Protein AF-A0A9Q1GHC4-F1 (afdb_monomer_lite)

Radius of gyration: 29.56 Å; chains: 1; bounding box: 95×77×79 Å

Secondary structure (DSSP, 8-state):
-HHHHHHHHHHHHHHHHTT--GGGTHHHHHHHHHHHHHHHTTTTS--TTS-HHHHHHHHSTTTTSS-SEEE-TTS-SSBSSHHHHHHHHHHS-S-PPP-EEEPSS-------PPPPP------------------------PPP------HHHHHTTSS-HHHHHHHHTT---SSHHHHHHHHHHHHHHHHHHHHHHGGGT-SPPTT-HHHHHHHHHHHHHHHHHHHHHHHHHH-TT--HHHHHHHHHHHHHHHHHHHHHHHHTT----TTTHHHHT-SHHHHHHHHHHTS-S-----------BTTB-TTS-HHHHHHHH-TTGGGG-SEEE-TTS-SSBSSHHHHHHHHTT-SSSS-EEEEE-SEEEE--EEE-TT--SEEEEES-TTTEEEEE---GGGT--TTT--SEEE-STT-EEES-EEEE-S-GGG----SEEE--TTEEEES-EEE-STT-EEE-SSEEEEES-EEEESSS-EEES-EEEEES-EEEEPP-STT--EEEEEE---STT---EEEEES-EEEE-TTTGGGGGGS-EEEE--SSTT-EEEEES-EE-TTB-TT-B--SSTTTTTTT-EEEEES-BSTT---TT----TTEEE---HHHHGGGSHHHHS-GGGTSGGGT-------

InterPro domains:
  IPR000070 Pectinesterase, catalytic [PF01095] (68-119)
  IPR000070 Pectinesterase, catalytic [PF01095] (330-627)
  IPR006501 Pectinesterase inhibitor domain [PF04043] (150-290)
  IPR006501 Pectinesterase inhibitor domain [SM00856] (146-290)
  IPR006501 Pectinesterase inhibitor domain [TIGR01614] (128-290)
  IPR011050 Pectin lyase fold/virulence factor [SSF51126] (66-116)
  IPR011050 Pectin lyase fold/virulence factor [SSF51126] (328-640)
  IPR012334 Pectin lyase fold [G3DSA:2.160.20.10] (22-126)
  IPR012334 Pectin lyase fold [G3DSA:2.160.20.10] (326-642)
  IPR018040 Pectinesterase, Tyr active site [PS00800] (356-375)
  IPR033131 Pectinesterase, Asp active site [PS00503] (475-484)
  IPR035513 Invertase/pectin methylesterase inhibitor domain superfamily [G3DSA:1.20.140.40] (145-293)
  IPR035513 Invertase/pectin methylesterase inhibitor domain superfamily [SSF101148] (2-46)
  IPR035513 Invertase/pectin methylesterase inhibitor domain superfamily [SSF101148] (148-292)

pLDDT: mean 78.22, std 24.84, range [21.78, 99.0]

Organism: NCBI:txid171969

Sequence (642 aa):
MATALTNLETCKAGFIELGVSESMLPFMSNNVSKLISNSLALQKGFPSWVSRHDKKLLQSKSAGDSANLVVAQDGSGNYKTIMEAIDAANKRCGSGRFVIRVKSGVYKANVVIGNKISNSFKTMEKLSLSFFFMSSLCVFLAPPSLANNDINWWCNQTPYPDPCKHFMGHFAPTQKSEFHKMAVQTAMERALVLAQSHTQWLQPQSGEELGKTAWADCQTLYENTILQLNRTLSKADCTEFDQQTWLSTALTNLETCKAGFIELGVHASESMLPFMSNNVSKLISNSLSLQSTNYSATTQTQTYEEGFPNWVSRHDRKLLQSKSAGDSANLVVAQDGSGNYKTIMEAINAANKRSGSGRFVIHVKSGVYKENVVIGNKMNNIMLVGDGMGKTIITGSKSVGGGSTTFNSAPFAVTGDGFIARDITFRNTAGPQNHQAVALRVGSDLSVFYQCSIEGYQDTLYVHSQRQFFKQCNIYGTVDFIFGNAAVVLQNCNIYARKPMRSQKNTVTAQGRTDPNQNTGIVIHNSQILAFSDLKPVTENFPTYLGRPWKQYSRTVVIQTFLDGLINPAGWLEWDGNFALNTLYYAEYKNSGPGSSTNGRVQWHGYKVITNATEASKFSVANFIGGQSWLPGTGVPLIAGL

Foldseek 3Di:
DVVVVVVVVVVVVVVVVVPDDPVPPPPPCPPVVVVVVVVVVVPPDDDPPQDPVNVVCVPDPCVVVPAPFEADCVPPTPHPAPVVSVVVVLPDPDPDDHHYHYPDDDHDDDDDDDDDDDDDDDDDDDDDDDDDDDDDDDDPDPDPPCLPQQQLVLLVLFPHSVVSCVQVVPGRDSDLVRSLLVLLVSLLVQLVVVLVVLVVPVPDDPPCPLVVQLSVLLNQLSVLLNVLSVVLNRDPPDDLLSNLQSLQSSLLSLVLSLVSCVLLVVPDDVVCCCSNPDCSSVSSRRSLSSRDPDDPPDPPVQPDDVQAHPLFDPVLLCLLPDPPVVVPAPWEAPCVPPTPHPAPQVVLVVQLPDPDDHAHEYEYEFDEHAAQDEADQSRARYEYEYPAEVGAEQEYAAASLNSHGLVRLESEEYQHANYEYERHEFEHDNAQVRARHERYAYNYALYEYERYEFYDEHCGYHPAGHEYEYYQYEFEYFAQPHEYWYLYEHAQYEYEHADHDQPEAGESHAYARAHPSRLTAYEYELYEYYYDPRCVVPLVRHAYAPHEHNYQAYEYEYEQYEYEQSHDLQRYDYPDPCRNLQRYAYEYYNYDYNNRDNPSHDPGNNYDYDPDQVVVFCSFCCNSSVNSNHVSSNSHDGDRGD

Structure (mmCIF, N/CA/C/O backbone):
data_AF-A0A9Q1GHC4-F1
#
_entry.id   AF-A0A9Q1GHC4-F1
#
loop_
_atom_site.group_PDB
_atom_site.id
_atom_site.type_symbol
_atom_site.label_atom_id
_atom_site.label_alt_id
_atom_site.label_comp_id
_atom_site.label_asym_id
_atom_site.label_entity_id
_atom_site.label_seq_id
_atom_site.pdbx_PDB_ins_code
_atom_site.Cartn_x
_atom_site.Cartn_y
_atom_site.Cartn_z
_atom_site.occupancy
_atom_site.B_iso_or_equiv
_atom_site.auth_seq_id
_atom_site.auth_comp_id
_atom_site.auth_asym_id
_atom_site.auth_atom_id
_atom_site.pdbx_PDB_model_num
ATOM 1 N N . MET A 1 1 ? 6.965 32.946 37.820 1.00 35.66 1 MET A N 1
ATOM 2 C CA . MET A 1 1 ? 6.331 34.117 37.168 1.00 35.66 1 MET A CA 1
ATOM 3 C C . MET A 1 1 ? 6.766 35.429 37.807 1.00 35.66 1 MET A C 1
ATOM 5 O O . MET A 1 1 ? 7.282 36.246 37.065 1.00 35.66 1 MET A O 1
ATOM 9 N N . ALA A 1 2 ? 6.688 35.609 39.134 1.00 30.53 2 ALA A N 1
ATOM 10 C CA . ALA A 1 2 ? 7.285 36.778 39.804 1.00 30.53 2 ALA A CA 1
ATOM 11 C C . ALA A 1 2 ? 8.776 36.956 39.448 1.00 30.53 2 ALA A C 1
ATOM 13 O O . ALA A 1 2 ? 9.166 38.005 38.963 1.00 30.53 2 ALA A O 1
ATOM 14 N N . THR A 1 3 ? 9.557 35.873 39.491 1.00 37.59 3 THR A N 1
ATOM 15 C CA . THR A 1 3 ? 10.969 35.840 39.063 1.00 37.59 3 THR A CA 1
ATOM 16 C C . THR A 1 3 ? 11.181 36.200 37.588 1.00 37.59 3 THR A C 1
ATOM 18 O O . THR A 1 3 ? 12.224 36.721 37.228 1.00 37.59 3 THR A O 1
ATOM 21 N N . ALA A 1 4 ? 10.201 35.936 36.716 1.00 37.00 4 ALA A N 1
ATOM 22 C CA . ALA A 1 4 ? 10.307 36.268 35.295 1.00 37.00 4 ALA A CA 1
ATOM 23 C C . ALA A 1 4 ? 10.084 37.767 35.050 1.00 37.00 4 ALA A C 1
ATOM 25 O O . ALA A 1 4 ? 10.743 38.330 34.188 1.00 37.00 4 ALA A O 1
ATOM 26 N N . LEU A 1 5 ? 9.211 38.406 35.838 1.00 38.44 5 LEU A N 1
ATOM 27 C CA . LEU A 1 5 ? 9.029 39.861 35.863 1.00 38.44 5 LEU A CA 1
ATOM 28 C C . LEU A 1 5 ? 10.266 40.564 36.426 1.00 38.44 5 LEU A C 1
ATOM 30 O O . LEU A 1 5 ? 10.765 41.488 35.796 1.00 38.44 5 LEU A O 1
ATOM 34 N N . THR A 1 6 ? 10.816 40.064 37.538 1.00 40.28 6 THR A N 1
ATOM 35 C CA . THR A 1 6 ? 12.053 40.606 38.118 1.00 40.28 6 THR A CA 1
ATOM 36 C C . THR A 1 6 ? 13.205 40.505 37.121 1.00 40.28 6 THR A C 1
ATOM 38 O O . THR A 1 6 ? 13.874 41.497 36.868 1.00 40.28 6 THR A O 1
ATOM 41 N N . ASN A 1 7 ? 13.364 39.354 36.457 1.00 42.56 7 ASN A N 1
ATOM 42 C CA . ASN A 1 7 ? 14.398 39.163 35.438 1.00 42.56 7 ASN A CA 1
ATOM 43 C C . ASN A 1 7 ? 14.179 40.033 34.188 1.00 42.56 7 ASN A C 1
ATOM 45 O O . ASN A 1 7 ? 15.160 40.436 33.570 1.00 42.56 7 ASN A O 1
ATOM 49 N N . LEU A 1 8 ? 12.931 40.342 33.812 1.00 41.75 8 LEU A N 1
ATOM 50 C CA . LEU A 1 8 ? 12.634 41.239 32.689 1.00 41.75 8 LEU A CA 1
ATOM 51 C C . LEU A 1 8 ? 13.008 42.690 33.023 1.00 41.75 8 LEU A C 1
ATOM 53 O O . LEU A 1 8 ? 13.570 43.385 32.180 1.00 41.75 8 LEU A O 1
ATOM 57 N N . GLU A 1 9 ? 12.742 43.131 34.255 1.00 42.81 9 GLU A N 1
ATOM 58 C CA . GLU A 1 9 ? 13.145 44.455 34.738 1.00 42.81 9 GLU A CA 1
ATOM 59 C C . GLU A 1 9 ? 14.660 44.565 34.926 1.00 42.81 9 GLU A C 1
ATOM 61 O O . GLU A 1 9 ? 15.246 45.571 34.538 1.00 42.81 9 GLU A O 1
ATOM 66 N N . THR A 1 10 ? 15.322 43.506 35.407 1.00 44.69 10 THR A N 1
ATOM 67 C CA . THR A 1 10 ? 16.793 43.455 35.487 1.00 44.69 10 THR A CA 1
ATOM 68 C C . THR A 1 10 ? 17.430 43.467 34.094 1.00 44.69 10 THR A C 1
ATOM 70 O O . THR A 1 10 ? 18.448 44.117 33.877 1.00 44.69 10 THR A O 1
ATOM 73 N N . CYS A 1 11 ? 16.807 42.804 33.114 1.00 39.81 11 CYS A N 1
ATOM 74 C CA . CYS A 1 11 ? 17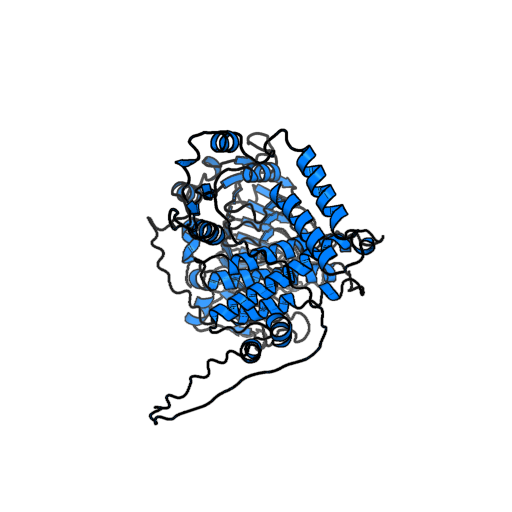.258 42.827 31.723 1.00 39.81 11 CYS A CA 1
ATOM 75 C C . CYS A 1 11 ? 17.076 44.224 31.104 1.00 39.81 11 CYS A C 1
ATOM 77 O O . CYS A 1 11 ? 17.978 44.721 30.436 1.00 39.81 11 CYS A O 1
ATOM 79 N N . LYS A 1 12 ? 15.958 44.903 31.398 1.00 42.78 12 LYS A N 1
ATOM 80 C CA . LYS A 1 12 ? 15.711 46.291 30.978 1.00 42.78 12 LYS A CA 1
ATOM 81 C C . LYS A 1 12 ? 16.716 47.270 31.601 1.00 42.78 12 LYS A C 1
ATOM 83 O O . LYS A 1 12 ? 17.215 48.135 30.889 1.00 42.78 12 LYS A O 1
ATOM 88 N N . ALA A 1 13 ? 17.058 47.096 32.880 1.00 42.12 13 ALA A N 1
ATOM 89 C CA . ALA A 1 13 ? 18.086 47.884 33.562 1.00 42.12 13 ALA A CA 1
ATOM 90 C C . ALA A 1 13 ? 19.478 47.692 32.927 1.00 42.12 13 ALA A C 1
ATOM 92 O O . ALA A 1 13 ? 20.166 48.673 32.658 1.00 42.12 13 ALA A O 1
ATOM 93 N N . GLY A 1 14 ? 19.838 46.453 32.570 1.00 39.62 14 GLY A N 1
ATOM 94 C CA . GLY A 1 14 ? 21.106 46.154 31.894 1.00 39.62 14 GLY A CA 1
ATOM 95 C C . GLY A 1 14 ? 21.234 46.764 30.490 1.00 39.62 14 GLY A C 1
ATOM 96 O O . GLY A 1 14 ? 22.326 47.153 30.089 1.00 39.62 14 GLY A O 1
ATOM 97 N N . PHE A 1 15 ? 20.137 46.913 29.738 1.00 40.94 15 PHE A N 1
ATOM 98 C CA . PHE A 1 15 ? 20.171 47.588 28.429 1.00 40.94 15 PHE A CA 1
ATOM 99 C C . PHE A 1 15 ? 20.328 49.112 28.533 1.00 40.94 15 PHE A C 1
ATOM 101 O O . PHE A 1 15 ? 20.919 49.724 27.642 1.00 40.94 15 PHE A O 1
ATOM 108 N N . ILE A 1 16 ? 19.837 49.717 29.618 1.00 44.81 16 ILE A N 1
ATOM 109 C CA . ILE A 1 16 ? 20.003 51.151 29.894 1.00 44.81 16 ILE A CA 1
ATOM 110 C C . ILE A 1 16 ? 21.450 51.444 30.321 1.00 44.81 16 ILE A C 1
ATOM 112 O O . ILE A 1 16 ? 22.039 52.405 29.831 1.00 44.81 16 ILE A O 1
ATOM 116 N N . GLU A 1 17 ? 22.065 50.579 31.137 1.00 39.75 17 GLU A N 1
ATOM 117 C CA . GLU A 1 17 ? 23.494 50.674 31.493 1.00 39.75 17 GLU A CA 1
ATOM 118 C C . GLU A 1 17 ? 24.434 50.501 30.284 1.00 39.75 17 GLU A C 1
ATOM 120 O O . GLU A 1 17 ? 25.537 51.042 30.276 1.00 39.75 17 GLU A O 1
ATOM 125 N N . LEU A 1 18 ? 23.983 49.813 29.228 1.00 36.78 18 LEU A N 1
ATOM 126 C CA . LEU A 1 18 ? 24.705 49.648 27.959 1.00 36.78 18 LEU A CA 1
ATOM 127 C C . LEU A 1 18 ? 24.425 50.768 26.930 1.00 36.78 18 LEU A C 1
ATOM 129 O O . LEU A 1 18 ? 24.848 50.661 25.779 1.00 36.78 18 LEU A O 1
ATOM 133 N N . GLY A 1 19 ? 23.730 51.844 27.323 1.00 35.84 19 GLY A N 1
ATOM 134 C CA . GLY A 1 19 ? 23.556 53.053 26.507 1.00 35.84 19 GLY A CA 1
ATOM 135 C C . GLY A 1 19 ? 22.488 52.968 25.408 1.00 35.84 19 GLY A C 1
ATOM 136 O O . GLY A 1 19 ? 22.481 53.794 24.494 1.00 35.84 19 GLY A O 1
ATOM 137 N N . VAL A 1 20 ? 21.575 51.993 25.466 1.00 38.78 20 VAL A N 1
ATOM 138 C CA . VAL A 1 20 ? 20.473 51.876 24.497 1.00 38.78 20 VAL A CA 1
ATOM 139 C C . VAL A 1 20 ? 19.382 52.908 24.816 1.00 38.78 20 VAL A C 1
ATOM 141 O O . VAL A 1 20 ? 18.833 52.921 25.915 1.00 38.78 20 VAL A O 1
ATOM 144 N N . SER A 1 21 ? 19.042 53.766 23.844 1.00 41.97 21 SER A N 1
ATOM 145 C CA . SER A 1 21 ? 17.988 54.785 23.988 1.00 41.97 21 SER A CA 1
ATOM 146 C C . SER A 1 21 ? 16.636 54.160 24.345 1.00 41.97 21 SER A C 1
ATOM 148 O O . SER A 1 21 ? 16.172 53.223 23.689 1.00 41.97 21 SER A O 1
ATOM 150 N N . GLU A 1 22 ? 15.956 54.745 25.334 1.00 44.19 22 GLU A N 1
ATOM 151 C CA . GLU A 1 22 ? 14.647 54.296 25.824 1.00 44.19 22 GLU A CA 1
ATOM 152 C C . GLU A 1 22 ? 13.569 54.235 24.721 1.00 44.19 22 GLU A C 1
ATOM 154 O O . GLU A 1 22 ? 12.636 53.433 24.784 1.00 44.19 22 GLU A O 1
ATOM 159 N N . SER A 1 23 ? 13.752 55.015 23.652 1.00 42.00 23 SER A N 1
ATOM 160 C CA . SER A 1 23 ? 12.876 55.056 22.476 1.00 42.00 23 SER A CA 1
ATOM 161 C C . SER A 1 23 ? 12.889 53.780 21.613 1.00 42.00 23 SER A C 1
ATOM 163 O O . SER A 1 23 ? 11.958 53.572 20.836 1.00 42.00 23 SER A O 1
ATOM 165 N N . MET A 1 24 ? 13.880 52.888 21.769 1.00 38.22 24 MET A N 1
ATOM 166 C CA . MET A 1 24 ? 13.983 51.621 21.018 1.00 38.22 24 MET A CA 1
ATOM 167 C C . MET A 1 24 ? 13.440 50.386 21.765 1.00 38.22 24 MET A C 1
ATOM 169 O O . MET A 1 24 ? 13.348 49.299 21.192 1.00 38.22 24 MET A O 1
ATOM 173 N N . LEU A 1 25 ? 12.997 50.533 23.017 1.00 47.34 25 LEU A N 1
ATOM 174 C CA . LEU A 1 25 ? 12.416 49.454 23.830 1.00 47.34 25 LEU A CA 1
ATOM 175 C C . LEU A 1 25 ? 10.938 49.033 23.565 1.00 47.34 25 LEU A C 1
ATOM 177 O O . LEU A 1 25 ? 10.514 48.047 24.186 1.00 47.34 25 LEU A O 1
ATOM 181 N N . PRO A 1 26 ? 10.121 49.641 22.669 1.00 38.75 26 PRO A N 1
ATOM 182 C CA . PRO A 1 26 ? 8.722 49.215 22.492 1.00 38.75 26 PRO A CA 1
ATOM 183 C C . PRO A 1 26 ? 8.512 47.800 21.925 1.00 38.75 26 PRO A C 1
ATOM 185 O O . PRO A 1 26 ? 7.429 47.237 22.099 1.00 38.75 26 PRO A O 1
ATOM 188 N N . PHE A 1 27 ? 9.508 47.193 21.267 1.00 39.03 27 PHE A N 1
ATOM 189 C CA . PHE A 1 27 ? 9.307 45.924 20.548 1.00 39.03 27 PHE A CA 1
ATOM 190 C C . PHE A 1 27 ? 9.442 44.662 21.422 1.00 39.03 27 PHE A C 1
ATOM 192 O O . PHE A 1 27 ? 8.928 43.608 21.055 1.00 39.03 27 PHE A O 1
ATOM 199 N N . MET A 1 28 ? 10.079 44.752 22.598 1.00 38.81 28 MET A N 1
ATOM 200 C CA . MET A 1 28 ? 10.305 43.583 23.470 1.00 38.81 28 MET A CA 1
ATOM 201 C C . MET A 1 28 ? 9.358 43.497 24.678 1.00 38.81 28 MET A C 1
ATOM 203 O O . MET A 1 28 ? 9.124 42.407 25.194 1.00 38.81 28 MET A O 1
ATOM 207 N N . SER A 1 29 ? 8.763 44.611 25.114 1.00 42.81 29 SER A N 1
ATOM 208 C CA . SER A 1 29 ? 7.968 44.651 26.354 1.00 42.81 29 SER A CA 1
ATOM 209 C C . SER A 1 29 ? 6.465 44.404 26.143 1.00 42.81 29 SER A C 1
ATOM 211 O O . SER A 1 29 ? 5.823 43.697 26.925 1.00 42.81 29 SER A O 1
ATOM 213 N N . ASN A 1 30 ? 5.880 44.920 25.055 1.00 41.94 30 ASN A N 1
ATOM 214 C CA . ASN A 1 30 ? 4.419 45.006 24.940 1.00 41.94 30 ASN A CA 1
ATOM 215 C C . ASN A 1 30 ? 3.705 43.670 24.695 1.00 41.94 30 ASN A C 1
ATOM 217 O O . ASN A 1 30 ? 2.569 43.515 25.131 1.00 41.94 30 ASN A O 1
ATOM 221 N N . ASN A 1 31 ? 4.343 42.682 24.065 1.00 39.03 31 ASN A N 1
ATOM 222 C CA . ASN A 1 31 ? 3.703 41.378 23.842 1.00 39.03 31 ASN A CA 1
ATOM 223 C C . ASN A 1 31 ? 3.858 40.438 25.043 1.00 39.03 31 ASN A C 1
ATOM 225 O O . ASN A 1 31 ? 2.925 39.710 25.376 1.00 39.03 31 ASN A O 1
ATOM 229 N N . VAL A 1 32 ? 4.996 40.496 25.740 1.00 37.97 32 VAL A N 1
ATOM 230 C CA . VAL A 1 32 ? 5.296 39.629 26.890 1.00 37.97 32 VAL A CA 1
ATOM 231 C C . VAL A 1 32 ? 4.566 40.109 28.143 1.00 37.97 32 VAL A C 1
ATOM 233 O O . VAL A 1 32 ? 3.946 39.299 28.826 1.00 37.97 32 VAL A O 1
ATOM 236 N N . SER A 1 33 ? 4.536 41.422 28.396 1.00 38.38 33 SER A N 1
ATOM 237 C CA . SER A 1 33 ? 3.767 41.994 29.508 1.00 38.38 33 SER A CA 1
ATOM 238 C C . SER A 1 33 ? 2.266 41.725 29.346 1.00 38.38 33 SER A C 1
ATOM 240 O O . SER A 1 33 ? 1.610 41.287 30.283 1.00 38.38 33 SER A O 1
ATOM 242 N N . LYS A 1 34 ? 1.729 41.823 28.121 1.00 36.69 34 LYS A N 1
ATOM 243 C CA . LYS A 1 34 ? 0.311 41.550 27.820 1.00 36.69 34 LYS A CA 1
ATOM 244 C C . LYS A 1 34 ? -0.048 40.060 27.939 1.00 36.69 34 LYS A C 1
ATOM 246 O O . LYS A 1 34 ? -1.124 39.732 28.431 1.00 36.69 34 LYS A O 1
ATOM 251 N N . LEU A 1 35 ? 0.867 39.151 27.587 1.00 36.28 35 LEU A N 1
ATOM 252 C CA . LEU A 1 35 ? 0.732 37.705 27.835 1.00 36.28 35 LEU A CA 1
ATOM 253 C C . LEU A 1 35 ? 0.777 37.356 29.332 1.00 36.28 35 LEU A C 1
ATOM 255 O O . LEU A 1 35 ? 0.044 36.473 29.788 1.00 36.28 35 LEU A O 1
ATOM 259 N N . ILE A 1 36 ? 1.608 38.060 30.104 1.00 37.12 36 ILE A N 1
ATOM 260 C CA . ILE A 1 36 ? 1.750 37.862 31.550 1.00 37.12 36 ILE A CA 1
ATOM 261 C C . ILE A 1 36 ? 0.556 38.462 32.305 1.00 37.12 36 ILE A C 1
ATOM 263 O O . ILE A 1 36 ? -0.003 37.782 33.162 1.00 37.12 36 ILE A O 1
ATOM 267 N N . SER A 1 37 ? 0.084 39.659 31.946 1.00 35.53 37 SER A N 1
ATOM 268 C CA . SER A 1 37 ? -1.138 40.266 32.494 1.00 35.53 37 SER A CA 1
ATOM 269 C C . SER A 1 37 ? -2.383 39.428 32.187 1.00 35.53 37 SER A C 1
ATOM 271 O O . SER A 1 37 ? -3.195 39.198 33.082 1.00 35.53 37 SER A O 1
ATOM 273 N N . ASN A 1 38 ? -2.491 38.867 30.975 1.00 34.91 38 ASN A N 1
ATOM 274 C CA . ASN A 1 38 ? -3.564 37.927 30.626 1.00 34.91 38 ASN A CA 1
ATOM 275 C C . ASN A 1 38 ? -3.467 36.598 31.401 1.00 34.91 38 ASN A C 1
ATOM 277 O O . ASN A 1 38 ? -4.486 35.958 31.651 1.00 34.91 38 ASN A O 1
ATOM 281 N N . SER A 1 39 ? -2.265 36.196 31.831 1.00 36.78 39 SER A N 1
ATOM 282 C CA . SER A 1 39 ? -2.054 35.009 32.676 1.00 36.78 39 SER A CA 1
ATOM 283 C C . SER A 1 39 ? -2.302 35.281 34.169 1.00 36.78 39 SER A C 1
ATOM 285 O O . SER A 1 39 ? -2.763 34.393 34.884 1.00 36.78 39 SER A O 1
ATOM 287 N N . LEU A 1 40 ? -2.056 36.504 34.652 1.00 33.59 40 LEU A N 1
ATOM 288 C CA . LEU A 1 40 ? -2.400 36.946 36.013 1.00 33.59 40 LEU A CA 1
ATOM 289 C C . LEU A 1 40 ? -3.918 37.092 36.204 1.00 33.59 40 LEU A C 1
ATOM 291 O O . LEU A 1 40 ? -4.426 36.768 37.275 1.00 33.59 40 LEU A O 1
ATOM 295 N N . ALA A 1 41 ? -4.659 37.453 35.150 1.00 33.72 41 ALA A N 1
ATOM 296 C CA . ALA A 1 41 ? -6.125 37.449 35.155 1.00 33.72 41 ALA A CA 1
ATOM 297 C C . ALA A 1 41 ? -6.746 36.038 35.318 1.00 33.72 41 ALA A C 1
ATOM 299 O O . ALA A 1 41 ? -7.936 35.920 35.606 1.00 33.72 41 ALA A O 1
ATOM 300 N N . LEU A 1 42 ? -5.952 34.964 35.198 1.00 36.06 42 LEU A N 1
ATOM 301 C CA . LEU A 1 42 ? -6.382 33.566 35.362 1.00 36.06 42 LEU A CA 1
ATOM 302 C C . LEU A 1 42 ? -6.051 32.955 36.742 1.00 36.06 42 LEU A C 1
ATOM 304 O O . LEU A 1 42 ? -6.253 31.757 36.951 1.00 36.06 42 LEU A O 1
ATOM 308 N N . GLN A 1 43 ? -5.606 33.741 37.729 1.00 38.34 43 GLN A N 1
ATOM 309 C CA . GLN A 1 43 ? -5.324 33.249 39.090 1.00 38.34 43 GLN A CA 1
ATOM 310 C C . GLN A 1 43 ? -6.570 33.043 39.978 1.00 38.34 43 GLN A C 1
ATOM 312 O O . GLN A 1 43 ? -6.614 33.496 41.119 1.00 38.34 43 GLN A O 1
ATOM 317 N N . LYS A 1 44 ? -7.566 32.278 39.515 1.00 39.09 44 LYS A N 1
ATOM 318 C CA . LYS A 1 44 ? -8.573 31.666 40.414 1.00 39.09 44 LYS A CA 1
ATOM 319 C C . LYS A 1 44 ? -8.910 30.201 40.098 1.00 39.09 44 LYS A C 1
ATOM 321 O O . LYS A 1 44 ? -9.986 29.725 40.444 1.00 39.09 44 LYS A O 1
ATOM 326 N N . GLY A 1 45 ? -7.981 29.437 39.515 1.00 46.62 45 GLY A N 1
ATOM 327 C CA . GLY A 1 45 ? -8.128 27.979 39.449 1.00 46.62 45 GLY A CA 1
ATOM 328 C C . GLY A 1 45 ? -7.050 27.251 38.650 1.00 46.62 45 GLY A C 1
ATOM 329 O O . GLY A 1 45 ? -6.438 27.808 37.747 1.00 46.62 45 GLY A O 1
ATOM 330 N N . PHE A 1 46 ? -6.831 25.973 38.974 1.00 42.19 46 PHE A N 1
ATOM 331 C CA . PHE A 1 46 ? -6.016 25.075 38.149 1.00 42.19 46 PHE A CA 1
ATOM 332 C C . PHE A 1 46 ? -6.614 24.937 36.736 1.00 42.19 46 PHE A C 1
ATOM 334 O O . PHE A 1 46 ? -7.837 24.759 36.648 1.00 42.19 46 PHE A O 1
ATOM 341 N N . PRO A 1 47 ? -5.787 24.894 35.670 1.00 44.97 47 PRO A N 1
ATOM 342 C CA . PRO A 1 47 ? -6.242 24.688 34.295 1.00 44.97 47 PRO A CA 1
ATOM 343 C C . PRO A 1 47 ? -7.187 23.486 34.140 1.00 44.97 47 PRO A C 1
ATOM 345 O O . PRO A 1 47 ? -7.088 22.497 34.875 1.00 44.97 47 PRO A O 1
ATOM 348 N N . SER A 1 48 ? -8.110 23.559 33.178 1.00 41.06 48 SER A N 1
ATOM 349 C CA . SER A 1 48 ? -9.158 22.547 32.954 1.00 41.06 48 SER A CA 1
ATOM 350 C C . SER A 1 48 ? -8.618 21.154 32.605 1.00 41.06 48 SER A C 1
ATOM 352 O O . SER A 1 48 ? -9.287 20.162 32.879 1.00 41.06 48 SER A O 1
ATOM 354 N N . TRP A 1 49 ? -7.401 21.071 32.063 1.00 40.50 49 TRP A N 1
ATOM 355 C CA . TRP A 1 49 ? -6.725 19.819 31.712 1.00 40.50 49 TRP A CA 1
ATOM 356 C C . TRP A 1 49 ? -6.048 19.117 32.902 1.00 40.50 49 TRP A C 1
ATOM 358 O O . TRP A 1 49 ? -5.655 17.959 32.782 1.00 40.50 49 TRP A O 1
ATOM 368 N N . VAL A 1 50 ? -5.925 19.776 34.061 1.00 41.25 50 VAL A N 1
ATOM 369 C CA . VAL A 1 50 ? -5.404 19.144 35.282 1.00 41.25 50 VAL A CA 1
ATOM 370 C C . VAL A 1 50 ? -6.526 18.325 35.915 1.00 41.25 50 VAL A C 1
ATOM 372 O O . VAL A 1 50 ? -7.571 18.874 36.279 1.00 41.25 50 VAL A O 1
ATOM 375 N N . SER A 1 51 ? -6.330 17.013 36.068 1.00 46.81 51 SER A N 1
ATOM 376 C CA . SER A 1 51 ? -7.375 16.142 36.610 1.00 46.81 51 SER A CA 1
ATOM 377 C C . SER A 1 51 ? -7.702 16.496 38.066 1.00 46.81 51 SER A C 1
ATOM 379 O O . SER A 1 51 ? -6.864 16.986 38.826 1.00 46.81 51 SER A O 1
ATOM 381 N N . ARG A 1 52 ? -8.937 16.219 38.501 1.00 51.38 52 ARG A N 1
ATOM 382 C CA . ARG A 1 52 ? -9.384 16.462 39.888 1.00 51.38 52 ARG A CA 1
ATOM 383 C C . ARG A 1 52 ? -8.520 15.721 40.922 1.00 51.38 52 ARG A C 1
ATOM 385 O O . ARG A 1 52 ? -8.393 16.183 42.052 1.00 51.38 52 ARG A O 1
ATOM 392 N N . HIS A 1 53 ? -7.930 14.594 40.523 1.00 53.22 53 HIS A N 1
ATOM 393 C CA . HIS A 1 53 ? -7.009 13.801 41.331 1.00 53.22 53 HIS A CA 1
ATOM 394 C C . HIS A 1 53 ? -5.644 14.493 41.478 1.00 53.22 53 HIS A C 1
ATOM 396 O O . HIS A 1 53 ? -5.154 14.631 42.594 1.00 53.22 53 HIS A O 1
ATOM 402 N N . ASP A 1 54 ? -5.086 15.030 40.389 1.00 48.03 54 ASP A N 1
ATOM 403 C CA . ASP A 1 54 ? -3.788 15.722 40.410 1.00 48.03 54 ASP A CA 1
ATOM 404 C C . ASP A 1 54 ? -3.860 17.050 41.184 1.00 48.03 54 ASP A C 1
ATOM 406 O O . ASP A 1 54 ? -2.917 17.409 41.888 1.00 48.03 54 ASP A O 1
ATOM 410 N N . LYS A 1 55 ? -5.015 17.736 41.151 1.00 56.28 55 LYS A N 1
ATOM 411 C CA . LYS A 1 55 ? -5.278 18.913 42.005 1.00 56.28 55 LYS A CA 1
ATOM 412 C C . LYS A 1 55 ? -5.190 18.558 43.494 1.00 56.28 55 LYS A C 1
ATOM 414 O O . LYS A 1 55 ? -4.541 19.277 44.245 1.00 56.28 55 LYS A O 1
ATOM 419 N N . LYS A 1 56 ? -5.787 17.432 43.913 1.00 52.94 56 LYS A N 1
ATOM 420 C CA . LYS A 1 56 ? -5.708 16.938 45.302 1.00 52.94 56 LYS A CA 1
ATOM 421 C C . LYS A 1 56 ? -4.285 16.532 45.695 1.00 52.94 56 LYS A C 1
ATOM 423 O O . LYS A 1 56 ? -3.882 16.786 46.824 1.00 52.94 56 LYS A O 1
ATOM 428 N N . LEU A 1 57 ? -3.529 15.941 44.770 1.00 48.78 57 LEU A N 1
ATOM 429 C CA . LEU A 1 57 ? -2.154 15.495 45.006 1.00 48.78 57 LEU A CA 1
ATOM 430 C C . LEU A 1 57 ? -1.209 16.685 45.242 1.00 48.78 57 LEU A C 1
ATOM 432 O O . LEU A 1 57 ? -0.486 16.706 46.236 1.00 48.78 57 LEU A O 1
ATOM 436 N N . LEU A 1 58 ? -1.303 17.716 44.393 1.00 47.19 58 LEU A N 1
ATOM 437 C CA . LEU A 1 58 ? -0.528 18.962 44.490 1.00 47.19 58 LEU A CA 1
ATOM 438 C C . LEU A 1 58 ? -0.894 19.823 45.710 1.00 47.19 58 LEU A C 1
ATOM 440 O O . LEU A 1 58 ? -0.084 20.629 46.157 1.00 47.19 58 LEU A O 1
ATOM 444 N N . GLN A 1 59 ? -2.110 19.669 46.241 1.00 49.19 59 GLN A N 1
ATOM 445 C CA . GLN A 1 59 ? -2.586 20.376 47.434 1.00 49.19 59 GLN A CA 1
ATOM 446 C C . GLN A 1 59 ? -2.320 19.615 48.745 1.00 49.19 59 GLN A C 1
ATOM 448 O O . GLN A 1 59 ? -2.532 20.170 49.824 1.00 49.19 59 GLN A O 1
ATOM 453 N N . SER A 1 60 ? -1.867 18.359 48.685 1.00 47.56 60 SER A N 1
ATOM 454 C CA . SER A 1 60 ? -1.585 17.561 49.882 1.00 47.56 60 SER A CA 1
ATOM 455 C C . SER A 1 60 ? -0.226 17.930 50.496 1.00 47.56 60 SER A C 1
ATOM 457 O O . SER A 1 60 ? 0.791 17.978 49.805 1.00 47.56 60 SER A O 1
ATOM 459 N N . LYS A 1 61 ? -0.178 18.145 51.821 1.00 44.25 61 LYS A N 1
ATOM 460 C CA . LYS A 1 61 ? 1.077 18.362 52.579 1.00 44.25 61 LYS A CA 1
ATOM 461 C C . LYS A 1 61 ? 2.048 17.164 52.508 1.00 44.25 61 LYS A C 1
ATOM 463 O O . LYS A 1 61 ? 3.208 17.314 52.869 1.00 44.25 61 LYS A O 1
ATOM 468 N N . SER A 1 62 ? 1.595 16.015 52.000 1.00 46.50 62 SER A N 1
ATOM 469 C CA . SER A 1 62 ? 2.355 14.777 51.773 1.00 46.50 62 SER A CA 1
ATOM 470 C C . SER A 1 62 ? 2.967 14.652 50.365 1.00 46.50 62 SER A C 1
ATOM 472 O O . SER A 1 62 ? 3.584 13.635 50.053 1.00 46.50 62 SER A O 1
ATOM 474 N N . ALA A 1 63 ? 2.843 15.665 49.494 1.00 45.44 63 ALA A N 1
ATOM 475 C CA . ALA A 1 63 ? 3.453 15.658 48.153 1.00 45.44 63 ALA A CA 1
ATOM 476 C C . ALA A 1 63 ? 4.994 15.543 48.177 1.00 45.44 63 ALA A C 1
ATOM 478 O O . ALA A 1 63 ? 5.622 15.238 47.165 1.00 45.44 63 ALA A O 1
ATOM 479 N N . GLY A 1 64 ? 5.611 15.775 49.340 1.00 45.53 64 GLY A N 1
ATOM 480 C CA . GLY A 1 64 ? 7.040 15.593 49.545 1.00 45.53 64 GLY A CA 1
ATOM 481 C C . GLY A 1 64 ? 7.517 14.137 49.494 1.00 45.53 64 GLY A C 1
ATOM 482 O O . GLY A 1 64 ? 8.645 13.920 49.049 1.00 45.53 64 GLY A O 1
ATOM 483 N N . ASP A 1 65 ? 6.666 13.181 49.879 1.00 45.81 65 ASP A N 1
ATOM 484 C CA . ASP A 1 65 ? 7.046 11.775 50.107 1.00 45.81 65 ASP A CA 1
ATOM 485 C C . ASP A 1 65 ? 6.687 10.849 48.930 1.00 45.81 65 ASP A C 1
ATOM 487 O O . ASP A 1 65 ? 7.042 9.677 48.915 1.00 45.81 65 ASP A O 1
ATOM 491 N N . SER A 1 66 ? 6.005 11.383 47.911 1.00 47.56 66 SER A N 1
ATOM 492 C CA . SER A 1 66 ? 5.570 10.665 46.697 1.00 47.56 66 SER A CA 1
ATOM 493 C C . SER A 1 66 ? 6.355 11.066 45.436 1.00 47.56 66 SER A C 1
ATOM 495 O O . SER A 1 66 ? 5.995 10.692 44.318 1.00 47.56 66 SER A O 1
ATOM 497 N N . ALA A 1 67 ? 7.431 11.845 45.597 1.00 54.31 67 ALA A N 1
ATOM 498 C CA . ALA A 1 67 ? 8.295 12.265 44.500 1.00 54.31 67 ALA A CA 1
ATOM 499 C C . ALA A 1 67 ? 9.321 11.178 44.152 1.00 54.31 67 ALA A C 1
ATOM 501 O O . ALA A 1 67 ? 10.206 10.864 44.943 1.00 54.31 67 ALA A O 1
ATOM 502 N N . ASN A 1 68 ? 9.243 10.654 42.929 1.00 62.97 68 ASN A N 1
ATOM 503 C CA . ASN A 1 68 ? 10.120 9.571 42.466 1.00 62.97 68 ASN A CA 1
ATOM 504 C C . ASN A 1 68 ? 11.428 10.093 41.840 1.00 62.97 68 ASN A C 1
ATOM 506 O O . ASN A 1 68 ? 12.364 9.326 41.619 1.00 62.97 68 ASN A O 1
ATOM 510 N N . LEU A 1 69 ? 11.493 11.394 41.534 1.00 66.12 69 LEU A N 1
ATOM 511 C CA . LEU A 1 69 ? 12.649 12.067 40.944 1.00 66.12 69 LEU A CA 1
ATOM 512 C C . LEU A 1 69 ? 12.908 13.355 41.737 1.00 66.12 69 LEU A C 1
ATOM 514 O O . LEU A 1 69 ? 12.094 14.277 41.711 1.00 66.12 69 LEU A O 1
ATOM 518 N N . VAL A 1 70 ? 14.023 13.420 42.465 1.00 72.31 70 VAL A N 1
ATOM 519 C CA . VAL A 1 70 ? 14.381 14.583 43.295 1.00 72.31 70 VAL A CA 1
ATOM 520 C C . VAL A 1 70 ? 15.587 15.283 42.685 1.00 72.31 70 VAL A C 1
ATOM 522 O O . VAL A 1 70 ? 16.625 14.655 42.500 1.00 72.31 70 VAL A O 1
ATOM 525 N N . VAL A 1 71 ? 15.453 16.573 42.382 1.00 68.25 71 VAL A N 1
ATOM 526 C CA . VAL A 1 71 ? 16.531 17.411 41.846 1.00 68.25 71 VAL A CA 1
ATOM 527 C C . VAL A 1 71 ? 17.125 18.248 42.977 1.00 68.25 71 VAL A C 1
ATOM 529 O O . VAL A 1 71 ? 16.389 18.994 43.631 1.00 68.25 71 VAL A O 1
ATOM 532 N N . ALA A 1 72 ? 18.435 18.125 43.205 1.00 74.31 72 ALA A N 1
ATOM 533 C CA . ALA A 1 72 ? 19.172 18.919 44.186 1.00 74.31 72 ALA A CA 1
ATOM 534 C C . ALA A 1 72 ? 20.652 19.082 43.784 1.00 74.31 72 ALA A C 1
ATOM 536 O O . ALA A 1 72 ? 21.346 18.102 43.520 1.00 74.31 72 ALA A O 1
ATOM 537 N N . GLN A 1 73 ? 21.150 20.323 43.745 1.00 61.84 73 GLN A N 1
ATOM 538 C CA . GLN A 1 73 ? 22.545 20.617 43.371 1.00 61.84 73 GLN A CA 1
ATOM 539 C C . GLN A 1 73 ? 23.569 20.236 44.449 1.00 61.84 73 GLN A C 1
ATOM 541 O O . GLN A 1 73 ? 24.722 19.967 44.123 1.00 61.84 73 GLN A O 1
ATOM 546 N N . ASP A 1 74 ? 23.146 20.187 45.711 1.00 67.38 74 ASP A N 1
ATOM 547 C CA . ASP A 1 74 ? 23.961 19.816 46.875 1.00 67.38 74 ASP A CA 1
ATOM 548 C C . ASP A 1 74 ? 24.203 18.297 46.991 1.00 67.38 74 ASP A C 1
ATOM 550 O O . ASP A 1 74 ? 24.810 17.834 47.952 1.00 67.38 74 ASP A O 1
ATOM 554 N N . GLY A 1 75 ? 23.714 17.510 46.024 1.00 67.06 75 GLY A N 1
ATOM 555 C CA . GLY A 1 75 ? 23.816 16.051 46.023 1.00 67.06 75 GLY A CA 1
ATOM 556 C C . GLY A 1 75 ? 22.769 15.345 46.888 1.00 67.06 75 GLY A C 1
ATOM 557 O O . GLY A 1 75 ? 22.747 14.120 46.927 1.00 67.06 75 GLY A O 1
ATOM 558 N N . SER A 1 76 ? 21.854 16.077 47.532 1.00 74.69 76 SER A N 1
ATOM 559 C CA . SER A 1 76 ? 20.790 15.507 48.373 1.00 74.69 76 SER A CA 1
ATOM 560 C C . SER A 1 76 ? 19.564 15.008 47.583 1.00 74.69 76 SER A C 1
ATOM 562 O O . SER A 1 76 ? 18.486 14.799 48.155 1.00 74.69 76 SER A O 1
ATOM 564 N N . GLY A 1 77 ? 19.697 14.873 46.262 1.00 74.25 77 GLY A N 1
ATOM 565 C CA . GLY A 1 77 ? 18.670 14.432 45.325 1.00 74.25 77 GLY A CA 1
ATOM 566 C C . GLY A 1 77 ? 19.257 13.481 44.286 1.00 74.25 77 GLY A C 1
ATOM 567 O O . GLY A 1 77 ? 20.464 13.448 44.066 1.00 74.25 77 GLY A O 1
ATOM 568 N N . ASN A 1 78 ? 18.388 12.716 43.630 1.00 74.38 78 ASN A N 1
ATOM 569 C CA . ASN A 1 78 ? 18.776 11.708 42.641 1.00 74.38 78 ASN A CA 1
ATOM 570 C C . ASN A 1 78 ? 19.339 12.321 41.342 1.00 74.38 78 ASN A C 1
ATOM 572 O O . ASN A 1 78 ? 19.957 11.609 40.557 1.00 74.38 78 ASN A O 1
ATOM 576 N N . TYR A 1 79 ? 19.115 13.620 41.104 1.00 75.69 79 TYR A N 1
ATOM 577 C CA . TYR A 1 79 ? 19.565 14.345 39.912 1.00 75.69 79 TYR A CA 1
ATOM 578 C C . TYR A 1 79 ? 20.097 15.731 40.283 1.00 75.69 79 TYR A C 1
ATOM 580 O O . TYR A 1 79 ? 19.566 16.382 41.186 1.00 75.69 79 TYR A O 1
ATOM 588 N N . LYS A 1 80 ? 21.117 16.216 39.567 1.00 68.94 80 LYS A N 1
ATOM 589 C CA . LYS A 1 80 ? 21.704 17.546 39.803 1.00 68.94 80 LYS A CA 1
ATOM 590 C C . LYS A 1 80 ? 20.984 18.630 39.011 1.00 68.94 80 LYS A C 1
ATOM 592 O O . LYS A 1 80 ? 20.944 19.785 39.440 1.00 68.94 80 LYS A O 1
ATOM 597 N N . THR A 1 81 ? 20.384 18.269 37.875 1.00 67.31 81 THR A N 1
ATOM 598 C CA . THR A 1 81 ? 19.614 19.191 37.032 1.00 67.31 81 THR A CA 1
ATOM 599 C C . THR A 1 81 ? 18.218 18.666 36.700 1.00 67.31 81 THR A C 1
ATOM 601 O O . THR A 1 81 ? 17.940 17.468 36.732 1.00 67.31 81 THR A O 1
ATOM 604 N N . ILE A 1 82 ? 17.316 19.588 36.351 1.00 57.78 82 ILE A N 1
ATOM 605 C CA . ILE A 1 82 ? 15.953 19.249 35.919 1.00 57.78 82 ILE A CA 1
ATOM 606 C C . ILE A 1 82 ? 15.985 18.451 34.605 1.00 57.78 82 ILE A C 1
ATOM 608 O O . ILE A 1 82 ? 15.205 17.517 34.444 1.00 57.78 82 ILE A O 1
ATOM 612 N N . MET A 1 83 ? 16.912 18.770 33.695 1.00 58.38 83 MET A N 1
ATOM 613 C CA . MET A 1 83 ? 17.046 18.066 32.415 1.00 58.38 83 MET A CA 1
ATOM 614 C C . MET A 1 83 ? 17.502 16.618 32.592 1.00 58.38 83 MET A C 1
ATOM 616 O O . MET A 1 83 ? 16.970 15.746 31.918 1.00 58.38 83 MET A O 1
ATOM 620 N N . GLU A 1 84 ? 18.406 16.336 33.535 1.00 65.19 84 GLU A N 1
ATOM 621 C CA . GLU A 1 84 ? 18.796 14.959 33.875 1.00 65.19 84 GLU A CA 1
ATOM 622 C C . GLU A 1 84 ? 17.613 14.147 34.418 1.00 65.19 84 GLU A C 1
ATOM 624 O O . GLU A 1 84 ? 17.431 12.992 34.037 1.00 65.19 84 GLU A O 1
ATOM 629 N N . ALA A 1 85 ? 16.780 14.753 35.271 1.00 58.62 85 ALA A N 1
ATOM 630 C CA . ALA A 1 85 ? 15.589 14.094 35.804 1.00 58.62 85 ALA A CA 1
ATOM 631 C C . ALA A 1 85 ? 14.538 13.823 34.713 1.00 58.62 85 ALA A C 1
ATOM 633 O O . ALA A 1 85 ? 13.923 12.758 34.709 1.00 58.62 85 ALA A O 1
ATOM 634 N N . ILE A 1 86 ? 14.350 14.757 33.773 1.00 54.06 86 ILE A N 1
ATOM 635 C CA . ILE A 1 86 ? 13.454 14.589 32.616 1.00 54.06 86 ILE A CA 1
ATOM 636 C C . ILE A 1 86 ? 13.983 13.506 31.671 1.00 54.06 86 ILE A C 1
ATOM 638 O O . ILE A 1 86 ? 13.225 12.638 31.246 1.00 54.06 86 ILE A O 1
ATOM 642 N N . ASP A 1 87 ? 15.279 13.516 31.367 1.00 57.84 87 ASP A N 1
ATOM 643 C CA . ASP A 1 87 ? 15.900 12.527 30.486 1.00 57.84 87 ASP A CA 1
ATOM 644 C C . ASP A 1 87 ? 15.844 11.118 31.105 1.00 57.84 87 ASP A C 1
ATOM 646 O O . ASP A 1 87 ? 15.537 10.138 30.428 1.00 57.84 87 ASP A O 1
ATOM 650 N N . ALA A 1 88 ? 16.023 11.011 32.425 1.00 57.50 88 ALA A N 1
ATOM 651 C CA . ALA A 1 88 ? 15.851 9.757 33.152 1.00 57.50 88 ALA A CA 1
ATOM 652 C C . ALA A 1 88 ? 14.389 9.281 33.224 1.00 57.50 88 ALA A C 1
ATOM 654 O O . ALA A 1 88 ? 14.146 8.073 33.171 1.00 57.50 88 ALA A O 1
ATOM 655 N N . ALA A 1 89 ? 13.418 10.198 33.311 1.00 53.91 89 ALA A N 1
ATOM 656 C CA . ALA A 1 89 ? 11.995 9.869 33.207 1.00 53.91 89 ALA A CA 1
ATOM 657 C C . ALA A 1 89 ? 11.652 9.320 31.814 1.00 53.91 89 ALA A C 1
ATOM 659 O O . ALA A 1 89 ? 10.964 8.309 31.700 1.00 53.91 89 ALA A O 1
ATOM 660 N N . ASN A 1 90 ? 12.197 9.936 30.762 1.00 47.81 90 ASN A N 1
ATOM 661 C CA . ASN A 1 90 ? 11.984 9.525 29.373 1.00 47.81 90 ASN A CA 1
ATOM 662 C C . ASN A 1 90 ? 12.660 8.187 29.025 1.00 47.81 90 ASN A C 1
ATOM 664 O O . ASN A 1 90 ? 12.201 7.488 28.125 1.00 47.81 90 ASN A O 1
ATOM 668 N N . LYS A 1 91 ? 13.728 7.808 29.741 1.00 48.22 91 LYS A N 1
ATOM 669 C CA . LYS A 1 91 ? 14.459 6.543 29.548 1.00 48.22 91 LYS A CA 1
ATOM 670 C C . LYS A 1 91 ? 13.811 5.324 30.215 1.00 48.22 91 LYS A C 1
ATOM 672 O O . LYS A 1 91 ? 14.203 4.200 29.910 1.00 48.22 91 LYS A O 1
ATOM 677 N N . ARG A 1 92 ? 12.842 5.494 31.124 1.00 43.22 92 ARG A N 1
ATOM 678 C CA . ARG A 1 92 ? 12.150 4.366 31.776 1.00 43.22 92 ARG A CA 1
ATOM 679 C C . ARG A 1 92 ? 10.853 4.027 31.037 1.00 43.22 92 ARG A C 1
ATOM 681 O O . ARG A 1 92 ? 9.866 4.747 31.138 1.00 43.22 92 ARG A O 1
ATOM 688 N N . CYS A 1 93 ? 10.845 2.897 30.328 1.00 29.81 93 CYS A N 1
ATOM 689 C CA . CYS A 1 93 ? 9.656 2.362 29.664 1.00 29.81 93 CYS A CA 1
ATOM 690 C C . CYS A 1 93 ? 8.614 1.861 30.681 1.00 29.81 93 CYS A C 1
ATOM 692 O O . CYS A 1 93 ? 8.782 0.815 31.301 1.00 29.81 93 CYS A O 1
ATOM 694 N N . GLY A 1 94 ? 7.519 2.609 30.829 1.00 37.50 94 GLY A N 1
ATOM 695 C CA . GLY A 1 94 ? 6.322 2.225 31.580 1.00 37.50 94 GLY A CA 1
ATOM 696 C C . GLY A 1 94 ? 5.370 3.413 31.733 1.00 37.50 94 GLY A C 1
ATOM 697 O O . GLY A 1 94 ? 5.811 4.542 31.928 1.00 37.50 94 GLY A O 1
ATOM 698 N N . SER A 1 95 ? 4.056 3.190 31.647 1.00 40.69 95 SER A N 1
ATOM 699 C CA . SER A 1 95 ? 3.025 4.229 31.808 1.00 40.69 95 SER A CA 1
ATOM 700 C C . SER A 1 95 ? 2.822 4.629 33.280 1.00 40.69 95 SER A C 1
ATOM 702 O O . SER A 1 95 ? 1.725 4.503 33.825 1.00 40.69 95 SER A O 1
ATOM 704 N N . GLY A 1 96 ? 3.889 5.076 33.943 1.00 44.47 96 GLY A N 1
ATOM 705 C CA . GLY A 1 96 ? 3.860 5.629 35.296 1.00 44.47 96 GLY A CA 1
ATOM 706 C C . GLY A 1 96 ? 3.829 7.158 35.275 1.00 44.47 96 GLY A C 1
ATOM 707 O O . GLY A 1 96 ? 4.488 7.788 34.452 1.00 44.47 96 GLY A O 1
ATOM 708 N N . ARG A 1 97 ? 3.069 7.781 36.186 1.00 48.03 97 ARG A N 1
ATOM 709 C CA . ARG A 1 97 ? 3.157 9.232 36.421 1.00 48.03 97 ARG A CA 1
ATOM 710 C C . ARG A 1 97 ? 4.451 9.535 37.178 1.00 48.03 97 ARG A C 1
ATOM 712 O O . ARG A 1 97 ? 4.706 8.935 38.220 1.00 48.03 97 ARG A O 1
ATOM 719 N N . PHE A 1 98 ? 5.244 10.481 36.680 1.00 51.16 98 PHE A N 1
ATOM 720 C CA . PHE A 1 98 ? 6.462 10.940 37.348 1.00 51.16 98 PHE A CA 1
ATOM 721 C C . PHE A 1 98 ? 6.203 12.262 38.068 1.00 51.16 98 PHE A C 1
ATOM 723 O O . PHE A 1 98 ? 5.719 13.221 37.471 1.00 51.16 98 PHE A O 1
ATOM 730 N N . VAL A 1 99 ? 6.546 12.315 39.353 1.00 54.62 99 VAL A N 1
ATOM 731 C CA . VAL A 1 99 ? 6.523 13.544 40.152 1.00 54.62 99 VAL A CA 1
ATOM 732 C C . VAL A 1 99 ? 7.970 13.976 40.371 1.00 54.62 99 VAL A C 1
ATOM 734 O O . VAL A 1 99 ? 8.730 13.276 41.045 1.00 54.62 99 VAL A O 1
ATOM 737 N N . ILE A 1 100 ? 8.354 15.104 39.762 1.00 57.16 100 ILE A N 1
ATOM 738 C CA . ILE A 1 100 ? 9.678 15.715 39.927 1.00 57.16 100 ILE A CA 1
ATOM 739 C C . ILE A 1 100 ? 9.600 16.739 41.058 1.00 57.16 100 ILE A C 1
ATOM 741 O O . ILE A 1 100 ? 8.881 17.734 40.954 1.00 57.16 100 ILE A O 1
ATOM 745 N N . ARG A 1 101 ? 10.365 16.520 42.128 1.00 62.28 101 ARG A N 1
ATOM 746 C CA . ARG A 1 101 ? 10.531 17.485 43.218 1.00 62.28 101 ARG A CA 1
ATOM 747 C C . ARG A 1 101 ? 11.861 18.200 43.055 1.00 62.28 101 ARG A C 1
ATOM 749 O O . ARG A 1 101 ? 12.913 17.574 43.096 1.00 62.28 101 ARG A O 1
ATOM 756 N N . VAL A 1 102 ? 11.818 19.517 42.913 1.00 63.72 102 VAL A N 1
ATOM 757 C CA . VAL A 1 102 ? 13.016 20.361 42.856 1.00 63.72 102 VAL A CA 1
ATOM 758 C C . VAL A 1 102 ? 13.199 21.001 44.229 1.00 63.72 102 VAL A C 1
ATOM 760 O O . VAL A 1 102 ? 12.303 21.705 44.697 1.00 63.72 102 VAL A O 1
ATOM 763 N N . LYS A 1 103 ? 14.315 20.722 44.915 1.00 65.06 103 LYS A N 1
ATOM 764 C CA . LYS A 1 103 ? 14.620 21.368 46.205 1.00 65.06 103 LYS A CA 1
ATOM 765 C C . LYS A 1 103 ? 14.928 22.854 45.990 1.00 65.06 103 LYS A C 1
ATOM 767 O O . LYS A 1 103 ? 15.328 23.252 44.900 1.00 65.06 103 LYS A O 1
ATOM 772 N N . SER A 1 104 ? 14.737 23.693 47.004 1.00 54.41 104 SER A N 1
ATOM 773 C CA . SER A 1 104 ? 15.079 25.120 46.921 1.00 54.41 104 SER A CA 1
ATOM 774 C C . SER A 1 104 ? 16.566 25.303 46.588 1.00 54.41 104 SER A C 1
ATOM 776 O O . SER A 1 104 ? 17.415 24.776 47.300 1.00 54.41 104 SER A O 1
ATOM 778 N N . GLY A 1 105 ? 16.875 26.035 45.515 1.00 53.91 105 GLY A N 1
ATOM 779 C CA . GLY A 1 105 ? 18.241 26.274 45.042 1.00 53.91 105 GLY A CA 1
ATOM 780 C C . GLY A 1 105 ? 18.270 27.116 43.761 1.00 53.91 105 GLY A C 1
ATOM 781 O O . GLY A 1 105 ? 17.226 27.363 43.154 1.00 53.91 105 GLY A O 1
ATOM 782 N N . VAL A 1 106 ? 19.460 27.565 43.349 1.00 49.53 106 VAL A N 1
ATOM 783 C CA . VAL A 1 106 ? 19.666 28.353 42.119 1.00 49.53 106 VAL A CA 1
ATOM 784 C C . VAL A 1 106 ? 20.044 27.419 40.969 1.00 49.53 106 VAL A C 1
ATOM 786 O O . VAL A 1 106 ? 21.188 26.995 40.829 1.00 49.53 106 VAL A O 1
ATOM 789 N N . TYR A 1 107 ? 19.080 27.100 40.109 1.00 47.75 107 TYR A N 1
ATOM 790 C CA . TYR A 1 107 ? 19.291 26.210 38.967 1.00 47.75 107 TYR A CA 1
ATOM 791 C C . TYR A 1 107 ? 19.643 27.010 37.711 1.00 47.75 107 TYR A C 1
ATOM 793 O O . TYR A 1 107 ? 18.863 27.852 37.270 1.00 47.75 107 TYR A O 1
ATOM 801 N N . LYS A 1 108 ? 20.798 26.726 37.096 1.00 41.62 108 LYS A N 1
ATOM 802 C CA . LYS A 1 108 ? 21.118 27.233 35.755 1.00 41.62 108 LYS A CA 1
ATOM 803 C C . LYS A 1 108 ? 20.281 26.467 34.728 1.00 41.62 108 LYS A C 1
ATOM 805 O O . LYS A 1 108 ? 20.438 25.257 34.585 1.00 41.62 108 LYS A O 1
ATOM 810 N N . ALA A 1 109 ? 19.395 27.165 34.027 1.00 35.44 109 ALA A N 1
ATOM 811 C CA . ALA A 1 109 ? 18.680 26.632 32.875 1.00 35.44 109 ALA A CA 1
ATOM 812 C C . ALA A 1 109 ? 19.337 27.170 31.600 1.00 35.44 109 ALA A C 1
ATOM 814 O O . ALA A 1 109 ? 19.308 28.374 31.354 1.00 35.44 109 ALA A O 1
ATOM 815 N N . ASN A 1 110 ? 19.913 26.289 30.783 1.00 31.17 110 ASN A N 1
ATOM 816 C CA . ASN A 1 110 ? 20.302 26.647 29.422 1.00 31.17 110 ASN A CA 1
ATOM 817 C C . ASN A 1 110 ? 19.045 26.583 28.554 1.00 31.17 110 ASN A C 1
ATOM 819 O O . ASN A 1 110 ? 18.615 25.505 28.148 1.00 31.17 110 ASN A O 1
ATOM 823 N N . VAL A 1 111 ? 18.424 27.734 28.310 1.00 25.61 111 VAL A N 1
ATOM 824 C CA . VAL A 1 111 ? 17.357 27.852 27.316 1.00 25.61 111 VAL A CA 1
ATOM 825 C C . VAL A 1 111 ? 18.034 28.057 25.965 1.00 25.61 111 VAL A C 1
ATOM 827 O O . VAL A 1 111 ? 18.602 29.116 25.712 1.00 25.61 111 VAL A O 1
ATOM 830 N N . VAL A 1 112 ? 18.000 27.045 25.100 1.00 24.73 112 VAL A N 1
ATOM 831 C CA . VAL A 1 112 ? 18.426 27.202 23.704 1.00 24.73 112 VAL A CA 1
ATOM 832 C C . VAL A 1 112 ? 17.294 27.904 22.957 1.00 24.73 112 VAL A C 1
ATOM 834 O O . VAL A 1 112 ? 16.291 27.287 22.606 1.00 24.73 112 VAL A O 1
ATOM 837 N N . ILE A 1 113 ? 17.436 29.214 22.762 1.00 25.73 113 ILE A N 1
ATOM 838 C CA . ILE A 1 113 ? 16.602 30.001 21.847 1.00 25.73 113 ILE A CA 1
ATOM 839 C C . ILE A 1 113 ? 17.365 30.078 20.522 1.00 25.73 113 ILE A C 1
ATOM 841 O O . ILE A 1 113 ? 18.540 30.432 20.510 1.00 25.73 113 ILE A O 1
ATOM 845 N N . GLY A 1 114 ? 16.709 29.675 19.431 1.00 24.72 114 GLY A N 1
ATOM 846 C CA . GLY A 1 114 ? 17.316 29.450 18.117 1.00 24.72 114 GLY A CA 1
ATOM 847 C C . GLY A 1 114 ? 18.219 30.580 17.610 1.00 24.72 114 GLY A C 1
ATOM 848 O O . GLY A 1 114 ? 17.906 31.764 17.736 1.00 24.72 114 GLY A O 1
ATOM 849 N N . ASN A 1 115 ? 19.333 30.182 16.995 1.00 27.80 115 ASN A N 1
ATOM 850 C CA . ASN A 1 115 ? 20.311 31.073 16.381 1.00 27.80 115 ASN A CA 1
ATOM 851 C C . ASN A 1 115 ? 19.674 31.926 15.271 1.00 27.80 115 ASN A C 1
ATOM 853 O O . ASN A 1 115 ? 19.279 31.408 14.225 1.00 27.80 115 ASN A O 1
ATOM 857 N N . LYS A 1 116 ? 19.660 33.249 15.464 1.00 25.55 116 LYS A N 1
ATOM 858 C CA . LYS A 1 116 ? 19.685 34.222 14.366 1.00 25.55 116 LYS A CA 1
ATOM 859 C C . LYS A 1 116 ? 21.129 34.668 14.161 1.00 25.55 116 LYS A C 1
ATOM 861 O O . LYS A 1 116 ? 21.764 35.180 15.075 1.00 25.55 116 LYS A O 1
ATOM 866 N N . ILE A 1 117 ? 21.620 34.464 12.945 1.00 25.28 117 ILE A N 1
ATOM 867 C CA . ILE A 1 117 ? 22.899 34.974 12.454 1.00 25.28 117 ILE A CA 1
ATOM 868 C C . ILE A 1 117 ? 22.781 36.496 12.304 1.00 25.28 117 ILE A C 1
ATOM 870 O O . ILE A 1 117 ? 21.893 36.973 11.598 1.00 25.28 117 ILE A O 1
ATOM 874 N N . SER A 1 118 ? 23.702 37.255 12.897 1.00 24.17 118 SER A N 1
ATOM 875 C CA . SER A 1 118 ? 24.066 38.579 12.386 1.00 24.17 118 SER A CA 1
ATOM 876 C C . SER A 1 118 ? 25.582 38.738 12.400 1.00 24.17 118 SER A C 1
ATOM 878 O O . SER A 1 118 ? 26.209 38.727 13.457 1.00 24.17 118 SER A O 1
ATOM 880 N N . ASN A 1 119 ? 26.157 38.889 11.209 1.00 25.92 119 ASN A N 1
ATOM 881 C CA . ASN A 1 119 ? 27.547 39.272 10.999 1.00 25.92 119 ASN A CA 1
ATOM 882 C C . ASN A 1 119 ? 27.811 40.677 11.544 1.00 25.92 119 ASN A C 1
ATOM 884 O O . ASN A 1 119 ? 27.082 41.604 11.195 1.00 25.92 119 ASN A O 1
ATOM 888 N N . SER A 1 120 ? 28.905 40.855 12.288 1.00 23.80 120 SER A N 1
ATOM 889 C CA . SER A 1 120 ? 29.671 42.109 12.325 1.00 23.80 120 SER A CA 1
ATOM 890 C C . SER A 1 120 ? 31.084 41.853 12.862 1.00 23.80 120 SER A C 1
ATOM 892 O O . SER A 1 120 ? 31.277 41.411 13.989 1.00 23.80 120 SER A O 1
ATOM 894 N N . PHE A 1 121 ? 32.068 42.108 11.999 1.00 22.50 121 PHE A N 1
ATOM 895 C CA . PHE A 1 121 ? 33.508 42.147 12.272 1.00 22.50 121 PHE A CA 1
ATOM 896 C C . PHE A 1 121 ? 33.875 43.330 13.187 1.00 22.50 121 PHE A C 1
ATOM 898 O O . PHE A 1 121 ? 33.361 44.420 12.938 1.00 22.50 121 PHE A O 1
ATOM 905 N N . LYS A 1 122 ? 34.854 43.160 14.103 1.00 23.41 122 LYS A N 1
ATOM 906 C CA . LYS A 1 122 ? 36.138 43.922 14.148 1.00 23.41 122 LYS A CA 1
ATOM 907 C C . LYS A 1 122 ? 36.984 43.726 15.441 1.00 23.41 122 LYS A C 1
ATOM 909 O O . LYS A 1 122 ? 36.569 44.127 16.515 1.00 23.41 122 LYS A O 1
ATOM 914 N N . THR A 1 123 ? 38.200 43.187 15.233 1.00 21.78 123 THR A N 1
ATOM 915 C CA . THR A 1 123 ? 39.568 43.583 15.703 1.00 21.78 123 THR A CA 1
ATOM 916 C C . THR A 1 123 ? 40.027 43.724 17.179 1.00 21.78 123 THR A C 1
ATOM 918 O O . THR A 1 123 ? 39.454 44.497 17.931 1.00 21.78 123 THR A O 1
ATOM 921 N N . MET A 1 124 ? 41.247 43.161 17.400 1.00 22.12 124 MET A N 1
ATOM 922 C CA . MET A 1 124 ? 42.389 43.531 18.300 1.00 22.12 124 MET A CA 1
ATOM 923 C C . MET A 1 124 ? 42.238 43.287 19.818 1.00 22.12 124 MET A C 1
ATOM 925 O O . MET A 1 124 ? 41.153 43.456 20.339 1.00 22.12 124 MET A O 1
ATOM 929 N N . GLU A 1 125 ? 43.229 42.879 20.634 1.00 23.84 125 GLU A N 1
ATOM 930 C CA . GLU A 1 125 ? 44.712 42.770 20.615 1.00 23.84 125 GLU A CA 1
ATOM 931 C C . GLU A 1 125 ? 45.130 41.861 21.822 1.00 23.84 125 GLU A C 1
ATOM 933 O O . GLU A 1 125 ? 44.439 41.870 22.833 1.00 23.84 125 GLU A O 1
ATOM 938 N N . LYS A 1 126 ? 46.036 40.872 21.682 1.00 23.61 126 LYS A N 1
ATOM 939 C CA . LYS A 1 126 ? 47.466 40.774 22.124 1.00 23.61 126 LYS A CA 1
ATOM 940 C C . LYS A 1 126 ? 47.835 40.761 23.637 1.00 23.61 126 LYS A C 1
ATOM 942 O O . LYS A 1 126 ? 47.302 41.530 24.420 1.00 23.61 126 LYS A O 1
ATOM 947 N N . LEU A 1 127 ? 48.922 39.991 23.902 1.00 22.42 127 LEU A N 1
ATOM 948 C CA . LEU A 1 127 ? 49.859 39.871 25.065 1.00 22.42 127 LEU A CA 1
ATOM 949 C C . LEU A 1 127 ? 49.550 38.763 26.106 1.00 22.42 127 LEU A C 1
ATOM 951 O O . LEU A 1 127 ? 48.408 38.638 26.514 1.00 22.42 127 LEU A O 1
ATOM 955 N N . SER A 1 128 ? 50.483 37.921 26.598 1.00 24.09 128 SER A N 1
ATOM 956 C CA . SER A 1 128 ? 51.969 37.827 26.553 1.00 24.09 128 SER A CA 1
ATOM 957 C C . SER A 1 128 ? 52.442 36.386 26.957 1.00 24.09 128 SER A C 1
ATOM 959 O O . SER A 1 128 ? 51.731 35.721 27.700 1.00 24.09 128 SER A O 1
ATOM 961 N N . LEU A 1 129 ? 53.453 35.785 26.281 1.00 23.16 129 LEU A N 1
ATOM 962 C CA . LEU A 1 129 ? 54.846 35.426 26.727 1.00 23.16 129 LEU A CA 1
ATOM 963 C C . LEU A 1 129 ? 54.953 34.409 27.910 1.00 23.16 129 LEU A C 1
ATOM 965 O O . LEU A 1 129 ? 54.271 34.593 28.902 1.00 23.16 129 LEU A O 1
ATOM 969 N N . SER A 1 130 ? 55.787 33.349 27.971 1.00 24.34 130 SER A N 1
ATOM 970 C CA . SER A 1 130 ? 57.038 32.944 27.287 1.00 24.34 130 SER A CA 1
ATOM 971 C C . SER A 1 130 ? 57.481 31.498 27.663 1.00 24.34 130 SER A C 1
ATOM 973 O O . SER A 1 130 ? 57.258 31.098 28.798 1.00 24.34 130 SER A O 1
ATOM 975 N N . PHE A 1 131 ? 58.127 30.783 26.712 1.00 23.78 131 PHE A N 1
ATOM 976 C CA . PHE A 1 131 ? 59.408 29.999 26.732 1.00 23.78 131 PHE A CA 1
ATOM 977 C C . PHE A 1 131 ? 59.878 29.236 28.010 1.00 23.78 131 PHE A C 1
ATOM 979 O O . PHE A 1 131 ? 59.746 29.765 29.098 1.00 23.78 131 PHE A O 1
ATOM 986 N N . PHE A 1 132 ? 60.603 28.096 28.033 1.00 23.25 132 PHE A N 1
ATOM 987 C CA . PHE A 1 132 ? 61.126 27.053 27.113 1.00 23.25 132 PHE A CA 1
ATOM 988 C C . PHE A 1 132 ? 61.750 25.938 28.017 1.00 23.25 132 PHE A C 1
ATOM 990 O O . PHE A 1 132 ? 62.346 26.312 29.022 1.00 23.25 132 PHE A O 1
ATOM 997 N N . PHE A 1 133 ? 61.692 24.632 27.684 1.00 23.38 133 PHE A N 1
ATOM 998 C CA . PHE A 1 133 ? 62.862 23.722 27.511 1.00 23.38 133 PHE A CA 1
ATOM 999 C C . PHE A 1 133 ? 62.506 22.220 27.371 1.00 23.38 133 PHE A C 1
ATOM 1001 O O . PHE A 1 133 ? 61.611 21.684 28.012 1.00 23.38 133 PHE A O 1
ATOM 1008 N N . MET A 1 134 ? 63.296 21.589 26.499 1.00 24.69 134 MET A N 1
ATOM 1009 C CA . MET A 1 134 ? 63.379 20.210 25.993 1.00 24.69 134 MET A CA 1
ATOM 1010 C C . MET A 1 134 ? 63.234 19.029 26.974 1.00 24.69 134 MET A C 1
ATOM 1012 O O . MET A 1 134 ? 63.903 18.999 28.001 1.00 24.69 134 MET A O 1
ATOM 1016 N N . SER A 1 135 ? 62.583 17.942 26.521 1.00 25.67 135 SER A N 1
ATOM 1017 C CA . SER A 1 135 ? 63.226 16.609 26.479 1.00 25.67 135 SER A CA 1
ATOM 1018 C C . SER A 1 135 ? 62.550 15.618 25.501 1.00 25.67 135 SER A C 1
ATOM 1020 O O . SER A 1 135 ? 61.386 15.261 25.621 1.00 25.67 135 SER A O 1
ATOM 1022 N N . SER A 1 136 ? 63.338 15.240 24.491 1.00 26.83 136 SER A N 1
ATOM 1023 C CA . SER A 1 136 ? 63.479 13.949 23.797 1.00 26.83 136 SER A CA 1
ATOM 1024 C C . SER A 1 136 ? 62.304 12.956 23.639 1.00 26.83 136 SER A C 1
ATOM 1026 O O . SER A 1 136 ? 61.928 12.236 24.555 1.00 26.83 136 SER A O 1
ATOM 1028 N N . LEU A 1 137 ? 61.860 12.837 22.381 1.00 26.45 137 LEU A N 1
ATOM 1029 C CA . LEU A 1 137 ? 61.947 11.638 21.525 1.00 26.45 137 LEU A CA 1
ATOM 1030 C C . LEU A 1 137 ? 61.530 10.263 22.104 1.00 26.45 137 LEU A C 1
ATOM 1032 O O . LEU A 1 137 ? 62.333 9.563 22.711 1.00 26.45 137 LEU A O 1
ATOM 1036 N N . CYS A 1 138 ? 60.307 9.835 21.764 1.00 23.94 138 CYS A N 1
ATOM 1037 C CA . CYS A 1 138 ? 60.000 8.507 21.200 1.00 23.94 138 CYS A CA 1
ATOM 1038 C C . CYS A 1 138 ? 58.514 8.450 20.797 1.00 23.94 138 CYS A C 1
ATOM 1040 O O . CYS A 1 138 ? 57.657 7.978 21.539 1.00 23.94 138 CYS A O 1
ATOM 1042 N N . VAL A 1 139 ? 58.197 8.971 19.606 1.00 26.09 139 VAL A N 1
ATOM 1043 C CA . VAL A 1 139 ? 56.892 8.769 18.962 1.00 26.09 139 VAL A CA 1
ATOM 1044 C C . VAL A 1 139 ? 56.989 7.489 18.140 1.00 26.09 139 VAL A C 1
ATOM 1046 O O . VAL A 1 139 ? 57.569 7.483 17.057 1.00 26.09 139 VAL A O 1
ATOM 1049 N N . PHE A 1 140 ? 56.407 6.403 18.645 1.00 28.20 140 PHE A N 1
ATOM 1050 C CA . PHE A 1 140 ? 55.968 5.321 17.773 1.00 28.20 140 PHE A CA 1
ATOM 1051 C C . PHE A 1 140 ? 54.770 5.841 16.973 1.00 28.20 140 PHE A C 1
ATOM 1053 O O . PHE A 1 140 ? 53.673 6.008 17.502 1.00 28.20 140 PHE A O 1
ATOM 1060 N N . LEU A 1 141 ? 55.011 6.143 15.696 1.00 27.38 141 LEU A N 1
ATOM 1061 C CA . LEU A 1 141 ? 53.980 6.408 14.700 1.00 27.38 141 LEU A CA 1
ATOM 1062 C C . LEU A 1 141 ? 53.192 5.113 14.460 1.00 27.38 141 LEU A C 1
ATOM 1064 O O . LEU A 1 141 ? 53.512 4.331 13.569 1.00 27.38 141 LEU A O 1
ATOM 1068 N N . ALA A 1 142 ? 52.138 4.894 15.241 1.00 30.98 142 ALA A N 1
ATOM 1069 C CA . ALA A 1 142 ? 50.964 4.252 14.673 1.00 30.98 142 ALA A CA 1
ATOM 1070 C C . ALA A 1 142 ? 50.349 5.271 13.693 1.00 30.98 142 ALA A C 1
ATOM 1072 O O . ALA A 1 142 ? 50.192 6.436 14.075 1.00 30.98 142 ALA A O 1
ATOM 1073 N N . PRO A 1 143 ? 50.046 4.905 12.435 1.00 29.33 143 PRO A N 1
ATOM 1074 C CA . PRO A 1 143 ? 49.378 5.829 11.530 1.00 29.33 143 PRO A CA 1
ATOM 1075 C C . PRO A 1 143 ? 48.066 6.274 12.194 1.00 29.33 143 PRO A C 1
ATOM 1077 O O . PRO A 1 143 ? 47.332 5.415 12.695 1.00 29.33 143 PRO A O 1
ATOM 1080 N N . PRO A 1 144 ? 47.744 7.580 12.230 1.00 33.19 144 PRO A N 1
ATOM 1081 C CA . PRO A 1 144 ? 46.419 7.985 12.644 1.00 33.19 144 PRO A CA 1
ATOM 1082 C C . PRO A 1 144 ? 45.460 7.341 11.650 1.00 33.19 144 PRO A C 1
ATOM 1084 O O . PRO A 1 144 ? 45.523 7.613 10.450 1.00 33.19 144 PRO A O 1
ATOM 1087 N N . SER A 1 145 ? 44.570 6.476 12.130 1.00 37.88 145 SER A N 1
ATOM 1088 C CA . SER A 1 145 ? 43.342 6.226 11.397 1.00 37.88 145 SER A CA 1
ATOM 1089 C C . SER A 1 145 ? 42.694 7.596 11.212 1.00 37.88 145 SER A C 1
ATOM 1091 O O . SER A 1 145 ? 42.260 8.205 12.192 1.00 37.88 145 SER A O 1
ATOM 1093 N N . LEU A 1 146 ? 42.702 8.116 9.985 1.00 38.38 146 LEU A N 1
ATOM 1094 C CA . LEU A 1 146 ? 41.932 9.289 9.592 1.00 38.38 146 LEU A CA 1
ATOM 1095 C C . LEU A 1 146 ? 40.449 8.954 9.795 1.00 38.38 146 LEU A C 1
ATOM 1097 O O . LEU A 1 146 ? 39.755 8.538 8.872 1.00 38.38 146 LEU A O 1
ATOM 1101 N N . ALA A 1 147 ? 39.961 9.098 11.026 1.00 45.06 147 ALA A N 1
ATOM 1102 C CA . ALA A 1 147 ? 38.549 9.300 11.279 1.00 45.06 147 ALA A CA 1
ATOM 1103 C C . ALA A 1 147 ? 38.232 10.665 10.668 1.00 45.06 147 ALA A C 1
ATOM 1105 O O . ALA A 1 147 ? 38.608 11.710 11.200 1.00 45.06 147 ALA A O 1
ATOM 1106 N N . ASN A 1 148 ? 37.681 10.643 9.457 1.00 53.97 148 ASN A N 1
ATOM 1107 C CA . ASN A 1 148 ? 37.437 11.844 8.682 1.00 53.97 148 ASN A CA 1
ATOM 1108 C C . ASN A 1 148 ? 36.243 12.582 9.313 1.00 53.97 148 ASN A C 1
ATOM 1110 O O . ASN A 1 148 ? 35.090 12.311 8.992 1.00 53.97 148 ASN A O 1
ATOM 1114 N N . ASN A 1 149 ? 36.521 13.481 10.260 1.00 59.66 149 ASN A N 1
ATOM 1115 C CA . ASN A 1 149 ? 35.516 14.297 10.958 1.00 59.66 149 ASN A CA 1
ATOM 1116 C C . ASN A 1 149 ? 34.916 15.403 10.062 1.00 59.66 149 ASN A C 1
ATOM 1118 O O . ASN A 1 149 ? 34.121 16.215 10.531 1.00 59.66 149 ASN A O 1
ATOM 1122 N N . ASP A 1 150 ? 35.303 15.460 8.783 1.00 82.75 150 ASP A N 1
ATOM 1123 C CA . ASP A 1 150 ? 34.767 16.397 7.800 1.00 82.75 150 ASP A CA 1
ATOM 1124 C C . ASP A 1 150 ? 33.400 15.924 7.287 1.00 82.75 150 ASP A C 1
ATOM 1126 O O . ASP A 1 150 ? 33.271 14.896 6.615 1.00 82.75 150 ASP A O 1
ATOM 1130 N N . ILE A 1 151 ? 32.367 16.718 7.562 1.00 87.75 151 ILE A N 1
ATOM 1131 C CA . ILE A 1 151 ? 31.002 16.505 7.079 1.00 87.75 151 ILE A CA 1
ATOM 1132 C C . ILE A 1 151 ? 30.912 16.357 5.557 1.00 87.75 151 ILE A C 1
ATOM 1134 O O . ILE A 1 151 ? 30.050 15.627 5.067 1.00 87.75 151 ILE A O 1
ATOM 1138 N N . ASN A 1 152 ? 31.808 16.985 4.788 1.00 90.44 152 ASN A N 1
ATOM 1139 C CA . ASN A 1 152 ? 31.805 16.845 3.334 1.00 90.44 152 ASN A CA 1
ATOM 1140 C C . ASN A 1 152 ? 32.077 15.407 2.904 1.00 90.44 152 ASN A C 1
ATOM 1142 O O . ASN A 1 152 ? 31.452 14.932 1.953 1.00 90.44 152 ASN A O 1
ATOM 1146 N N . TRP A 1 153 ? 32.977 14.712 3.606 1.00 90.69 153 TRP A N 1
ATOM 1147 C CA . TRP A 1 153 ? 33.266 13.311 3.329 1.00 90.69 153 TRP A CA 1
ATOM 1148 C C . TRP A 1 153 ? 32.024 12.451 3.555 1.00 90.69 153 TRP A C 1
ATOM 1150 O O . TRP A 1 153 ? 31.655 11.688 2.663 1.00 90.69 153 TRP A O 1
ATOM 1160 N N . TRP A 1 154 ? 31.341 12.644 4.689 1.00 90.94 154 TRP A N 1
ATOM 1161 C CA . TRP A 1 154 ? 30.099 11.945 5.028 1.00 90.94 154 TRP A CA 1
ATOM 1162 C C . TRP A 1 154 ? 28.981 12.222 4.017 1.00 90.94 154 TRP A C 1
ATOM 1164 O O . TRP A 1 154 ? 28.369 11.290 3.496 1.00 90.94 154 TRP A O 1
ATOM 1174 N N . CYS A 1 155 ? 28.750 13.489 3.670 1.00 93.44 155 CYS A N 1
ATOM 1175 C CA . CYS A 1 155 ? 27.729 13.878 2.701 1.00 93.44 155 CYS A CA 1
ATOM 1176 C C . CYS A 1 155 ? 27.999 13.336 1.291 1.00 93.44 155 CYS A C 1
ATOM 1178 O O . CYS A 1 155 ? 27.054 12.968 0.596 1.00 93.44 155 CYS A O 1
ATOM 1180 N N . ASN A 1 156 ? 29.265 13.231 0.874 1.00 93.75 156 ASN A N 1
ATOM 1181 C CA . ASN A 1 156 ? 29.648 12.638 -0.414 1.00 93.75 156 ASN A CA 1
ATOM 1182 C C . ASN A 1 156 ? 29.338 11.134 -0.519 1.00 93.75 156 ASN A C 1
ATOM 1184 O O . ASN A 1 156 ? 29.336 10.608 -1.626 1.00 93.75 156 ASN A O 1
ATOM 1188 N N . GLN A 1 157 ? 29.055 10.450 0.596 1.00 90.00 157 GLN A N 1
ATOM 1189 C CA . GLN A 1 157 ? 28.607 9.050 0.592 1.00 90.00 157 GLN A CA 1
ATOM 1190 C C . GLN A 1 157 ? 27.092 8.899 0.366 1.00 90.00 157 GLN A C 1
ATOM 1192 O O . GLN A 1 157 ? 26.583 7.782 0.326 1.00 90.00 157 GLN A O 1
ATOM 1197 N N . THR A 1 158 ? 26.352 10.006 0.269 1.00 93.19 158 THR A N 1
ATOM 1198 C CA . THR A 1 158 ? 24.889 10.012 0.116 1.00 93.19 158 THR A CA 1
ATOM 1199 C C . THR A 1 158 ? 24.487 10.335 -1.329 1.00 93.19 158 THR A C 1
ATOM 1201 O O . THR A 1 158 ? 25.242 11.020 -2.022 1.00 93.19 158 THR A O 1
ATOM 1204 N N . PRO A 1 159 ? 23.312 9.885 -1.815 1.00 93.19 159 PRO A N 1
ATOM 1205 C CA . PRO A 1 159 ? 22.867 10.130 -3.189 1.00 93.19 159 PRO A CA 1
ATOM 1206 C C . PRO A 1 159 ? 22.657 11.617 -3.509 1.00 93.19 159 PRO A C 1
ATOM 1208 O O . PRO A 1 159 ? 22.730 12.006 -4.673 1.00 93.19 159 PRO A O 1
ATOM 1211 N N . TYR A 1 160 ? 22.420 12.459 -2.498 1.00 94.50 160 TYR A N 1
ATOM 1212 C CA . TYR A 1 160 ? 22.231 13.901 -2.649 1.00 94.50 160 TYR A CA 1
ATOM 1213 C C . TYR A 1 160 ? 23.193 14.687 -1.737 1.00 94.50 160 TYR A C 1
ATOM 1215 O O . TYR A 1 160 ? 22.776 15.210 -0.696 1.00 94.50 160 TYR A O 1
ATOM 1223 N N . PRO A 1 161 ? 24.476 14.830 -2.113 1.00 94.38 161 PRO A N 1
ATOM 1224 C CA . PRO A 1 161 ? 25.485 15.460 -1.262 1.00 94.38 161 PRO A CA 1
ATOM 1225 C C . PRO A 1 161 ? 25.226 16.951 -1.012 1.00 94.38 161 PRO A C 1
ATOM 1227 O O . PRO A 1 161 ? 25.482 17.431 0.089 1.00 94.38 161 PRO A O 1
ATOM 1230 N N . ASP A 1 162 ? 24.689 17.687 -1.985 1.00 93.94 162 ASP A N 1
ATOM 1231 C CA . ASP A 1 162 ? 24.499 19.143 -1.884 1.00 93.94 162 ASP A CA 1
ATOM 1232 C C . ASP A 1 162 ? 23.549 19.571 -0.754 1.00 93.94 162 ASP A C 1
ATOM 1234 O O . ASP A 1 162 ? 23.960 20.380 0.084 1.00 93.94 162 ASP A O 1
ATOM 1238 N N . PRO A 1 163 ? 22.309 19.042 -0.642 1.00 92.31 163 PRO A N 1
ATOM 1239 C CA . PRO A 1 163 ? 21.452 19.378 0.490 1.00 92.31 163 PRO A CA 1
ATOM 1240 C C . PRO A 1 163 ? 22.045 18.910 1.823 1.00 92.31 163 PRO A C 1
ATOM 1242 O O . PRO A 1 163 ? 21.881 19.606 2.821 1.00 92.31 163 PRO A O 1
ATOM 1245 N N . CYS A 1 164 ? 22.770 17.786 1.849 1.00 92.75 164 CYS A N 1
ATOM 1246 C CA . CYS A 1 164 ? 23.478 17.346 3.050 1.00 92.75 164 CYS A CA 1
ATOM 1247 C C . CYS A 1 164 ? 24.511 18.392 3.489 1.00 92.75 164 CYS A C 1
ATOM 1249 O O . CYS A 1 164 ? 24.413 18.910 4.596 1.00 92.75 164 CYS A O 1
ATOM 1251 N N . LYS A 1 165 ? 25.434 18.796 2.607 1.00 93.56 165 LYS A N 1
ATOM 1252 C CA . LYS A 1 165 ? 26.470 19.797 2.918 1.00 93.56 165 LYS A CA 1
ATOM 1253 C C . LYS A 1 165 ? 25.865 21.137 3.325 1.00 93.56 165 LYS A C 1
ATOM 1255 O O . LYS A 1 165 ? 26.316 21.751 4.288 1.00 93.56 165 LYS A O 1
ATOM 1260 N N . HIS A 1 166 ? 24.820 21.571 2.621 1.00 92.62 166 HIS A N 1
ATOM 1261 C CA . HIS A 1 166 ? 24.168 22.849 2.878 1.00 92.62 166 HIS A CA 1
ATOM 1262 C C . HIS A 1 166 ? 23.522 22.914 4.270 1.00 92.62 166 HIS A C 1
ATOM 1264 O O . HIS A 1 166 ? 23.712 23.894 4.985 1.00 92.62 166 HIS A O 1
ATOM 1270 N N . PHE A 1 167 ? 22.770 21.883 4.670 1.00 90.81 167 PHE A N 1
ATOM 1271 C CA . PHE A 1 167 ? 22.060 21.897 5.953 1.00 90.81 167 PHE A CA 1
ATOM 1272 C C . PHE A 1 167 ? 22.878 21.333 7.117 1.00 90.81 167 PHE A C 1
ATOM 1274 O O . PHE A 1 167 ? 22.592 21.664 8.265 1.00 90.81 167 PHE A O 1
ATOM 1281 N N . MET A 1 168 ? 23.892 20.508 6.841 1.00 90.38 168 MET A N 1
ATOM 1282 C CA . MET A 1 168 ? 24.670 19.812 7.867 1.00 90.38 168 MET A CA 1
ATOM 1283 C C . MET A 1 168 ? 26.100 20.336 8.033 1.00 90.38 168 MET A C 1
ATOM 1285 O O . MET A 1 168 ? 26.809 19.838 8.898 1.00 90.38 168 MET A O 1
ATOM 1289 N N . GLY A 1 169 ? 26.527 21.354 7.276 1.00 83.00 169 GLY A N 1
ATOM 1290 C CA . GLY A 1 169 ? 27.920 21.827 7.211 1.00 83.00 169 GLY A CA 1
ATOM 1291 C C . GLY A 1 169 ? 28.608 22.197 8.539 1.00 83.00 169 GLY A C 1
ATOM 1292 O O . GLY A 1 169 ? 29.823 22.348 8.567 1.00 83.00 169 GLY A O 1
ATOM 1293 N N . HIS A 1 170 ? 27.854 22.330 9.634 1.00 82.69 170 HIS A N 1
ATOM 1294 C CA . HIS A 1 170 ? 28.363 22.658 10.971 1.00 82.69 170 HIS A CA 1
ATOM 1295 C C . HIS A 1 170 ? 28.523 21.435 11.895 1.00 82.69 170 HIS A C 1
ATOM 1297 O O . HIS A 1 170 ? 29.009 21.583 13.015 1.00 82.69 170 HIS A O 1
ATOM 1303 N N . PHE A 1 171 ? 28.084 20.243 11.476 1.00 84.88 171 PHE A N 1
ATOM 1304 C CA . PHE A 1 171 ? 28.216 19.013 12.261 1.00 84.88 171 PHE A CA 1
ATOM 1305 C C . PHE A 1 171 ? 29.562 18.329 12.001 1.00 84.88 171 PHE A C 1
ATOM 1307 O O . PHE A 1 171 ? 30.118 18.435 10.914 1.00 84.88 171 PHE A O 1
ATOM 1314 N N . ALA A 1 172 ? 30.061 17.582 12.985 1.00 86.62 172 ALA A N 1
ATOM 1315 C CA . ALA A 1 172 ? 31.283 16.786 12.873 1.00 86.62 172 ALA A CA 1
ATOM 1316 C C . ALA A 1 172 ? 31.032 15.377 13.443 1.00 86.62 172 ALA A C 1
ATOM 1318 O O . ALA A 1 172 ? 31.437 15.094 14.572 1.00 86.62 172 ALA A O 1
ATOM 1319 N N . PRO A 1 173 ? 30.283 14.516 12.724 1.00 87.38 173 PRO A N 1
ATOM 1320 C CA . PRO A 1 173 ? 29.966 13.180 13.208 1.00 87.38 173 PRO A CA 1
ATOM 1321 C C . PRO A 1 173 ? 31.225 12.314 13.268 1.00 87.38 173 PRO A C 1
ATOM 1323 O O . PRO A 1 173 ? 32.061 12.327 12.364 1.00 87.38 173 PRO A O 1
ATOM 1326 N N . THR A 1 174 ? 31.321 11.517 14.326 1.00 86.38 174 THR A N 1
ATOM 1327 C CA . THR A 1 174 ? 32.445 10.601 14.567 1.00 86.38 174 THR A CA 1
ATOM 1328 C C . THR A 1 174 ? 32.133 9.167 14.143 1.00 86.38 174 THR A C 1
ATOM 1330 O O . THR A 1 174 ? 33.042 8.374 13.900 1.00 86.38 174 THR A O 1
ATOM 1333 N N . GLN A 1 175 ? 30.845 8.817 14.035 1.00 87.38 175 GLN A N 1
ATOM 1334 C CA . GLN A 1 175 ? 30.375 7.478 13.674 1.00 87.38 175 GLN A CA 1
ATOM 1335 C C . GLN A 1 175 ? 29.207 7.527 12.682 1.00 87.38 175 GLN A C 1
ATOM 1337 O O . GLN A 1 175 ? 28.419 8.472 12.653 1.00 87.38 175 GLN A O 1
ATOM 1342 N N . LYS A 1 176 ? 29.034 6.448 11.907 1.00 86.12 176 LYS A N 1
ATOM 1343 C CA . LYS A 1 176 ? 27.953 6.323 10.914 1.00 86.12 176 LYS A CA 1
ATOM 1344 C C . LYS A 1 176 ? 26.554 6.422 11.538 1.00 86.12 176 LYS A C 1
ATOM 1346 O O . LYS A 1 176 ? 25.668 7.039 10.954 1.00 86.12 176 LYS A O 1
ATOM 1351 N N . SER A 1 177 ? 26.354 5.834 12.717 1.00 85.88 177 SER A N 1
ATOM 1352 C CA . SER A 1 177 ? 25.089 5.896 13.464 1.00 85.88 177 SER A CA 1
ATOM 1353 C C . SER A 1 177 ? 24.747 7.327 13.895 1.00 85.88 177 SER A C 1
ATOM 1355 O O . SER A 1 177 ? 23.598 7.753 13.780 1.00 85.88 177 SER A O 1
ATOM 1357 N N . GLU A 1 178 ? 25.756 8.083 14.332 1.00 88.56 178 GLU A N 1
ATOM 1358 C CA . GLU A 1 178 ? 25.644 9.500 14.671 1.00 88.56 178 GLU A CA 1
ATOM 1359 C C . GLU A 1 178 ? 25.292 10.334 13.432 1.00 88.56 178 GLU A C 1
ATOM 1361 O O . GLU A 1 178 ? 24.316 11.083 13.461 1.00 88.56 178 GLU A O 1
ATOM 1366 N N . PHE A 1 179 ? 26.006 10.136 12.317 1.00 91.38 179 PHE A N 1
ATOM 1367 C CA . PHE A 1 179 ? 25.709 10.818 11.056 1.00 91.38 179 PHE A CA 1
ATOM 1368 C C . PHE A 1 179 ? 24.296 10.511 10.542 1.00 91.38 179 PHE A C 1
ATOM 1370 O O . PHE A 1 179 ? 23.570 11.427 10.162 1.00 91.38 179 PHE A O 1
ATOM 1377 N N . HIS A 1 180 ? 23.863 9.246 10.588 1.00 90.56 180 HIS A N 1
ATOM 1378 C CA . HIS A 1 180 ? 22.500 8.857 10.218 1.00 90.56 180 HIS A CA 1
ATOM 1379 C C . HIS A 1 180 ? 21.458 9.570 11.089 1.00 90.56 180 HIS A C 1
ATOM 1381 O O . HIS A 1 180 ? 20.516 10.159 10.559 1.00 90.56 180 HIS A O 1
ATOM 1387 N N . LYS A 1 181 ? 21.648 9.594 12.416 1.00 90.31 181 LYS A N 1
ATOM 1388 C CA . LYS A 1 181 ? 20.748 10.309 13.332 1.00 90.31 181 LYS A CA 1
ATOM 1389 C C . LYS A 1 181 ? 20.686 11.804 13.008 1.00 90.31 181 LYS A C 1
ATOM 1391 O O . LYS A 1 181 ? 19.592 12.362 12.965 1.00 90.31 181 LYS A O 1
ATOM 1396 N N . MET A 1 182 ? 21.831 12.437 12.746 1.00 91.81 182 MET A N 1
ATOM 1397 C CA . MET A 1 182 ? 21.891 13.843 12.334 1.00 91.81 182 MET A CA 1
ATOM 1398 C C . MET A 1 182 ? 21.162 14.071 11.005 1.00 91.81 182 MET A C 1
ATOM 1400 O O . MET A 1 182 ? 20.374 15.003 10.907 1.00 91.81 182 MET A O 1
ATOM 1404 N N . ALA A 1 183 ? 21.343 13.198 10.011 1.00 93.69 183 ALA A N 1
ATOM 1405 C CA . ALA A 1 183 ? 20.667 13.310 8.719 1.00 93.69 183 ALA A CA 1
ATOM 1406 C C . ALA A 1 183 ? 19.136 13.229 8.860 1.00 93.69 183 ALA A C 1
ATOM 1408 O O . ALA A 1 183 ? 18.417 14.058 8.299 1.00 93.69 183 ALA A O 1
ATOM 1409 N N . VAL A 1 184 ? 18.632 12.276 9.657 1.00 94.06 184 VAL A N 1
ATOM 1410 C CA . VAL A 1 184 ? 17.190 12.148 9.941 1.00 94.06 184 VAL A CA 1
ATOM 1411 C C . VAL A 1 184 ? 16.672 13.371 10.704 1.00 94.06 184 VAL A C 1
ATOM 1413 O O . VAL A 1 184 ? 15.608 13.897 10.375 1.00 94.06 184 VAL A O 1
ATOM 1416 N N . GLN A 1 185 ? 17.431 13.863 11.688 1.00 94.12 185 GLN A N 1
ATOM 1417 C CA . GLN A 1 185 ? 17.096 15.070 12.448 1.00 94.12 185 GLN A CA 1
ATOM 1418 C C . GLN A 1 185 ? 16.991 16.294 11.530 1.00 94.12 185 GLN A C 1
ATOM 1420 O O . GLN A 1 185 ? 15.994 17.013 11.577 1.00 94.12 185 GLN A O 1
ATOM 1425 N N . THR A 1 186 ? 17.961 16.494 10.636 1.00 94.31 186 THR A N 1
ATOM 1426 C CA . THR A 1 186 ? 17.941 17.579 9.650 1.00 94.31 186 THR A CA 1
ATOM 1427 C C . THR A 1 186 ? 16.743 17.459 8.707 1.00 94.31 186 THR A C 1
ATOM 1429 O O . THR A 1 186 ? 16.061 18.453 8.454 1.00 94.31 186 THR A O 1
ATOM 1432 N N . ALA A 1 187 ? 16.427 16.256 8.215 1.00 95.31 187 ALA A N 1
ATOM 1433 C CA . ALA A 1 187 ? 15.230 16.037 7.404 1.00 95.31 187 ALA A CA 1
ATOM 1434 C C . ALA A 1 187 ? 13.948 16.426 8.165 1.00 95.31 187 ALA A C 1
ATOM 1436 O O . ALA A 1 187 ? 13.083 17.104 7.607 1.00 95.31 187 ALA A O 1
ATOM 1437 N N . MET A 1 188 ? 13.848 16.056 9.447 1.00 94.38 188 MET A N 1
ATOM 1438 C CA . MET A 1 188 ? 12.705 16.380 10.305 1.00 94.38 188 MET A CA 1
ATOM 1439 C C . MET A 1 188 ? 12.561 17.885 10.537 1.00 94.38 188 MET A C 1
ATOM 1441 O O . MET A 1 188 ? 11.465 18.421 10.396 1.00 94.38 188 MET A O 1
ATOM 1445 N N . GLU A 1 189 ? 13.651 18.582 10.850 1.00 91.75 189 GLU A N 1
ATOM 1446 C CA . GLU A 1 189 ? 13.649 20.035 11.050 1.00 91.75 189 GLU A CA 1
ATOM 1447 C C . GLU A 1 189 ? 13.202 20.773 9.787 1.00 91.75 189 GLU A C 1
ATOM 1449 O O . GLU A 1 189 ? 12.375 21.684 9.853 1.00 91.75 189 GLU A O 1
ATOM 1454 N N . ARG A 1 190 ? 13.676 20.343 8.612 1.00 91.44 190 ARG A N 1
ATOM 1455 C CA . ARG A 1 190 ? 13.240 20.921 7.335 1.00 91.44 190 ARG A CA 1
ATOM 1456 C C . ARG A 1 190 ? 11.775 20.607 7.029 1.00 91.44 190 ARG A C 1
ATOM 1458 O O . ARG A 1 190 ? 11.074 21.490 6.540 1.00 91.44 190 ARG A O 1
ATOM 1465 N N . ALA A 1 191 ? 11.296 19.405 7.353 1.00 91.25 191 ALA A N 1
ATOM 1466 C CA . ALA A 1 191 ? 9.881 19.056 7.235 1.00 91.25 191 ALA A CA 1
ATOM 1467 C C . ALA A 1 191 ? 8.996 19.907 8.163 1.00 91.25 191 ALA A C 1
ATOM 1469 O O . ALA A 1 191 ? 7.939 20.357 7.733 1.00 91.25 191 ALA A O 1
ATOM 1470 N N . LEU A 1 192 ? 9.441 20.180 9.396 1.00 89.06 192 LEU A N 1
ATOM 1471 C CA . LEU A 1 192 ? 8.749 21.040 10.363 1.00 89.06 192 LEU A CA 1
ATOM 1472 C C . LEU A 1 192 ? 8.672 22.497 9.902 1.00 89.06 192 LEU A C 1
ATOM 1474 O O . LEU A 1 192 ? 7.606 23.100 9.987 1.00 89.06 192 LEU A O 1
ATOM 1478 N N . VAL A 1 193 ? 9.776 23.053 9.395 1.00 84.81 193 VAL A N 1
ATOM 1479 C CA . VAL A 1 193 ? 9.798 24.426 8.862 1.00 84.81 193 VAL A CA 1
ATOM 1480 C C . VAL A 1 193 ? 8.819 24.570 7.705 1.00 84.81 193 VAL A C 1
ATOM 1482 O O . VAL A 1 193 ? 8.075 25.547 7.664 1.00 84.81 193 VAL A O 1
ATOM 1485 N N . LEU A 1 194 ? 8.790 23.588 6.795 1.00 79.62 194 LEU A N 1
ATOM 1486 C CA . LEU A 1 194 ? 7.799 23.572 5.725 1.00 79.62 194 LEU A CA 1
ATOM 1487 C C . LEU A 1 194 ? 6.399 23.473 6.313 1.00 79.62 194 LEU A C 1
ATOM 1489 O O . LEU A 1 194 ? 5.642 24.394 6.077 1.00 79.62 194 LEU A O 1
ATOM 1493 N N . ALA A 1 195 ? 6.108 22.483 7.168 1.00 79.69 195 ALA A N 1
ATOM 1494 C CA . ALA A 1 195 ? 4.804 22.284 7.815 1.00 79.69 195 ALA A CA 1
ATOM 1495 C C . ALA A 1 195 ? 4.268 23.529 8.563 1.00 79.69 195 ALA A C 1
ATOM 1497 O O . ALA A 1 195 ? 3.057 23.736 8.635 1.00 79.69 195 ALA A O 1
ATOM 1498 N N . GLN A 1 196 ? 5.145 24.397 9.072 1.00 73.88 196 GLN A N 1
ATOM 1499 C CA . GLN A 1 196 ? 4.767 25.643 9.745 1.00 73.88 196 GLN A CA 1
ATOM 1500 C C . GLN A 1 196 ? 4.518 26.824 8.799 1.00 73.88 196 GLN A C 1
ATOM 1502 O O . GLN A 1 196 ? 3.751 27.715 9.156 1.00 73.88 196 GLN A O 1
ATOM 1507 N N . SER A 1 197 ? 5.105 26.855 7.597 1.00 66.81 197 SER A N 1
ATOM 1508 C CA . SER A 1 197 ? 4.832 27.931 6.632 1.00 66.81 197 SER A CA 1
ATOM 1509 C C . SER A 1 197 ? 3.427 27.841 6.007 1.00 66.81 197 SER A C 1
ATOM 1511 O O . SER A 1 197 ? 2.980 28.790 5.361 1.00 66.81 197 SER A O 1
ATOM 1513 N N . HIS A 1 198 ? 2.685 26.749 6.251 1.00 60.16 198 HIS A N 1
ATOM 1514 C CA . HIS A 1 198 ? 1.356 26.490 5.678 1.00 60.16 198 HIS A CA 1
ATOM 1515 C C . HIS A 1 198 ? 0.220 27.370 6.236 1.00 60.16 198 HIS A C 1
ATOM 1517 O O . HIS A 1 198 ? -0.790 27.537 5.552 1.00 60.16 198 HIS A O 1
ATOM 1523 N N . THR A 1 199 ? 0.340 27.967 7.430 1.00 52.78 199 THR A N 1
ATOM 1524 C CA . THR A 1 199 ? -0.742 28.790 8.025 1.00 52.78 199 THR A CA 1
ATOM 1525 C C . THR A 1 199 ? -1.028 30.078 7.252 1.00 52.78 199 THR A C 1
ATOM 1527 O O . THR A 1 199 ? -2.099 30.657 7.420 1.00 52.78 199 THR A O 1
ATOM 1530 N N . GLN A 1 200 ? -0.105 30.529 6.398 1.00 51.66 200 GLN A N 1
ATOM 1531 C CA . GLN A 1 200 ? -0.250 31.774 5.639 1.00 51.66 200 GLN A CA 1
ATOM 1532 C C . GLN A 1 200 ? -1.046 31.612 4.328 1.00 51.66 200 GLN A C 1
ATOM 1534 O O . GLN A 1 200 ? -1.606 32.596 3.857 1.00 51.66 200 GLN A O 1
ATOM 1539 N N . TRP A 1 201 ? -1.161 30.395 3.774 1.00 51.59 201 TRP A N 1
ATOM 1540 C CA . TRP A 1 201 ? -1.763 30.135 2.448 1.00 51.59 201 TRP A CA 1
ATOM 1541 C C . TRP A 1 201 ? -3.206 29.615 2.464 1.00 51.59 201 TRP A C 1
ATOM 1543 O O . TRP A 1 201 ? -3.842 29.540 1.421 1.00 51.59 201 TRP A O 1
ATOM 1553 N N . LEU A 1 202 ? -3.777 29.325 3.637 1.00 51.16 202 LEU A N 1
ATOM 1554 C CA . LEU A 1 202 ? -5.225 29.081 3.761 1.00 51.16 202 LEU A CA 1
ATOM 1555 C C . LEU A 1 202 ? -6.063 30.368 3.575 1.00 51.16 202 LEU A C 1
ATOM 1557 O O . LEU A 1 202 ? -7.289 30.320 3.674 1.00 51.16 202 LEU A O 1
ATOM 1561 N N . GLN A 1 203 ? -5.416 31.513 3.321 1.00 46.94 203 GLN A N 1
ATOM 1562 C CA . GLN A 1 203 ? -6.075 32.772 2.987 1.00 46.94 203 GLN A CA 1
ATOM 1563 C C . GLN A 1 203 ? -6.461 32.765 1.498 1.00 46.94 203 GLN A C 1
ATOM 1565 O O . GLN A 1 203 ? -5.583 32.651 0.647 1.00 46.94 203 GLN A O 1
ATOM 1570 N N . PRO A 1 204 ? -7.759 32.844 1.168 1.00 44.88 204 PRO A N 1
ATOM 1571 C CA . PRO A 1 204 ? -8.256 32.517 -0.162 1.00 44.88 204 PRO A CA 1
ATOM 1572 C C . PRO A 1 204 ? -7.870 33.572 -1.203 1.00 44.88 204 PRO A C 1
ATOM 1574 O O . PRO A 1 204 ? -8.210 34.744 -1.045 1.00 44.88 204 PRO A O 1
ATOM 1577 N N . GLN A 1 205 ? -7.297 33.135 -2.327 1.00 49.88 205 GLN A N 1
ATOM 1578 C CA . GLN A 1 205 ? -7.561 33.788 -3.608 1.00 49.88 205 GLN A CA 1
ATOM 1579 C C . GLN A 1 205 ? -8.603 32.959 -4.378 1.00 49.88 205 GLN A C 1
ATOM 1581 O O . GLN A 1 205 ? -8.639 31.730 -4.344 1.00 49.88 205 GLN A O 1
ATOM 1586 N N . SER A 1 206 ? -9.578 33.639 -4.971 1.00 40.72 206 SER A N 1
ATOM 1587 C CA . SER A 1 206 ? -10.750 33.030 -5.606 1.00 40.72 206 SER A CA 1
ATOM 1588 C C . SER A 1 206 ? -10.364 32.201 -6.841 1.00 40.72 206 SER A C 1
ATOM 1590 O O . SER A 1 206 ? -9.774 32.746 -7.768 1.00 40.72 206 SER A O 1
ATOM 1592 N N . GLY A 1 207 ? -10.736 30.910 -6.861 1.00 50.88 207 GLY A N 1
ATOM 1593 C CA . GLY A 1 207 ? -10.504 29.964 -7.974 1.00 50.88 207 GLY A CA 1
ATOM 1594 C C . GLY A 1 207 ? -9.967 28.579 -7.558 1.00 50.88 207 GLY A C 1
ATOM 1595 O O . GLY A 1 207 ? -9.968 27.648 -8.354 1.00 50.88 207 GLY A O 1
ATOM 1596 N N . GLU A 1 208 ? -9.547 28.425 -6.297 1.00 61.62 208 GLU A N 1
ATOM 1597 C CA . GLU A 1 208 ? -8.671 27.346 -5.799 1.00 61.62 208 GLU A CA 1
ATOM 1598 C C . GLU A 1 208 ? -9.366 26.144 -5.102 1.00 61.62 208 GLU A C 1
ATOM 1600 O O . GLU A 1 208 ? -8.782 25.554 -4.198 1.00 61.62 208 GLU A O 1
ATOM 1605 N N . GLU A 1 209 ? -10.606 25.744 -5.416 1.00 67.94 209 GLU A N 1
ATOM 1606 C CA . GLU A 1 209 ? -11.268 24.655 -4.645 1.00 67.94 209 GLU A CA 1
ATOM 1607 C C . GLU A 1 209 ? -10.561 23.286 -4.782 1.00 67.94 209 GLU A C 1
ATOM 1609 O O . GLU A 1 209 ? -10.347 22.579 -3.791 1.00 67.94 209 GLU A O 1
ATOM 1614 N N . LEU A 1 210 ? -10.081 22.954 -5.985 1.00 71.75 210 LEU A N 1
ATOM 1615 C CA . LEU A 1 210 ? -9.240 21.773 -6.220 1.00 71.75 210 LEU A CA 1
ATOM 1616 C C . LEU A 1 210 ? -7.864 21.905 -5.541 1.00 71.75 210 LEU A C 1
ATOM 1618 O O . LEU A 1 210 ? -7.389 20.964 -4.904 1.00 71.75 210 LEU A O 1
ATOM 1622 N N . GLY A 1 211 ? -7.265 23.100 -5.584 1.00 73.25 211 GLY A N 1
ATOM 1623 C CA . GLY A 1 211 ? -6.015 23.413 -4.882 1.00 73.25 211 GLY A CA 1
ATOM 1624 C C . GLY A 1 211 ? -6.123 23.237 -3.367 1.00 73.25 211 GLY A C 1
ATOM 1625 O O . GLY A 1 211 ? -5.242 22.638 -2.755 1.00 73.25 211 GLY A O 1
ATOM 1626 N N . LYS A 1 212 ? -7.241 23.658 -2.764 1.00 77.56 212 LYS A N 1
ATOM 1627 C CA . LYS A 1 212 ? -7.539 23.446 -1.338 1.00 77.56 212 LYS A CA 1
ATOM 1628 C C . LYS A 1 212 ? -7.636 21.965 -0.983 1.00 77.56 212 LYS A C 1
ATOM 1630 O O . LYS A 1 212 ? -7.181 21.571 0.089 1.00 77.56 212 LYS A O 1
ATOM 1635 N N . THR A 1 213 ? -8.196 21.152 -1.877 1.00 81.50 213 THR A N 1
ATOM 1636 C CA . THR A 1 213 ? -8.318 19.702 -1.672 1.00 81.50 213 THR A CA 1
ATOM 1637 C C . THR A 1 213 ? -6.943 19.034 -1.661 1.00 81.50 213 THR A C 1
ATOM 1639 O O . THR A 1 213 ? -6.602 18.366 -0.684 1.00 81.50 213 THR A O 1
ATOM 1642 N N . ALA A 1 214 ? -6.112 19.288 -2.680 1.00 82.81 214 ALA A N 1
ATOM 1643 C CA . ALA A 1 214 ? -4.729 18.798 -2.713 1.00 82.81 214 ALA A CA 1
ATOM 1644 C C . ALA A 1 214 ? -3.906 19.296 -1.511 1.00 82.81 214 ALA A C 1
ATOM 1646 O O . ALA A 1 214 ? -3.103 18.553 -0.943 1.00 82.81 214 ALA A O 1
ATOM 1647 N N . TRP A 1 215 ? -4.136 20.538 -1.078 1.00 83.00 215 TRP A N 1
ATOM 1648 C CA . TRP A 1 215 ? -3.462 21.121 0.078 1.00 83.00 215 TRP A CA 1
ATOM 1649 C C . TRP A 1 215 ? -3.822 20.437 1.398 1.00 83.00 215 TRP A C 1
ATOM 1651 O O . TRP A 1 215 ? -2.927 20.124 2.184 1.00 83.00 215 TRP A O 1
ATOM 1661 N N . ALA A 1 216 ? -5.106 20.161 1.638 1.00 86.25 216 ALA A N 1
ATOM 1662 C CA . ALA A 1 216 ? -5.562 19.474 2.846 1.00 86.25 216 ALA A CA 1
ATOM 1663 C C . ALA A 1 216 ? -4.966 18.058 2.964 1.00 86.25 216 ALA A C 1
ATOM 1665 O O . ALA A 1 216 ? -4.506 17.651 4.039 1.00 86.25 216 ALA A O 1
ATOM 1666 N N . ASP A 1 217 ? -4.908 17.330 1.845 1.00 90.00 217 ASP A N 1
ATOM 1667 C CA . ASP A 1 217 ? -4.242 16.028 1.789 1.00 90.00 217 ASP A CA 1
ATOM 1668 C C . ASP A 1 217 ? -2.755 16.165 2.088 1.00 90.00 217 ASP A C 1
ATOM 1670 O O . ASP A 1 217 ? -2.194 15.428 2.903 1.00 90.00 217 ASP A O 1
ATOM 1674 N N . CYS A 1 218 ? -2.115 17.148 1.465 1.00 89.00 218 CYS A N 1
ATOM 1675 C CA . CYS A 1 218 ? -0.697 17.354 1.633 1.00 89.00 218 CYS A CA 1
ATOM 1676 C C . CYS A 1 218 ? -0.309 17.742 3.070 1.00 89.00 218 CYS A C 1
ATOM 1678 O O . CYS A 1 218 ? 0.682 17.229 3.592 1.00 89.00 218 CYS A O 1
ATOM 1680 N N . GLN A 1 219 ? -1.102 18.574 3.747 1.00 87.81 219 GLN A N 1
ATOM 1681 C CA . GLN A 1 219 ? -0.888 18.885 5.160 1.00 87.81 219 GLN A CA 1
ATOM 1682 C C . GLN A 1 219 ? -0.899 17.604 6.007 1.00 87.81 219 GLN A C 1
ATOM 1684 O O . GLN A 1 219 ? 0.030 17.358 6.778 1.00 87.81 219 GLN A O 1
ATOM 1689 N N . THR A 1 220 ? -1.902 16.746 5.802 1.00 91.00 220 THR A N 1
ATOM 1690 C CA . THR A 1 220 ? -1.999 15.445 6.484 1.00 91.00 220 THR A CA 1
ATOM 1691 C C . THR A 1 220 ? -0.767 14.577 6.202 1.00 91.00 220 THR A C 1
ATOM 1693 O O . THR A 1 220 ? -0.223 13.928 7.097 1.00 91.00 220 THR A O 1
ATOM 1696 N N . LEU A 1 221 ? -0.287 14.573 4.958 1.00 94.00 221 LEU A N 1
ATOM 1697 C CA . LEU A 1 221 ? 0.893 13.813 4.552 1.00 94.00 221 LEU A CA 1
ATOM 1698 C C . LEU A 1 221 ? 2.180 14.348 5.194 1.00 94.00 221 LEU A C 1
ATOM 1700 O O . LEU A 1 221 ? 3.004 13.544 5.622 1.00 94.00 221 LEU A O 1
ATOM 1704 N N . TYR A 1 222 ? 2.338 15.664 5.353 1.00 91.88 222 TYR A N 1
ATOM 1705 C CA . TYR A 1 222 ? 3.470 16.257 6.077 1.00 91.88 222 TYR A CA 1
ATOM 1706 C C . TYR A 1 222 ? 3.445 15.941 7.571 1.00 91.88 222 TYR A C 1
ATOM 1708 O O . TYR A 1 222 ? 4.478 15.574 8.134 1.00 91.88 222 TYR A O 1
ATOM 1716 N N . GLU A 1 223 ? 2.276 16.018 8.210 1.00 92.44 223 GLU A N 1
ATOM 1717 C CA . GLU A 1 223 ? 2.108 15.590 9.602 1.00 92.44 223 GLU A CA 1
ATOM 1718 C C . GLU A 1 223 ? 2.512 14.115 9.772 1.00 92.44 223 GLU A C 1
ATOM 1720 O O . GLU A 1 223 ? 3.241 13.761 10.705 1.00 92.44 223 GLU A O 1
ATOM 1725 N N . ASN A 1 224 ? 2.133 13.259 8.817 1.00 94.75 224 ASN A N 1
ATOM 1726 C CA . ASN A 1 224 ? 2.538 11.854 8.788 1.00 94.75 224 ASN A CA 1
ATOM 1727 C C . ASN A 1 224 ? 4.046 11.680 8.548 1.00 94.75 224 ASN A C 1
ATOM 1729 O O . ASN A 1 224 ? 4.661 10.819 9.176 1.00 94.75 224 ASN A O 1
ATOM 1733 N N . THR A 1 225 ? 4.660 12.480 7.671 1.00 96.00 225 THR A N 1
ATOM 1734 C CA . THR A 1 225 ? 6.114 12.490 7.432 1.00 96.00 225 THR A CA 1
ATOM 1735 C C . THR A 1 225 ? 6.870 12.822 8.711 1.00 96.00 225 THR A C 1
ATOM 1737 O O . THR A 1 225 ? 7.760 12.073 9.110 1.00 96.00 225 THR A O 1
ATOM 1740 N N . ILE A 1 226 ? 6.479 13.896 9.399 1.00 94.81 226 ILE A N 1
ATOM 1741 C CA . ILE A 1 226 ? 7.091 14.317 10.664 1.00 94.81 226 ILE A CA 1
ATOM 1742 C C . ILE A 1 226 ? 6.931 13.227 11.727 1.00 94.81 226 ILE A C 1
ATOM 1744 O O . ILE A 1 226 ? 7.890 12.918 12.433 1.00 94.81 226 ILE A O 1
ATOM 1748 N N . LEU A 1 227 ? 5.756 12.592 11.807 1.00 94.38 227 LEU A N 1
ATOM 1749 C CA . LEU A 1 227 ? 5.526 11.464 12.709 1.00 94.38 227 LEU A CA 1
ATOM 1750 C C . LEU A 1 227 ? 6.521 10.319 12.458 1.00 94.38 227 LEU A C 1
ATOM 1752 O O . LEU A 1 227 ? 7.099 9.808 13.417 1.00 94.38 227 LEU A O 1
ATOM 1756 N N . GLN A 1 228 ? 6.740 9.924 11.200 1.00 95.69 228 GLN A N 1
ATOM 1757 C CA . GLN A 1 228 ? 7.673 8.840 10.871 1.00 95.69 228 GLN A CA 1
ATOM 1758 C C . GLN A 1 228 ? 9.139 9.217 11.133 1.00 95.69 228 GLN A C 1
ATOM 1760 O O . GLN A 1 228 ? 9.897 8.400 11.662 1.00 95.69 228 GLN A O 1
ATOM 1765 N N . LEU A 1 229 ? 9.542 10.451 10.817 1.00 95.12 229 LEU A N 1
ATOM 1766 C CA . LEU A 1 229 ? 10.899 10.936 11.090 1.00 95.12 229 LEU A CA 1
ATOM 1767 C C . LEU A 1 229 ? 11.176 10.983 12.595 1.00 95.12 229 LEU A C 1
ATOM 1769 O O . LEU A 1 229 ? 12.186 10.455 13.055 1.00 95.12 229 LEU A O 1
ATOM 1773 N N . ASN A 1 230 ? 10.232 11.504 13.381 1.00 93.94 230 ASN A N 1
ATOM 1774 C CA . ASN A 1 230 ? 10.334 11.503 14.836 1.00 93.94 230 ASN A CA 1
ATOM 1775 C C . ASN A 1 230 ? 10.394 10.072 15.396 1.00 93.94 230 ASN A C 1
ATOM 1777 O O . ASN A 1 230 ? 11.230 9.771 16.242 1.00 93.94 230 ASN A O 1
ATOM 1781 N N . ARG A 1 231 ? 9.566 9.155 14.873 1.00 90.88 231 ARG A N 1
ATOM 1782 C CA . ARG A 1 231 ? 9.575 7.735 15.264 1.00 90.88 231 ARG A CA 1
ATOM 1783 C C . ARG A 1 231 ? 10.925 7.065 14.988 1.00 90.88 231 ARG A C 1
ATOM 1785 O O . ARG A 1 231 ? 11.367 6.254 15.798 1.00 90.88 231 ARG A O 1
ATOM 1792 N N . THR A 1 232 ? 11.577 7.435 13.886 1.00 91.19 232 THR A N 1
ATOM 1793 C CA . THR A 1 232 ? 12.924 6.970 13.514 1.00 91.19 232 THR A CA 1
ATOM 1794 C C . THR A 1 232 ? 13.991 7.471 14.493 1.00 91.19 232 THR A C 1
ATOM 1796 O O . THR A 1 232 ? 14.942 6.753 14.782 1.00 91.19 232 THR A O 1
ATOM 1799 N N . LEU A 1 233 ? 13.822 8.671 15.059 1.00 89.00 233 LEU A N 1
ATOM 1800 C CA . LEU A 1 233 ? 14.755 9.265 16.026 1.00 89.00 233 LEU A CA 1
ATOM 1801 C C . LEU A 1 233 ? 14.532 8.802 17.473 1.00 89.00 233 LEU A C 1
ATOM 1803 O O . LEU A 1 233 ? 15.481 8.781 18.258 1.00 89.00 233 LEU A O 1
ATOM 1807 N N . SER A 1 234 ? 13.286 8.495 17.848 1.00 77.12 234 SER A N 1
ATOM 1808 C CA . SER A 1 234 ? 12.868 8.395 19.252 1.00 77.12 234 SER A CA 1
ATOM 1809 C C . SER A 1 234 ? 12.888 6.982 19.843 1.00 77.12 234 SER A C 1
ATOM 1811 O O . SER A 1 234 ? 12.809 6.844 21.062 1.00 77.12 234 SER A O 1
ATOM 1813 N N . LYS A 1 235 ? 12.915 5.919 19.028 1.00 62.91 235 LYS A N 1
ATOM 1814 C CA . LYS A 1 235 ? 12.739 4.539 19.517 1.00 62.91 235 LYS A CA 1
ATOM 1815 C C . LYS A 1 235 ? 14.074 3.808 19.664 1.00 62.91 235 LYS A C 1
ATOM 1817 O O . LYS A 1 235 ? 14.606 3.297 18.687 1.00 62.91 235 LYS A O 1
ATOM 1822 N N . ALA A 1 236 ? 14.561 3.700 20.901 1.00 54.28 236 ALA A N 1
ATOM 1823 C CA . ALA A 1 236 ? 15.756 2.916 21.236 1.00 54.28 236 ALA A CA 1
ATOM 1824 C C . ALA A 1 236 ? 15.612 1.409 20.916 1.00 54.28 236 ALA A C 1
ATOM 1826 O O . ALA A 1 236 ? 16.613 0.763 20.630 1.00 54.28 236 ALA A O 1
ATOM 1827 N N . ASP A 1 237 ? 14.378 0.885 20.879 1.00 57.47 237 ASP A N 1
ATOM 1828 C CA . ASP A 1 237 ? 14.075 -0.547 20.693 1.00 57.47 237 ASP A CA 1
ATOM 1829 C C . ASP A 1 237 ? 13.582 -0.914 19.274 1.00 57.47 237 ASP A C 1
ATOM 1831 O O . ASP A 1 237 ? 12.925 -1.939 19.091 1.00 57.47 237 ASP A O 1
ATOM 1835 N N . CYS A 1 238 ? 13.815 -0.075 18.256 1.00 71.25 238 CYS A N 1
ATOM 1836 C CA . CYS A 1 238 ? 13.392 -0.377 16.880 1.00 71.25 238 CYS A CA 1
ATOM 1837 C C . CYS A 1 238 ? 14.518 -0.974 16.028 1.00 71.25 238 CYS A C 1
ATOM 1839 O O . CYS A 1 238 ? 15.678 -0.584 16.148 1.00 71.25 238 CYS A O 1
ATOM 1841 N N . THR A 1 239 ? 14.168 -1.910 15.144 1.00 81.62 239 THR A N 1
ATOM 1842 C CA . THR A 1 239 ? 15.134 -2.532 14.226 1.00 81.62 239 THR A CA 1
ATOM 1843 C C . THR A 1 239 ? 15.484 -1.579 13.078 1.00 81.62 239 THR A C 1
ATOM 1845 O O . THR A 1 239 ? 14.685 -0.703 12.738 1.00 81.62 239 THR A O 1
ATOM 1848 N N . GLU A 1 240 ? 16.639 -1.744 12.419 1.00 82.00 240 GLU A N 1
ATOM 1849 C CA . GLU A 1 240 ? 16.933 -0.943 11.213 1.00 82.00 240 GLU A CA 1
ATOM 1850 C C . GLU A 1 240 ? 15.882 -1.195 10.115 1.00 82.00 240 GLU A C 1
ATOM 1852 O O . GLU A 1 240 ? 15.542 -0.275 9.380 1.00 82.00 240 GLU A O 1
ATOM 1857 N N . PHE A 1 241 ? 15.282 -2.393 10.058 1.00 84.94 241 PHE A N 1
ATOM 1858 C CA . PHE A 1 241 ? 14.161 -2.695 9.160 1.00 84.94 241 PHE A CA 1
ATOM 1859 C C . PHE A 1 241 ? 12.918 -1.834 9.449 1.00 84.94 241 PHE A C 1
ATOM 1861 O O . PHE A 1 241 ? 12.257 -1.353 8.523 1.00 84.94 241 PHE A O 1
ATOM 1868 N N . ASP A 1 242 ? 12.602 -1.592 10.724 1.00 89.50 242 ASP A N 1
ATOM 1869 C CA . ASP A 1 242 ? 11.523 -0.679 11.110 1.00 89.50 242 ASP A CA 1
ATOM 1870 C C . ASP A 1 242 ? 11.850 0.765 10.713 1.00 89.50 242 ASP A C 1
ATOM 1872 O O . ASP A 1 242 ? 11.018 1.443 10.109 1.00 89.50 242 ASP A O 1
ATOM 1876 N N . GLN A 1 243 ? 13.075 1.222 10.991 1.00 91.00 243 GLN A N 1
ATOM 1877 C CA . GLN A 1 243 ? 13.525 2.563 10.613 1.00 91.00 243 GLN A CA 1
ATOM 1878 C C . GLN A 1 243 ? 13.476 2.764 9.091 1.00 91.00 243 GLN A C 1
ATOM 1880 O O . GLN A 1 243 ? 13.004 3.800 8.624 1.00 91.00 243 GLN A O 1
ATOM 1885 N N . GLN A 1 244 ? 13.903 1.767 8.311 1.00 93.12 244 GLN A N 1
ATOM 1886 C CA . GLN A 1 244 ? 13.836 1.791 6.850 1.00 93.12 244 GLN A CA 1
ATOM 1887 C C . GLN A 1 244 ? 12.399 1.889 6.352 1.00 93.12 244 GLN A C 1
ATOM 1889 O O . GLN A 1 244 ? 12.110 2.648 5.426 1.00 93.12 244 GLN A O 1
ATOM 1894 N N . THR A 1 245 ? 11.481 1.172 6.999 1.00 95.06 245 THR A N 1
ATOM 1895 C CA . THR A 1 245 ? 10.049 1.220 6.689 1.00 95.06 245 THR A CA 1
ATOM 1896 C C . THR A 1 245 ? 9.484 2.621 6.946 1.00 95.06 245 THR A C 1
ATOM 1898 O O . THR A 1 245 ? 8.792 3.179 6.092 1.00 95.06 245 THR A O 1
ATOM 1901 N N . TRP A 1 246 ? 9.818 3.244 8.079 1.00 96.56 246 TRP A N 1
ATOM 1902 C CA . TRP A 1 246 ? 9.315 4.577 8.428 1.00 96.56 246 TRP A CA 1
ATOM 1903 C C . TRP A 1 246 ? 9.901 5.678 7.546 1.00 96.56 246 TRP A C 1
ATOM 1905 O O . TRP A 1 246 ? 9.151 6.541 7.089 1.00 96.56 246 TRP A O 1
ATOM 1915 N N . LEU A 1 247 ? 11.197 5.625 7.228 1.00 97.00 247 LEU A N 1
ATOM 1916 C CA . LEU A 1 247 ? 11.812 6.534 6.256 1.00 97.00 247 LEU A CA 1
ATOM 1917 C C . LEU A 1 247 ? 11.221 6.346 4.851 1.00 97.00 247 LEU A C 1
ATOM 1919 O O . LEU A 1 247 ? 10.926 7.329 4.168 1.00 97.00 247 LEU A O 1
ATOM 1923 N N . SER A 1 248 ? 10.966 5.099 4.438 1.00 98.25 248 SER A N 1
ATOM 1924 C CA . SER A 1 248 ? 10.308 4.801 3.160 1.00 98.25 248 SER A CA 1
ATOM 1925 C C . SER A 1 248 ? 8.909 5.413 3.104 1.00 98.25 248 SER A C 1
ATOM 1927 O O . SER A 1 248 ? 8.535 6.016 2.095 1.00 98.25 248 SER A O 1
ATOM 1929 N N . THR A 1 249 ? 8.153 5.325 4.199 1.00 98.44 249 THR A N 1
ATOM 1930 C CA . THR A 1 249 ? 6.836 5.955 4.336 1.00 98.44 249 THR A CA 1
ATOM 1931 C C . THR A 1 249 ? 6.921 7.480 4.347 1.00 98.44 249 THR A C 1
ATOM 1933 O O . THR A 1 249 ? 6.117 8.126 3.681 1.00 98.44 249 THR A O 1
ATOM 1936 N N . ALA A 1 250 ? 7.904 8.066 5.035 1.00 97.88 250 ALA A N 1
ATOM 1937 C CA . ALA A 1 250 ? 8.121 9.511 5.061 1.00 97.88 250 ALA A CA 1
ATOM 1938 C C . ALA A 1 250 ? 8.352 10.071 3.647 1.00 97.88 250 ALA A C 1
ATOM 1940 O O . ALA A 1 250 ? 7.710 11.044 3.259 1.00 97.88 250 ALA A O 1
ATOM 1941 N N . LEU A 1 251 ? 9.196 9.410 2.847 1.00 97.25 251 LEU A N 1
ATOM 1942 C CA . LEU A 1 251 ? 9.411 9.783 1.447 1.00 97.25 251 LEU A CA 1
ATOM 1943 C C . LEU A 1 251 ? 8.141 9.589 0.603 1.00 97.25 251 LEU A C 1
ATOM 1945 O O . LEU A 1 251 ? 7.768 10.470 -0.167 1.00 97.25 251 LEU A O 1
ATOM 1949 N N . THR A 1 252 ? 7.442 8.467 0.789 1.00 98.19 252 THR A N 1
ATOM 1950 C CA . THR A 1 252 ? 6.188 8.168 0.076 1.00 98.19 252 THR A CA 1
ATOM 1951 C C . THR A 1 252 ? 5.126 9.238 0.313 1.00 98.19 252 THR A C 1
ATOM 1953 O O . THR A 1 252 ? 4.481 9.673 -0.633 1.00 98.19 252 THR A O 1
ATOM 1956 N N . ASN A 1 253 ? 4.972 9.717 1.550 1.00 97.56 253 ASN A N 1
ATOM 1957 C CA . ASN A 1 253 ? 4.012 10.771 1.874 1.00 97.56 253 ASN A CA 1
ATOM 1958 C C . ASN A 1 253 ? 4.275 12.064 1.081 1.00 97.56 253 ASN A C 1
ATOM 1960 O O . ASN A 1 253 ? 3.333 12.685 0.587 1.00 97.56 253 ASN A O 1
ATOM 1964 N N . LEU A 1 254 ? 5.545 12.466 0.950 1.00 94.12 254 LEU A N 1
ATOM 1965 C CA . LEU A 1 254 ? 5.926 13.663 0.192 1.00 94.12 254 LEU A CA 1
ATOM 1966 C C . LEU A 1 254 ? 5.635 13.501 -1.304 1.00 94.12 254 LEU A C 1
ATOM 1968 O O . LEU A 1 254 ? 5.120 14.424 -1.937 1.00 94.12 254 LEU A O 1
ATOM 1972 N N . GLU A 1 255 ? 5.895 12.315 -1.856 1.00 93.44 255 GLU A N 1
ATOM 1973 C CA . GLU A 1 255 ? 5.580 12.000 -3.252 1.00 93.44 255 GLU A CA 1
ATOM 1974 C C . GLU A 1 255 ? 4.070 11.982 -3.516 1.00 93.44 255 GLU A C 1
ATOM 1976 O O . GLU A 1 255 ? 3.619 12.531 -4.522 1.00 93.44 255 GLU A O 1
ATOM 1981 N N . THR A 1 256 ? 3.273 11.423 -2.600 1.00 95.00 256 THR A N 1
ATOM 1982 C CA . THR A 1 256 ? 1.804 11.449 -2.683 1.00 95.00 256 THR A CA 1
ATOM 1983 C C . THR A 1 256 ? 1.273 12.876 -2.629 1.00 95.00 256 THR A C 1
ATOM 1985 O O . THR A 1 256 ? 0.390 13.233 -3.407 1.00 95.00 256 THR A O 1
ATOM 1988 N N . CYS A 1 257 ? 1.833 13.712 -1.752 1.00 91.31 257 CYS A N 1
ATOM 1989 C CA . CYS A 1 257 ? 1.452 15.114 -1.664 1.00 91.31 257 CYS A CA 1
ATOM 1990 C C . CYS A 1 257 ? 1.685 15.815 -3.010 1.00 91.31 257 CYS A C 1
ATOM 1992 O O . CYS A 1 257 ? 0.766 16.425 -3.553 1.00 91.31 257 CYS A O 1
ATOM 1994 N N . LYS A 1 258 ? 2.887 15.674 -3.586 1.00 87.62 258 LYS A N 1
ATOM 1995 C CA . LYS A 1 258 ? 3.223 16.248 -4.896 1.00 87.62 258 LYS A CA 1
ATOM 1996 C C . LYS A 1 258 ? 2.296 15.733 -6.001 1.00 87.62 258 LYS A C 1
ATOM 1998 O O . LYS A 1 258 ? 1.865 16.512 -6.848 1.00 87.62 258 LYS A O 1
ATOM 2003 N N . ALA A 1 259 ? 1.982 14.438 -5.990 1.00 88.25 259 ALA A N 1
ATOM 2004 C CA . ALA A 1 259 ? 1.097 13.826 -6.975 1.00 88.25 259 ALA A CA 1
ATOM 2005 C C . ALA A 1 259 ? -0.317 14.428 -6.948 1.00 88.25 259 ALA A C 1
ATOM 2007 O O . ALA A 1 259 ? -0.869 14.664 -8.017 1.00 88.25 259 ALA A O 1
ATOM 2008 N N . GLY A 1 260 ? -0.863 14.746 -5.768 1.00 86.75 260 GLY A N 1
ATOM 2009 C CA . GLY A 1 260 ? -2.196 15.346 -5.637 1.00 86.75 260 GLY A CA 1
ATOM 2010 C C . GLY A 1 260 ? -2.342 16.701 -6.343 1.00 86.75 260 GLY A C 1
ATOM 2011 O O . GLY A 1 260 ? -3.372 16.957 -6.961 1.00 86.75 260 GLY A O 1
ATOM 2012 N N . PHE A 1 261 ? -1.306 17.549 -6.325 1.00 83.50 261 PHE A N 1
ATOM 2013 C CA . PHE A 1 261 ? -1.324 18.822 -7.068 1.00 83.50 261 PHE A CA 1
ATOM 2014 C C . PHE A 1 261 ? -1.280 18.607 -8.581 1.00 83.50 261 PHE A C 1
ATOM 2016 O O . PHE A 1 261 ? -2.049 19.226 -9.315 1.00 83.50 261 PHE A O 1
ATOM 2023 N N . ILE A 1 262 ? -0.403 17.707 -9.040 1.00 83.44 262 ILE A N 1
ATOM 2024 C CA . ILE A 1 262 ? -0.250 17.385 -10.467 1.00 83.44 262 ILE A CA 1
ATOM 2025 C C . ILE A 1 262 ? -1.551 16.792 -11.022 1.00 83.44 262 ILE A C 1
ATOM 2027 O O . ILE A 1 262 ? -1.990 17.178 -12.101 1.00 83.44 262 ILE A O 1
ATOM 2031 N N . GLU A 1 263 ? -2.170 15.879 -10.275 1.00 84.62 263 GLU A N 1
ATOM 2032 C CA . GLU A 1 263 ? -3.411 15.195 -10.645 1.00 84.62 263 GLU A CA 1
ATOM 2033 C C . GLU A 1 263 ? -4.579 16.161 -10.855 1.00 84.62 263 GLU A C 1
ATOM 2035 O O . GLU A 1 263 ? -5.322 16.025 -11.823 1.00 84.62 263 GLU A O 1
ATOM 2040 N N . LEU A 1 264 ? -4.716 17.165 -9.988 1.00 80.44 264 LEU A N 1
ATOM 2041 C CA . LEU A 1 264 ? -5.787 18.155 -10.088 1.00 80.44 264 LEU A CA 1
ATOM 2042 C C . LEU A 1 264 ? -5.464 19.316 -11.045 1.00 80.44 264 LEU A C 1
ATOM 2044 O O . LEU A 1 264 ? -6.174 20.321 -11.046 1.00 80.44 264 LEU A O 1
ATOM 2048 N N . GLY A 1 265 ? -4.395 19.208 -11.842 1.00 75.12 265 GLY A N 1
ATOM 2049 C CA . GLY A 1 265 ? -3.993 20.247 -12.797 1.00 75.12 265 GLY A CA 1
ATOM 2050 C C . GLY A 1 265 ? -3.566 21.558 -12.131 1.00 75.12 265 GLY A C 1
ATOM 2051 O O . GLY A 1 265 ? -3.526 22.604 -12.779 1.00 75.12 265 GLY A O 1
ATOM 2052 N N . VAL A 1 266 ? -3.242 21.522 -10.834 1.00 69.88 266 VAL A N 1
ATOM 2053 C CA . VAL A 1 266 ? -2.731 22.673 -10.092 1.00 69.88 266 VAL A CA 1
ATOM 2054 C C . VAL A 1 266 ? -1.246 22.781 -10.416 1.00 69.88 266 VAL A C 1
ATOM 2056 O O . VAL A 1 266 ? -0.377 22.252 -9.720 1.00 69.88 266 VAL A O 1
ATOM 2059 N N . HIS A 1 267 ? -0.954 23.400 -11.557 1.00 60.41 267 HIS A N 1
ATOM 2060 C CA . HIS A 1 267 ? 0.416 23.658 -11.972 1.00 60.41 267 HIS A CA 1
ATOM 2061 C C . HIS A 1 267 ? 1.106 24.582 -10.972 1.00 60.41 267 HIS A C 1
ATOM 2063 O O . HIS A 1 267 ? 0.464 25.410 -10.328 1.00 60.41 267 HIS A O 1
ATOM 2069 N N . ALA A 1 268 ? 2.425 24.425 -10.854 1.00 52.56 268 ALA A N 1
ATOM 2070 C CA . ALA A 1 268 ? 3.257 25.232 -9.980 1.00 52.56 268 ALA A CA 1
ATOM 2071 C C . ALA A 1 268 ? 3.119 26.716 -10.355 1.00 52.56 268 ALA A C 1
ATOM 2073 O O . ALA A 1 268 ? 3.841 27.215 -11.214 1.00 52.56 268 ALA A O 1
ATOM 2074 N N . SER A 1 269 ? 2.200 27.438 -9.720 1.00 53.31 269 SER A N 1
ATOM 2075 C CA . SER A 1 269 ? 2.330 28.884 -9.636 1.00 53.31 269 SER A CA 1
ATOM 2076 C C . SER A 1 269 ? 3.677 29.190 -8.971 1.00 53.31 269 SER A C 1
ATOM 2078 O O . SER A 1 269 ? 4.208 28.377 -8.204 1.00 53.31 269 SER A O 1
ATOM 2080 N N . GLU A 1 270 ? 4.241 30.368 -9.230 1.00 47.62 270 GLU A N 1
ATOM 2081 C CA . GLU A 1 270 ? 5.472 30.853 -8.581 1.00 47.62 270 GLU A CA 1
ATOM 2082 C C . GLU A 1 270 ? 5.442 30.693 -7.047 1.00 47.62 270 GLU A C 1
ATOM 2084 O O . GLU A 1 270 ? 6.471 30.466 -6.412 1.00 47.62 270 GLU A O 1
ATOM 2089 N N . SER A 1 271 ? 4.244 30.703 -6.455 1.00 50.06 271 SER A N 1
ATOM 2090 C CA . SER A 1 271 ? 3.999 30.464 -5.035 1.00 50.06 271 SER A CA 1
ATOM 2091 C C . SER A 1 271 ? 4.077 29.002 -4.563 1.00 50.06 271 SER A C 1
ATOM 2093 O O . SER A 1 271 ? 4.366 28.775 -3.389 1.00 50.06 271 SER A O 1
ATOM 2095 N N . MET A 1 272 ? 3.846 28.003 -5.426 1.00 54.62 272 MET A N 1
ATOM 2096 C CA . MET A 1 272 ? 3.868 26.568 -5.072 1.00 54.62 272 MET A CA 1
ATOM 2097 C C . MET A 1 272 ? 5.214 25.881 -5.363 1.00 54.62 272 MET A C 1
ATOM 2099 O O . MET A 1 272 ? 5.510 24.808 -4.827 1.00 54.62 272 MET A O 1
ATOM 2103 N N . LEU A 1 273 ? 6.066 26.509 -6.178 1.00 53.12 273 LEU A N 1
ATOM 2104 C CA . LEU A 1 273 ? 7.409 26.036 -6.541 1.00 53.12 273 LEU A CA 1
ATOM 2105 C C . LEU A 1 273 ? 8.336 25.732 -5.344 1.00 53.12 273 LEU A C 1
ATOM 2107 O O . LEU A 1 273 ? 8.944 24.659 -5.347 1.00 53.12 273 LEU A O 1
ATOM 2111 N N . PRO A 1 274 ? 8.424 26.569 -4.288 1.00 53.56 274 PRO A N 1
ATOM 2112 C CA . PRO A 1 274 ? 9.278 26.288 -3.126 1.00 53.56 274 PRO A CA 1
ATOM 2113 C C . PRO A 1 274 ? 8.889 25.008 -2.379 1.00 53.56 274 PRO A C 1
ATOM 2115 O O . PRO A 1 274 ? 9.714 24.394 -1.702 1.00 53.56 274 PRO A O 1
ATOM 2118 N N . PHE A 1 275 ? 7.625 24.603 -2.507 1.00 55.84 275 PHE A N 1
ATOM 2119 C CA . PHE A 1 275 ? 7.073 23.434 -1.852 1.00 55.84 275 PHE A CA 1
ATOM 2120 C C . PHE A 1 275 ? 7.238 22.166 -2.690 1.00 55.84 275 PHE A C 1
ATOM 2122 O O . PHE A 1 275 ? 7.691 21.148 -2.177 1.00 55.84 275 PHE A O 1
ATOM 2129 N N . MET A 1 276 ? 6.959 22.230 -3.994 1.00 55.78 276 MET A N 1
ATOM 2130 C CA . MET A 1 276 ? 7.184 21.092 -4.893 1.00 55.78 276 MET A CA 1
ATOM 2131 C C . MET A 1 276 ? 8.669 20.835 -5.190 1.00 55.78 276 MET A C 1
ATOM 2133 O O . MET A 1 276 ? 9.038 19.725 -5.577 1.00 55.78 276 MET A O 1
ATOM 2137 N N . SER A 1 277 ? 9.519 21.842 -4.981 1.00 60.12 277 SER A N 1
ATOM 2138 C CA . SER A 1 277 ? 10.970 21.791 -5.158 1.00 60.12 277 SER A CA 1
ATOM 2139 C C . SER A 1 277 ? 11.699 22.037 -3.833 1.00 60.12 277 SER A C 1
ATOM 2141 O O . SER A 1 277 ? 12.548 22.924 -3.722 1.00 60.12 277 SER A O 1
ATOM 2143 N N . ASN A 1 278 ? 11.375 21.246 -2.807 1.00 70.94 278 ASN A N 1
ATOM 2144 C CA . ASN A 1 278 ? 12.094 21.282 -1.537 1.00 70.94 278 ASN A CA 1
ATOM 2145 C C . ASN A 1 278 ? 13.126 20.144 -1.417 1.00 70.94 278 ASN A C 1
ATOM 2147 O O . ASN A 1 278 ? 13.042 19.106 -2.072 1.00 70.94 278 ASN A O 1
ATOM 2151 N N . ASN A 1 279 ? 14.120 20.342 -0.549 1.00 87.69 279 ASN A N 1
ATOM 2152 C CA . ASN A 1 279 ? 15.192 19.369 -0.328 1.00 87.69 279 ASN A CA 1
ATOM 2153 C C . ASN A 1 279 ? 14.830 18.266 0.687 1.00 87.69 279 ASN A C 1
ATOM 2155 O O . ASN A 1 279 ? 15.672 17.412 0.945 1.00 87.69 279 ASN A O 1
ATOM 2159 N N . VAL A 1 280 ? 13.620 18.243 1.265 1.00 92.50 280 VAL A N 1
ATOM 2160 C CA . VAL A 1 280 ? 13.245 17.256 2.297 1.00 92.50 280 VAL A CA 1
ATOM 2161 C C . VAL A 1 280 ? 13.247 15.844 1.726 1.00 92.50 280 VAL A C 1
ATOM 2163 O O . VAL A 1 280 ? 13.883 14.979 2.317 1.00 92.50 280 VAL A O 1
ATOM 2166 N N . SER A 1 281 ? 12.651 15.606 0.551 1.00 93.25 281 SER A N 1
ATOM 2167 C CA . SER A 1 281 ? 12.698 14.280 -0.092 1.00 93.25 281 SER A CA 1
ATOM 2168 C C . SER A 1 281 ? 14.138 13.799 -0.313 1.00 93.25 281 SER A C 1
ATOM 2170 O O . SER A 1 281 ? 14.453 12.641 -0.042 1.00 93.25 281 SER A O 1
ATOM 2172 N N . LYS A 1 282 ? 15.044 14.700 -0.724 1.00 94.62 282 LYS A N 1
ATOM 2173 C CA . LYS A 1 282 ? 16.475 14.399 -0.907 1.00 94.62 282 LYS A CA 1
ATOM 2174 C C . LYS A 1 282 ? 17.178 14.094 0.419 1.00 94.62 282 LYS A C 1
ATOM 2176 O O . LYS A 1 282 ? 17.960 13.156 0.491 1.00 94.62 282 LYS A O 1
ATOM 2181 N N . LEU A 1 283 ? 16.877 14.849 1.476 1.00 95.94 283 LEU A N 1
ATOM 2182 C CA . LEU A 1 283 ? 17.415 14.604 2.817 1.00 95.94 283 LEU A CA 1
ATOM 2183 C C . LEU A 1 283 ? 16.938 13.259 3.382 1.00 95.94 283 LEU A C 1
ATOM 2185 O O . LEU A 1 283 ? 17.750 12.513 3.917 1.00 95.94 283 LEU A O 1
ATOM 2189 N N . ILE A 1 284 ? 15.661 12.907 3.199 1.00 96.25 284 ILE A N 1
ATOM 2190 C CA . ILE A 1 284 ? 15.133 11.588 3.583 1.00 96.25 284 ILE A CA 1
ATOM 2191 C C . ILE A 1 284 ? 15.812 10.477 2.772 1.00 96.25 284 ILE A C 1
ATOM 2193 O O . ILE A 1 284 ? 16.165 9.443 3.331 1.00 96.25 284 ILE A O 1
ATOM 2197 N N . SER A 1 285 ? 16.042 10.695 1.476 1.00 95.88 285 SER A N 1
ATOM 2198 C CA . SER A 1 285 ? 16.750 9.738 0.612 1.00 95.88 285 SER A CA 1
ATOM 2199 C C . SER A 1 285 ? 18.202 9.526 1.058 1.00 95.88 285 SER A C 1
ATOM 2201 O O . SER A 1 285 ? 18.682 8.395 1.093 1.00 95.88 285 SER A O 1
ATOM 2203 N N . ASN A 1 286 ? 18.884 10.587 1.501 1.00 95.50 286 ASN A N 1
ATOM 2204 C CA . ASN A 1 286 ? 20.195 10.464 2.141 1.00 95.50 286 ASN A CA 1
ATOM 2205 C C . ASN A 1 286 ? 20.128 9.655 3.438 1.00 95.50 286 ASN A C 1
ATOM 2207 O O . ASN A 1 286 ? 20.996 8.827 3.685 1.00 95.50 286 ASN A O 1
ATOM 2211 N N . SER A 1 287 ? 19.105 9.860 4.273 1.00 95.06 287 SER A N 1
ATOM 2212 C CA . SER A 1 287 ? 18.913 9.032 5.468 1.00 95.06 287 SER A CA 1
ATOM 2213 C C . SER A 1 287 ? 18.696 7.558 5.110 1.00 95.06 287 SER A C 1
ATOM 2215 O O . SER A 1 287 ? 19.311 6.691 5.725 1.00 95.06 287 SER A O 1
ATOM 2217 N N . LEU A 1 288 ? 17.888 7.270 4.083 1.00 93.25 288 LEU A N 1
ATOM 2218 C CA . LEU A 1 288 ? 17.637 5.910 3.596 1.00 93.25 288 LEU A CA 1
ATOM 2219 C C . LEU A 1 288 ? 18.917 5.216 3.113 1.00 93.25 288 LEU A C 1
ATOM 2221 O O . LEU A 1 288 ? 19.149 4.061 3.463 1.00 93.25 288 LEU A O 1
ATOM 2225 N N . SER A 1 289 ? 19.770 5.905 2.350 1.00 93.00 289 SER A N 1
ATOM 2226 C CA . SER A 1 289 ? 21.001 5.311 1.806 1.00 93.00 289 SER A CA 1
ATOM 2227 C C . SER A 1 289 ? 22.040 4.959 2.872 1.00 93.00 289 SER A C 1
ATOM 2229 O O . SER A 1 289 ? 22.978 4.208 2.612 1.00 93.00 289 SER A O 1
ATOM 2231 N N . LEU A 1 290 ? 21.923 5.541 4.066 1.00 88.12 290 LEU A N 1
ATOM 2232 C CA . LEU A 1 290 ? 22.854 5.309 5.164 1.00 88.12 290 LEU A CA 1
ATOM 2233 C C . LEU A 1 290 ? 22.513 4.050 5.967 1.00 88.12 290 LEU A C 1
ATOM 2235 O O . LEU A 1 290 ? 23.368 3.571 6.713 1.00 88.12 290 LEU A O 1
ATOM 2239 N N . GLN A 1 291 ? 21.328 3.467 5.800 1.00 76.75 291 GLN A N 1
ATOM 2240 C CA . GLN A 1 291 ? 20.993 2.198 6.442 1.00 76.75 291 GLN A CA 1
ATOM 2241 C C . GLN A 1 291 ? 21.683 1.020 5.746 1.00 76.75 291 GLN A C 1
ATOM 2243 O O . GLN A 1 291 ? 21.906 1.014 4.537 1.00 76.75 291 GLN A O 1
ATOM 2248 N N . SER A 1 292 ? 22.099 0.028 6.532 1.00 57.72 292 SER A N 1
ATOM 2249 C CA . SER A 1 292 ? 22.857 -1.122 6.035 1.00 57.72 292 SER A CA 1
ATOM 2250 C C . SER A 1 292 ? 21.993 -1.975 5.094 1.00 57.72 292 SER A C 1
ATOM 2252 O O . SER A 1 292 ? 20.967 -2.511 5.497 1.00 57.72 292 SER A O 1
ATOM 2254 N N . THR A 1 293 ? 22.417 -2.142 3.839 1.00 50.03 293 THR A N 1
ATOM 2255 C CA . THR A 1 293 ? 21.660 -2.836 2.775 1.00 50.03 293 THR A CA 1
ATOM 2256 C C . THR A 1 293 ? 21.633 -4.369 2.895 1.00 50.03 293 THR A C 1
ATOM 2258 O O . THR A 1 293 ? 20.974 -5.034 2.098 1.00 50.03 293 THR A O 1
ATOM 2261 N N . ASN A 1 294 ? 22.296 -4.946 3.903 1.00 44.44 294 ASN A N 1
ATOM 2262 C CA . ASN A 1 294 ? 22.395 -6.394 4.128 1.00 44.44 294 ASN A CA 1
ATOM 2263 C C . ASN A 1 294 ? 21.428 -6.900 5.211 1.00 44.44 294 ASN A C 1
ATOM 2265 O O . ASN A 1 294 ? 21.831 -7.605 6.134 1.00 44.44 294 ASN A O 1
ATOM 2269 N N . TYR A 1 295 ? 20.137 -6.591 5.085 1.00 45.50 295 TYR A N 1
ATOM 2270 C CA . TYR A 1 295 ? 19.120 -7.282 5.879 1.00 45.50 295 TYR A CA 1
ATOM 2271 C C . TYR A 1 295 ? 18.659 -8.552 5.167 1.00 45.50 295 TYR A C 1
ATOM 2273 O O . TYR A 1 295 ? 17.744 -8.547 4.348 1.00 45.50 295 TYR A O 1
ATOM 2281 N N . SER A 1 296 ? 19.281 -9.676 5.527 1.00 38.47 296 SER A N 1
ATOM 2282 C CA . SER A 1 296 ? 18.466 -10.868 5.763 1.00 38.47 296 SER A CA 1
ATOM 2283 C C . SER A 1 296 ? 17.727 -10.602 7.065 1.00 38.47 296 SER A C 1
ATOM 2285 O O . SER A 1 296 ? 18.368 -10.159 8.016 1.00 38.47 296 SER A O 1
ATOM 2287 N N . ALA A 1 297 ? 16.412 -10.816 7.109 1.00 40.66 297 ALA A N 1
ATOM 2288 C CA . ALA A 1 297 ? 15.682 -10.839 8.368 1.00 40.66 297 ALA A CA 1
ATOM 2289 C C . ALA A 1 297 ? 16.346 -11.908 9.246 1.00 40.66 297 ALA A C 1
ATOM 2291 O O . ALA A 1 297 ? 16.071 -13.098 9.114 1.00 40.66 297 ALA A O 1
ATOM 2292 N N . THR A 1 298 ? 17.310 -11.508 10.075 1.00 34.56 298 THR A N 1
ATOM 2293 C CA . THR A 1 298 ? 17.845 -12.373 11.107 1.00 34.56 298 THR A CA 1
ATOM 2294 C C . THR A 1 298 ? 16.641 -12.732 11.947 1.00 34.56 298 THR A C 1
ATOM 2296 O O . THR A 1 298 ? 15.921 -11.856 12.430 1.00 34.56 298 THR A O 1
ATOM 2299 N N . THR A 1 299 ? 16.367 -14.029 12.036 1.00 35.12 299 THR A N 1
ATOM 2300 C CA . THR A 1 299 ? 15.418 -14.615 12.970 1.00 35.12 299 THR A CA 1
ATOM 2301 C C . THR A 1 299 ? 15.822 -14.168 14.368 1.00 35.12 299 THR A C 1
ATOM 2303 O O . THR A 1 299 ? 16.540 -14.869 15.073 1.00 35.12 299 THR A O 1
ATOM 2306 N N . GLN A 1 300 ? 15.384 -12.978 14.782 1.00 35.78 300 GLN A N 1
ATOM 2307 C CA . GLN A 1 300 ? 15.170 -12.711 16.185 1.00 35.78 300 GLN A CA 1
ATOM 2308 C C . GLN A 1 300 ? 14.106 -13.724 16.576 1.00 35.78 300 GLN A C 1
ATOM 2310 O O . GLN A 1 300 ? 12.929 -13.576 16.246 1.00 35.78 300 GLN A O 1
ATOM 2315 N N . THR A 1 301 ? 14.553 -14.813 17.191 1.00 32.44 301 THR A N 1
ATOM 2316 C CA . THR A 1 301 ? 13.713 -15.736 17.938 1.00 32.44 301 THR A CA 1
ATOM 2317 C C . THR A 1 301 ? 13.064 -14.928 19.052 1.00 32.44 301 THR A C 1
ATOM 2319 O O . THR A 1 301 ? 13.559 -14.887 20.175 1.00 32.44 301 THR A O 1
ATOM 2322 N N . GLN A 1 302 ? 11.991 -14.208 18.722 1.00 41.25 302 GLN A N 1
ATOM 2323 C CA . GLN A 1 302 ? 11.075 -13.698 19.721 1.00 41.25 302 GLN A CA 1
ATOM 2324 C C . GLN A 1 302 ? 10.516 -14.932 20.420 1.00 41.25 302 GLN A C 1
ATOM 2326 O O . GLN A 1 302 ? 9.994 -15.846 19.780 1.00 41.25 302 GLN A O 1
ATOM 2331 N N . THR A 1 303 ? 10.726 -15.007 21.726 1.00 33.91 303 THR A N 1
ATOM 2332 C CA . THR A 1 303 ? 10.177 -16.066 22.559 1.00 33.91 303 THR A CA 1
ATOM 2333 C C . THR A 1 303 ? 8.660 -15.917 22.556 1.00 33.91 303 THR A C 1
ATOM 2335 O O . THR A 1 303 ? 8.101 -15.024 23.185 1.00 33.91 303 THR A O 1
ATOM 2338 N N . TYR A 1 304 ? 7.997 -16.760 21.770 1.00 40.97 304 TYR A N 1
ATOM 2339 C CA . TYR A 1 304 ? 6.546 -16.830 21.705 1.00 40.97 304 TYR A CA 1
ATOM 2340 C C . TYR A 1 304 ? 6.041 -17.720 22.844 1.00 40.97 304 TYR A C 1
ATOM 2342 O O . TYR A 1 304 ? 6.323 -18.918 22.855 1.00 40.97 304 TYR A O 1
ATOM 2350 N N . GLU A 1 305 ? 5.261 -17.181 23.781 1.00 37.03 305 GLU A N 1
ATOM 2351 C CA . GLU A 1 305 ? 4.453 -18.039 24.653 1.00 37.03 305 GLU A CA 1
ATOM 2352 C C . GLU A 1 305 ? 3.289 -18.618 23.840 1.00 37.03 305 GLU A C 1
ATOM 2354 O O . GLU A 1 305 ? 2.519 -17.877 23.226 1.00 37.03 305 GLU A O 1
ATOM 2359 N N . GLU A 1 306 ? 3.154 -19.948 23.823 1.00 47.81 306 GLU A N 1
ATOM 2360 C CA . GLU A 1 306 ? 2.068 -20.659 23.122 1.00 47.81 306 GLU A CA 1
ATOM 2361 C C . GLU A 1 306 ? 1.990 -20.366 21.600 1.00 47.81 306 GLU A C 1
ATOM 2363 O O . GLU A 1 306 ? 0.956 -20.602 20.979 1.00 47.81 306 GLU A O 1
ATOM 2368 N N . GLY A 1 307 ? 3.063 -19.852 20.979 1.00 46.81 307 GLY A N 1
ATOM 2369 C CA . GLY A 1 307 ? 3.117 -19.558 19.537 1.00 46.81 307 GLY A CA 1
ATOM 2370 C C . GLY A 1 307 ? 2.624 -18.166 19.112 1.00 46.81 307 GLY A C 1
ATOM 2371 O O . GLY A 1 307 ? 2.415 -17.943 17.921 1.00 46.81 307 GLY A O 1
ATOM 2372 N N . PHE A 1 308 ? 2.454 -17.220 20.045 1.00 39.81 308 PHE A N 1
ATOM 2373 C CA . PHE A 1 308 ? 2.027 -15.846 19.748 1.00 39.81 308 PHE A CA 1
ATOM 2374 C C . PHE A 1 308 ? 2.970 -14.784 20.358 1.00 39.81 308 PHE A C 1
ATOM 2376 O O . PHE A 1 308 ? 3.541 -15.025 21.421 1.00 39.81 308 PHE A O 1
ATOM 2383 N N . PRO A 1 309 ? 3.140 -13.596 19.732 1.00 47.34 309 PRO A N 1
ATOM 2384 C CA . PRO A 1 309 ? 3.889 -12.473 20.293 1.00 47.34 309 PRO A CA 1
ATOM 2385 C C . PRO A 1 309 ? 3.257 -11.928 21.577 1.00 47.34 309 PRO A C 1
ATOM 2387 O O . PRO A 1 309 ? 2.033 -11.874 21.711 1.00 47.34 309 PRO A O 1
ATOM 2390 N N . ASN A 1 310 ? 4.096 -11.407 22.472 1.00 44.59 310 ASN A N 1
ATOM 2391 C CA . ASN A 1 310 ? 3.695 -10.944 23.809 1.00 44.59 310 ASN A CA 1
ATOM 2392 C C . ASN A 1 310 ? 2.702 -9.768 23.807 1.00 44.59 310 ASN A C 1
ATOM 2394 O O . ASN A 1 310 ? 2.016 -9.534 24.798 1.00 44.59 310 ASN A O 1
ATOM 2398 N N . TRP A 1 311 ? 2.607 -9.021 22.705 1.00 53.44 311 TRP A N 1
ATOM 2399 C CA . TRP A 1 311 ? 1.664 -7.910 22.560 1.00 53.44 311 TRP A CA 1
ATOM 2400 C C . TRP A 1 311 ? 0.246 -8.359 22.163 1.00 53.44 311 TRP A C 1
ATOM 2402 O O . TRP A 1 311 ? -0.671 -7.539 22.160 1.00 53.44 311 TRP A O 1
ATOM 2412 N N . VAL A 1 312 ? 0.043 -9.646 21.856 1.00 49.94 312 VAL A N 1
ATOM 2413 C CA . VAL A 1 312 ? -1.272 -10.222 21.549 1.00 49.94 312 VAL A CA 1
ATOM 2414 C C . VAL A 1 312 ? -1.788 -10.996 22.748 1.00 49.94 312 VAL A C 1
ATOM 2416 O O . VAL A 1 312 ? -1.278 -12.062 23.105 1.00 49.94 312 VAL A O 1
ATOM 2419 N N . SER A 1 313 ? -2.852 -10.470 23.352 1.00 57.09 313 SER A N 1
ATOM 2420 C CA . SER A 1 313 ? -3.454 -11.068 24.538 1.00 57.09 313 SER A CA 1
ATOM 2421 C C . SER A 1 313 ? -4.082 -12.429 24.224 1.00 57.09 313 SER A C 1
ATOM 2423 O O . SER A 1 313 ? -4.552 -12.663 23.111 1.00 57.09 313 SER A O 1
ATOM 2425 N N . ARG A 1 314 ? -4.171 -13.328 25.219 1.00 56.59 314 ARG A N 1
ATOM 2426 C CA . ARG A 1 314 ? -4.851 -14.634 25.062 1.00 56.59 314 ARG A CA 1
ATOM 2427 C C . ARG A 1 314 ? -6.285 -14.502 24.534 1.00 56.59 314 ARG A C 1
ATOM 2429 O O . ARG A 1 314 ? -6.768 -15.378 23.820 1.00 56.59 314 ARG A O 1
ATOM 2436 N N . HIS A 1 315 ? -6.952 -13.401 24.872 1.00 57.84 315 HIS A N 1
ATOM 2437 C CA . HIS A 1 315 ? -8.300 -13.086 24.415 1.00 57.84 315 HIS A CA 1
ATOM 2438 C C . HIS A 1 315 ? -8.342 -12.795 22.907 1.00 57.84 315 HIS A C 1
ATOM 2440 O O . HIS A 1 315 ? -9.152 -13.384 22.192 1.00 57.84 315 HIS A O 1
ATOM 2446 N N . ASP A 1 316 ? -7.403 -11.985 22.409 1.00 58.78 316 ASP A N 1
ATOM 2447 C CA . ASP A 1 316 ? -7.275 -11.673 20.981 1.00 58.78 316 ASP A CA 1
ATOM 2448 C C . ASP A 1 316 ? -7.001 -12.929 20.147 1.00 58.78 316 ASP A C 1
ATOM 2450 O O . ASP A 1 316 ? -7.541 -13.085 19.053 1.00 58.78 316 ASP A O 1
ATOM 2454 N N . ARG A 1 317 ? -6.218 -13.874 20.686 1.00 63.47 317 ARG A N 1
ATOM 2455 C CA . ARG A 1 317 ? -5.957 -15.171 20.037 1.00 63.47 317 ARG A CA 1
ATOM 2456 C C . ARG A 1 317 ? -7.243 -15.956 19.797 1.00 63.47 317 ARG A C 1
ATOM 2458 O O . ARG A 1 317 ? -7.482 -16.443 18.694 1.00 63.47 317 ARG A O 1
ATOM 2465 N N . LYS A 1 318 ? -8.093 -16.033 20.825 1.00 59.34 318 LYS A N 1
ATOM 2466 C CA . LYS A 1 318 ? -9.374 -16.748 20.779 1.00 59.34 318 LYS A CA 1
ATOM 2467 C C . LYS A 1 318 ? -10.368 -16.080 19.824 1.00 59.34 318 LYS A C 1
ATOM 2469 O O . LYS A 1 318 ? -11.077 -16.782 19.113 1.00 59.34 318 LYS A O 1
ATOM 2474 N N . LEU A 1 319 ? -10.372 -14.748 19.765 1.00 61.34 319 LEU A N 1
ATOM 2475 C CA . LEU A 1 319 ? -11.155 -13.940 18.821 1.00 61.34 319 LEU A CA 1
ATOM 2476 C C . LEU A 1 319 ? -10.811 -14.232 17.354 1.00 61.34 319 LEU A C 1
ATOM 2478 O O . LEU A 1 319 ? -11.691 -14.322 16.506 1.00 61.34 319 LEU A O 1
ATOM 2482 N N . LEU A 1 320 ? -9.526 -14.388 17.043 1.00 59.16 320 LEU A N 1
ATOM 2483 C CA . LEU A 1 320 ? -9.057 -14.592 15.670 1.00 59.16 320 LEU A CA 1
ATOM 2484 C C . LEU A 1 320 ? -9.281 -16.033 15.193 1.00 59.16 320 LEU A C 1
ATOM 2486 O O . LEU A 1 320 ? -9.520 -16.269 14.009 1.00 59.16 320 LEU A O 1
ATOM 2490 N N . GLN A 1 321 ? -9.279 -16.989 16.120 1.00 59.72 321 GLN A N 1
ATOM 2491 C CA . GLN A 1 321 ? -9.539 -18.402 15.844 1.00 59.72 321 GLN A CA 1
ATOM 2492 C C . GLN A 1 321 ? -11.031 -18.777 15.888 1.00 59.72 321 GLN A C 1
ATOM 2494 O O . GLN A 1 321 ? -11.407 -19.821 15.352 1.00 59.72 321 GLN A O 1
ATOM 2499 N N . SER A 1 322 ? -11.900 -17.965 16.503 1.00 58.16 322 SER A N 1
ATOM 2500 C CA . SER A 1 322 ? -13.325 -18.286 16.610 1.00 58.16 322 SER A CA 1
ATOM 2501 C C . SER A 1 322 ? -14.088 -17.966 15.317 1.00 58.16 322 SER A C 1
ATOM 2503 O O . SER A 1 322 ? -13.830 -16.982 14.623 1.00 58.16 322 SER A O 1
ATOM 2505 N N . LYS A 1 323 ? -15.072 -18.814 14.988 1.00 52.62 323 LYS A N 1
ATOM 2506 C CA . LYS A 1 323 ? -16.077 -18.530 13.945 1.00 52.62 323 LYS A CA 1
ATOM 2507 C C . LYS A 1 323 ? -17.097 -17.466 14.383 1.00 52.62 323 LYS A C 1
ATOM 2509 O O . LYS A 1 323 ? -17.850 -16.987 13.546 1.00 52.62 323 LYS A O 1
ATOM 2514 N N . SER A 1 324 ? -17.078 -17.087 15.663 1.00 54.53 324 SER A N 1
ATOM 2515 C CA . SER A 1 324 ? -17.975 -16.110 16.286 1.00 54.53 324 SER A CA 1
ATOM 2516 C C . SER A 1 324 ? -17.194 -14.927 16.865 1.00 54.53 324 SER A C 1
ATOM 2518 O O . SER A 1 324 ? -17.397 -14.535 18.009 1.00 54.53 324 SER A O 1
ATOM 2520 N N . ALA A 1 325 ? -16.255 -14.360 16.102 1.00 55.88 325 ALA A N 1
ATOM 2521 C CA . ALA A 1 325 ? -15.455 -13.210 16.543 1.00 55.88 325 ALA A CA 1
ATOM 2522 C C . ALA A 1 325 ? -16.313 -11.988 16.957 1.00 55.88 325 ALA A C 1
ATOM 2524 O O . ALA A 1 325 ? -15.835 -11.127 17.694 1.00 55.88 325 ALA A O 1
ATOM 2525 N N . GLY A 1 326 ? -17.586 -11.939 16.541 1.00 57.69 326 GLY A N 1
ATOM 2526 C CA . GLY A 1 326 ? -18.572 -10.956 17.001 1.00 57.69 326 GLY A CA 1
ATOM 2527 C C . GLY A 1 326 ? -18.974 -11.079 18.479 1.00 57.69 326 GLY A C 1
ATOM 2528 O O . GLY A 1 326 ? -19.290 -10.066 19.097 1.00 57.69 326 GLY A O 1
ATOM 2529 N N . ASP A 1 327 ? -18.878 -12.266 19.090 1.00 57.19 327 ASP A N 1
ATOM 2530 C CA . ASP A 1 327 ? -19.364 -12.518 20.462 1.00 57.19 327 ASP A CA 1
ATOM 2531 C C . ASP A 1 327 ? -18.469 -11.905 21.559 1.00 57.19 327 ASP A C 1
ATOM 2533 O O . ASP A 1 327 ? -18.869 -11.803 22.717 1.00 57.19 327 ASP A O 1
ATOM 2537 N N . SER A 1 328 ? -17.256 -11.472 21.206 1.00 71.88 328 SER A N 1
ATOM 2538 C CA . SER A 1 328 ? -16.334 -10.748 22.095 1.00 71.88 328 SER A CA 1
ATOM 2539 C C . SER A 1 328 ? -15.939 -9.375 21.544 1.00 71.88 328 SER A C 1
ATOM 2541 O O . SER A 1 328 ? -14.851 -8.867 21.816 1.00 71.88 328 SER A O 1
ATOM 2543 N N . ALA A 1 329 ? -16.827 -8.763 20.759 1.00 88.50 329 ALA A N 1
ATOM 2544 C CA . ALA A 1 329 ? -16.649 -7.401 20.281 1.00 88.50 329 ALA A CA 1
ATOM 2545 C C . ALA A 1 329 ? -16.758 -6.377 21.424 1.00 88.50 329 ALA A C 1
ATOM 2547 O O . ALA A 1 329 ? -17.598 -6.496 22.314 1.00 88.50 329 ALA A O 1
ATOM 2548 N N . ASN A 1 330 ? -15.934 -5.327 21.380 1.00 94.00 330 ASN A N 1
ATOM 2549 C CA . ASN A 1 330 ? -16.061 -4.196 22.300 1.00 94.00 330 ASN A CA 1
ATOM 2550 C C . ASN A 1 330 ? -17.249 -3.305 21.930 1.00 94.00 330 ASN A C 1
ATOM 2552 O O . ASN A 1 330 ? -17.875 -2.730 22.815 1.00 94.00 330 ASN A O 1
ATOM 2556 N N . LEU A 1 331 ? -17.526 -3.175 20.630 1.00 96.38 331 LEU A N 1
ATOM 2557 C CA . LEU A 1 331 ? -18.677 -2.462 20.087 1.00 96.38 331 LEU A CA 1
ATOM 2558 C C . LEU A 1 331 ? -19.283 -3.246 18.928 1.00 96.38 331 LEU A C 1
ATOM 2560 O O . LEU A 1 331 ? -18.566 -3.850 18.132 1.00 96.38 331 LEU A O 1
ATOM 2564 N N . VAL A 1 332 ? -20.599 -3.152 18.798 1.00 97.69 332 VAL A N 1
ATOM 2565 C CA . VAL A 1 332 ? -21.374 -3.697 17.686 1.00 97.69 332 VAL A CA 1
ATOM 2566 C C . VAL A 1 332 ? -21.999 -2.547 16.903 1.00 97.69 332 VAL A C 1
ATOM 2568 O O . VAL A 1 332 ? -22.621 -1.654 17.478 1.00 97.69 332 VAL A O 1
ATOM 2571 N N . VAL A 1 333 ? -21.859 -2.576 15.585 1.00 98.50 333 VAL A N 1
ATOM 2572 C CA . VAL A 1 333 ? -22.499 -1.653 14.649 1.00 98.50 333 VAL A CA 1
ATOM 2573 C C . VAL A 1 333 ? -23.591 -2.406 13.902 1.00 98.50 333 VAL A C 1
ATOM 2575 O O . VAL A 1 333 ? -23.315 -3.427 13.276 1.00 98.50 333 VAL A O 1
ATOM 2578 N N . ALA A 1 334 ? -24.822 -1.900 13.933 1.00 98.12 334 ALA A N 1
ATOM 2579 C CA . ALA A 1 334 ? -25.955 -2.511 13.245 1.00 98.12 334 ALA A CA 1
ATOM 2580 C C . ALA A 1 334 ? -26.977 -1.454 12.800 1.00 98.12 334 ALA A C 1
ATOM 2582 O O . ALA A 1 334 ? -27.491 -0.690 13.619 1.00 98.12 334 ALA A O 1
ATOM 2583 N N . GLN A 1 335 ? -27.290 -1.411 11.500 1.00 97.06 335 GLN A N 1
ATOM 2584 C CA . GLN A 1 335 ? -28.226 -0.421 10.937 1.00 97.06 335 GLN A CA 1
ATOM 2585 C C . GLN A 1 335 ? -29.670 -0.622 11.431 1.00 97.06 335 GLN A C 1
ATOM 2587 O O . GLN A 1 335 ? -30.424 0.347 11.534 1.00 97.06 335 GLN A O 1
ATOM 2592 N N . ASP A 1 336 ? -30.032 -1.856 11.794 1.00 96.19 336 ASP A N 1
ATOM 2593 C CA . ASP A 1 336 ? -31.336 -2.236 12.355 1.00 96.19 336 ASP A CA 1
ATOM 2594 C C . ASP A 1 336 ? -31.547 -1.770 13.811 1.00 96.19 336 ASP A C 1
ATOM 2596 O O . ASP A 1 336 ? -32.641 -1.903 14.353 1.00 96.19 336 ASP A O 1
ATOM 2600 N N . GLY A 1 337 ? -30.519 -1.192 14.447 1.00 94.88 337 GLY A N 1
ATOM 2601 C CA . GLY A 1 337 ? -30.564 -0.734 15.836 1.00 94.88 337 GLY A CA 1
ATOM 2602 C C . GLY A 1 337 ? -30.291 -1.819 16.881 1.00 94.88 337 GLY A C 1
ATOM 2603 O O . GLY A 1 337 ? -30.348 -1.522 18.069 1.00 94.88 337 GLY A O 1
ATOM 2604 N N . SER A 1 338 ? -29.947 -3.045 16.476 1.00 96.00 338 SER A N 1
ATOM 2605 C CA . SER A 1 338 ? -29.609 -4.152 17.387 1.00 96.00 338 SER A CA 1
ATOM 2606 C C . SER A 1 338 ? -28.179 -4.096 17.956 1.00 96.00 338 SER A C 1
ATOM 2608 O O . SER A 1 338 ? -27.765 -5.010 18.670 1.00 96.00 338 SER A O 1
ATOM 2610 N N . GLY A 1 339 ? -27.400 -3.067 17.606 1.00 95.50 339 GLY A N 1
ATOM 2611 C CA . GLY A 1 339 ? -26.022 -2.836 18.051 1.00 95.50 339 GLY A CA 1
ATOM 2612 C C . GLY A 1 339 ? -25.882 -1.582 18.921 1.00 95.50 339 GLY A C 1
ATOM 2613 O O . GLY A 1 339 ? -26.856 -0.903 19.228 1.00 95.50 339 GLY A O 1
ATOM 2614 N N . ASN A 1 340 ? -24.650 -1.246 19.301 1.00 97.88 340 ASN A N 1
ATOM 2615 C CA . ASN A 1 340 ? -24.339 -0.028 20.057 1.00 97.88 340 ASN A CA 1
ATOM 2616 C C . ASN A 1 340 ? -24.457 1.243 19.204 1.00 97.88 340 ASN A C 1
ATOM 2618 O O . ASN A 1 340 ? -24.833 2.292 19.719 1.00 97.88 340 ASN A O 1
ATOM 2622 N N . TYR A 1 341 ? -24.114 1.147 17.917 1.00 98.19 341 TYR A N 1
ATOM 2623 C CA . TYR A 1 341 ? -24.134 2.258 16.964 1.00 98.19 341 TYR A CA 1
ATOM 2624 C C . TYR A 1 341 ? -24.779 1.833 15.645 1.00 98.19 341 TYR A C 1
ATOM 2626 O O . TYR A 1 341 ? -24.766 0.653 15.292 1.00 98.19 341 TYR A O 1
ATOM 2634 N N . LYS A 1 342 ? -25.327 2.796 14.897 1.00 97.75 342 LYS A N 1
ATOM 2635 C CA . LYS A 1 342 ? -25.893 2.536 13.561 1.00 97.75 342 LYS A CA 1
ATOM 2636 C C . LYS A 1 342 ? -24.869 2.719 12.450 1.00 97.75 342 LYS A C 1
ATOM 2638 O O . LYS A 1 342 ? -25.017 2.119 11.388 1.00 97.75 342 LYS A O 1
ATOM 2643 N N . THR A 1 343 ? -23.846 3.529 12.705 1.00 98.06 343 THR A N 1
ATOM 2644 C CA . THR A 1 343 ? -22.787 3.846 11.746 1.00 98.06 343 THR A CA 1
ATOM 2645 C C . THR A 1 343 ? -21.429 3.378 12.250 1.00 98.06 343 THR A C 1
ATOM 2647 O O . THR A 1 343 ? -21.180 3.275 13.457 1.00 98.06 343 THR A O 1
ATOM 2650 N N . ILE A 1 344 ? -20.529 3.094 11.314 1.00 98.12 344 ILE A N 1
ATOM 2651 C CA . ILE A 1 344 ? -19.165 2.668 11.630 1.00 98.12 344 ILE A CA 1
ATOM 2652 C C . ILE A 1 344 ? -18.389 3.844 12.219 1.00 98.12 344 ILE A C 1
ATOM 2654 O O . ILE A 1 344 ? -17.658 3.670 13.196 1.00 98.12 344 ILE A O 1
ATOM 2658 N N . MET A 1 345 ? -18.575 5.053 11.683 1.00 96.31 345 MET A N 1
ATOM 2659 C CA . MET A 1 345 ? -17.847 6.227 12.161 1.00 96.31 345 MET A CA 1
ATOM 2660 C C . MET A 1 345 ? -18.188 6.590 13.616 1.00 96.31 345 MET A C 1
ATOM 2662 O O . MET A 1 345 ? -17.302 6.996 14.370 1.00 96.31 345 MET A O 1
ATOM 2666 N N . GLU A 1 346 ? -19.432 6.397 14.064 1.00 97.25 346 GLU A N 1
ATOM 2667 C CA . GLU A 1 346 ? -19.794 6.565 15.480 1.00 97.25 346 GLU A CA 1
ATOM 2668 C C . GLU A 1 346 ? -19.040 5.585 16.388 1.00 97.25 346 GLU A C 1
ATOM 2670 O O . GLU A 1 346 ? -18.490 5.997 17.414 1.00 97.25 346 GLU A O 1
ATOM 2675 N N . ALA A 1 347 ? -18.942 4.313 15.990 1.00 97.38 347 ALA A N 1
ATOM 2676 C CA . ALA A 1 347 ? -18.187 3.316 16.744 1.00 97.38 347 ALA A CA 1
ATOM 2677 C C . ALA A 1 347 ? -16.685 3.626 16.769 1.00 97.38 347 ALA A C 1
ATOM 2679 O O . ALA A 1 347 ? -16.047 3.494 17.812 1.00 97.38 347 ALA A O 1
ATOM 2680 N N . ILE A 1 348 ? -16.121 4.110 15.660 1.00 96.44 348 ILE A N 1
ATOM 2681 C CA . ILE A 1 348 ? -14.731 4.585 15.590 1.00 96.44 348 ILE A CA 1
ATOM 2682 C C . ILE A 1 348 ? -14.513 5.785 16.523 1.00 96.44 348 ILE A C 1
ATOM 2684 O O . ILE A 1 348 ? -13.550 5.806 17.292 1.00 96.44 348 ILE A O 1
ATOM 2688 N N . ASN A 1 349 ? -15.428 6.755 16.534 1.00 95.19 349 ASN A N 1
ATOM 2689 C CA . ASN A 1 349 ? -15.362 7.912 17.429 1.00 95.19 349 ASN A CA 1
ATOM 2690 C C . ASN A 1 349 ? -15.447 7.514 18.909 1.00 95.19 349 ASN A C 1
ATOM 2692 O O . ASN A 1 349 ? -14.784 8.121 19.754 1.00 95.19 349 ASN A O 1
ATOM 2696 N N . ALA A 1 350 ? -16.245 6.498 19.235 1.00 95.06 350 ALA A N 1
ATOM 2697 C CA . ALA A 1 350 ? -16.314 5.930 20.576 1.00 95.06 350 ALA A CA 1
ATOM 2698 C C . ALA A 1 350 ? -15.026 5.178 20.940 1.00 95.06 350 ALA A C 1
ATOM 2700 O O . ALA A 1 350 ? -14.465 5.397 22.015 1.00 95.06 350 ALA A O 1
ATOM 2701 N N . ALA A 1 351 ? -14.500 4.370 20.018 1.00 94.12 351 ALA A N 1
ATOM 2702 C CA . ALA A 1 351 ? -13.248 3.642 20.184 1.00 94.12 351 ALA A CA 1
ATOM 2703 C C . ALA A 1 351 ? -12.052 4.576 20.422 1.00 94.12 351 ALA A C 1
ATOM 2705 O O . ALA A 1 351 ? -11.142 4.204 21.158 1.00 94.12 351 ALA A O 1
ATOM 2706 N N . ASN A 1 352 ? -12.064 5.789 19.858 1.00 92.38 352 ASN A N 1
ATOM 2707 C CA . ASN A 1 352 ? -11.035 6.816 20.072 1.00 92.38 352 ASN A CA 1
ATOM 2708 C C . ASN A 1 352 ? -11.017 7.389 21.497 1.00 92.38 352 ASN A C 1
ATOM 2710 O O . ASN A 1 352 ? -10.032 7.988 21.919 1.00 92.38 352 ASN A O 1
ATOM 2714 N N . LYS A 1 353 ? -12.100 7.206 22.258 1.00 91.75 353 LYS A N 1
ATOM 2715 C CA . LYS A 1 353 ? -12.203 7.636 23.661 1.00 91.75 353 LYS A CA 1
ATOM 2716 C C . LYS A 1 353 ? -11.781 6.538 24.641 1.00 91.75 353 LYS A C 1
ATOM 2718 O O . LYS A 1 353 ? -11.866 6.746 25.852 1.00 91.75 353 LYS A O 1
ATOM 2723 N N . ARG A 1 354 ? -11.367 5.364 24.146 1.00 90.25 354 ARG A N 1
ATOM 2724 C CA . ARG A 1 354 ? -10.990 4.237 25.003 1.00 90.25 354 ARG A CA 1
ATOM 2725 C C . ARG A 1 354 ? -9.769 4.560 25.856 1.00 90.25 354 ARG A C 1
ATOM 2727 O O . ARG A 1 354 ? -8.890 5.319 25.461 1.00 90.25 354 ARG A O 1
ATOM 2734 N N . SER A 1 355 ? -9.697 3.904 27.007 1.00 82.56 355 SER A N 1
ATOM 2735 C CA . SER A 1 355 ? -8.480 3.857 27.815 1.00 82.56 355 SER A CA 1
ATOM 2736 C C . SER A 1 355 ? -7.668 2.611 27.459 1.00 82.56 355 SER A C 1
ATOM 2738 O O . SER A 1 355 ? -8.233 1.533 27.293 1.00 82.56 355 SER A O 1
ATOM 2740 N N . GLY A 1 356 ? -6.345 2.755 27.372 1.00 82.62 356 GLY A N 1
ATOM 2741 C CA . GLY A 1 356 ? -5.424 1.658 27.061 1.00 82.62 356 GLY A CA 1
ATOM 2742 C C . GLY A 1 356 ? -5.110 1.494 25.570 1.00 82.62 356 GLY A C 1
ATOM 2743 O O . GLY A 1 356 ? -5.702 2.133 24.703 1.00 82.62 356 GLY A O 1
ATOM 2744 N N . SER A 1 357 ? -4.132 0.635 25.287 1.00 80.38 357 SER A N 1
ATOM 2745 C CA . SER A 1 357 ? -3.559 0.401 23.951 1.00 80.38 357 SER A CA 1
ATOM 2746 C C . SER A 1 357 ? -3.848 -0.996 23.388 1.00 80.38 357 SER A C 1
ATOM 2748 O O . SER A 1 357 ? -3.350 -1.331 22.312 1.00 80.38 357 SER A O 1
ATOM 2750 N N . GLY A 1 358 ? -4.631 -1.809 24.103 1.00 84.31 358 GLY A N 1
ATOM 2751 C CA . GLY A 1 358 ? -5.027 -3.146 23.664 1.00 84.31 358 GLY A CA 1
ATOM 2752 C C . GLY A 1 358 ? -5.875 -3.124 22.391 1.00 84.31 358 GLY A C 1
ATOM 2753 O O . GLY A 1 358 ? -6.368 -2.072 21.966 1.00 84.31 358 GLY A O 1
ATOM 2754 N N . ARG A 1 359 ? -6.038 -4.301 21.782 1.00 89.25 359 ARG A N 1
ATOM 2755 C CA . ARG A 1 359 ? -6.881 -4.461 20.599 1.00 89.25 359 ARG A CA 1
ATOM 2756 C C . ARG A 1 359 ? -8.326 -4.101 20.918 1.00 89.25 359 ARG A C 1
ATOM 2758 O O . ARG A 1 359 ? -8.856 -4.483 21.956 1.00 89.25 359 ARG A O 1
ATOM 2765 N N . PHE A 1 360 ? -8.937 -3.342 20.016 1.00 92.62 360 PHE A N 1
ATOM 2766 C CA . PHE A 1 360 ? -10.315 -2.896 20.141 1.00 92.62 360 PHE A CA 1
ATOM 2767 C C . PHE A 1 360 ? -11.122 -3.400 18.950 1.00 92.62 360 PHE A C 1
ATOM 2769 O O . PHE A 1 360 ? -10.915 -2.961 17.816 1.00 92.62 360 PHE A O 1
ATOM 2776 N N . VAL A 1 361 ? -12.015 -4.344 19.219 1.00 94.19 361 VAL A N 1
ATOM 2777 C CA . VAL A 1 361 ? -12.806 -5.071 18.231 1.00 94.19 361 VAL A CA 1
ATOM 2778 C C . VAL A 1 361 ? -14.154 -4.390 18.035 1.00 94.19 361 VAL A C 1
ATOM 2780 O O . VAL A 1 361 ? -14.917 -4.206 18.983 1.00 94.19 361 VAL A O 1
ATOM 2783 N N . ILE A 1 362 ? -14.454 -4.042 16.789 1.00 97.12 362 ILE A N 1
ATOM 2784 C CA . ILE A 1 362 ? -15.749 -3.525 16.359 1.00 97.12 362 ILE A CA 1
ATOM 2785 C C . ILE A 1 362 ? -16.353 -4.553 15.405 1.00 97.12 362 ILE A C 1
ATOM 2787 O O . ILE A 1 362 ? -15.829 -4.791 14.314 1.00 97.12 362 ILE A O 1
ATOM 2791 N N . HIS A 1 363 ? -17.457 -5.162 15.822 1.00 97.81 363 HIS A N 1
ATOM 2792 C CA . HIS A 1 363 ? -18.249 -6.052 14.981 1.00 97.81 363 HIS A CA 1
ATOM 2793 C C . HIS A 1 363 ? -19.256 -5.228 14.187 1.00 97.81 363 HIS A C 1
ATOM 2795 O O . HIS A 1 363 ? -20.028 -4.464 14.755 1.00 97.81 363 HIS A O 1
ATOM 2801 N N . VAL A 1 364 ? -19.232 -5.354 12.868 1.00 98.38 364 VAL A N 1
ATOM 2802 C CA . VAL A 1 364 ? -20.108 -4.641 11.944 1.00 98.38 364 VAL A CA 1
ATOM 2803 C C . VAL A 1 364 ? -21.037 -5.661 11.302 1.00 98.38 364 VAL A C 1
ATOM 2805 O O . VAL A 1 364 ? -20.620 -6.445 10.445 1.00 98.38 364 VAL A O 1
ATOM 2808 N N . LYS A 1 365 ? -22.301 -5.659 11.727 1.00 98.12 365 LYS A N 1
ATOM 2809 C CA . LYS A 1 365 ? -23.300 -6.606 11.229 1.00 98.12 365 LYS A CA 1
ATOM 2810 C C . LYS A 1 365 ? -23.541 -6.452 9.725 1.00 98.12 365 LYS A C 1
ATOM 2812 O O . LYS A 1 365 ? -23.122 -5.477 9.102 1.00 98.12 365 LYS A O 1
ATOM 2817 N N . SER A 1 366 ? -24.213 -7.429 9.128 1.00 98.31 366 SER A N 1
ATOM 2818 C CA . SER A 1 366 ? -24.591 -7.407 7.718 1.00 98.31 366 SER A CA 1
ATOM 2819 C C . SER A 1 366 ? -25.370 -6.139 7.366 1.00 98.31 366 SER A C 1
ATOM 2821 O O . SER A 1 366 ? -26.298 -5.755 8.079 1.00 98.31 366 SER A O 1
ATOM 2823 N N . GLY A 1 367 ? -25.020 -5.517 6.247 1.00 98.25 367 GLY A N 1
ATOM 2824 C CA . GLY A 1 367 ? -25.599 -4.253 5.814 1.00 98.25 367 GLY A CA 1
ATOM 2825 C C . GLY A 1 367 ? -24.721 -3.541 4.794 1.00 98.25 367 GLY A C 1
ATOM 2826 O O . GLY A 1 367 ? -23.559 -3.903 4.574 1.00 98.25 367 GLY A O 1
ATOM 2827 N N . VAL A 1 368 ? -25.289 -2.509 4.171 1.00 98.69 368 VAL A N 1
ATOM 2828 C CA . VAL A 1 368 ? -24.573 -1.619 3.250 1.00 98.69 368 VAL A CA 1
ATOM 2829 C C . VAL A 1 368 ? -24.395 -0.266 3.931 1.00 98.69 368 VAL A C 1
ATOM 2831 O O . VAL A 1 368 ? -25.326 0.530 4.057 1.00 98.69 368 VAL A O 1
ATOM 2834 N N . TYR A 1 369 ? -23.168 -0.004 4.360 1.00 98.62 369 TYR A N 1
ATOM 2835 C CA . TYR A 1 369 ? -22.745 1.188 5.078 1.00 98.62 369 TYR A CA 1
ATOM 2836 C C . TYR A 1 369 ? -22.168 2.195 4.085 1.00 98.62 369 TYR A C 1
ATOM 2838 O O . TYR A 1 369 ? -21.008 2.101 3.677 1.00 98.62 369 TYR A O 1
ATOM 2846 N N . LYS A 1 370 ? -22.996 3.154 3.655 1.00 98.44 370 LYS A N 1
ATOM 2847 C CA . LYS A 1 370 ? -22.577 4.239 2.759 1.00 98.44 370 LYS A CA 1
ATOM 2848 C C . LYS A 1 370 ? -21.897 5.353 3.560 1.00 98.44 370 LYS A C 1
ATOM 2850 O O . LYS A 1 370 ? -22.516 6.362 3.884 1.00 98.44 370 LYS A O 1
ATOM 2855 N N . GLU A 1 371 ? -20.632 5.140 3.903 1.00 96.19 371 GLU A N 1
ATOM 2856 C CA . GLU A 1 371 ? -19.849 5.997 4.796 1.00 96.19 371 GLU A CA 1
ATOM 2857 C C . GLU A 1 371 ? -18.435 6.227 4.245 1.00 96.19 371 GLU A C 1
ATOM 2859 O O . GLU A 1 371 ? -17.877 5.366 3.567 1.00 96.19 371 GLU A O 1
ATOM 2864 N N . ASN A 1 372 ? -17.842 7.379 4.575 1.00 95.44 372 ASN A N 1
ATOM 2865 C CA . ASN A 1 372 ? -16.407 7.605 4.411 1.00 95.44 372 ASN A CA 1
ATOM 2866 C C . ASN A 1 372 ? -15.751 7.511 5.794 1.00 95.44 372 ASN A C 1
ATOM 2868 O O . ASN A 1 372 ? -15.953 8.391 6.630 1.00 95.44 372 ASN A O 1
ATOM 2872 N N . VAL A 1 373 ? -14.994 6.446 6.042 1.00 97.88 373 VAL A N 1
ATOM 2873 C CA . VAL A 1 373 ? -14.397 6.133 7.344 1.00 97.88 373 VAL A CA 1
ATOM 2874 C C . VAL A 1 373 ? -12.886 6.333 7.280 1.00 97.88 373 VAL A C 1
ATOM 2876 O O . VAL A 1 373 ? -12.205 5.745 6.439 1.00 97.88 373 VAL A O 1
ATOM 2879 N N . VAL A 1 374 ? -12.355 7.142 8.199 1.00 96.44 374 VAL A N 1
ATOM 2880 C CA . VAL A 1 374 ? -10.916 7.414 8.323 1.00 96.44 374 VAL A CA 1
ATOM 2881 C C . VAL A 1 374 ? -10.442 7.060 9.731 1.00 96.44 374 VAL A C 1
ATOM 2883 O O . VAL A 1 374 ? -10.898 7.643 10.714 1.00 96.44 374 VAL A O 1
ATOM 2886 N N . ILE A 1 375 ? -9.488 6.134 9.833 1.00 96.94 375 ILE A N 1
ATOM 2887 C CA . ILE A 1 375 ? -8.841 5.738 11.093 1.00 96.94 375 ILE A CA 1
ATOM 2888 C C . ILE A 1 375 ? -7.398 6.256 11.089 1.00 96.94 375 ILE A C 1
ATOM 2890 O O . ILE A 1 375 ? -6.524 5.677 10.446 1.00 96.94 375 ILE A O 1
ATOM 2894 N N . GLY A 1 376 ? -7.149 7.365 11.790 1.00 94.25 376 GLY A N 1
ATOM 2895 C CA . GLY A 1 376 ? -5.848 8.050 11.795 1.00 94.25 376 GLY A CA 1
ATOM 2896 C C . GLY A 1 376 ? -4.784 7.444 12.726 1.00 94.25 376 GLY A C 1
ATOM 2897 O O . GLY A 1 376 ? -5.066 6.564 13.534 1.00 94.25 376 GLY A O 1
ATOM 2898 N N . ASN A 1 377 ? -3.561 7.990 12.697 1.00 90.50 377 ASN A N 1
ATOM 2899 C CA . ASN A 1 377 ? -2.378 7.456 13.412 1.00 90.50 377 ASN A CA 1
ATOM 2900 C C . ASN A 1 377 ? -2.491 7.380 14.943 1.00 90.50 377 ASN A C 1
ATOM 2902 O O . ASN A 1 377 ? -1.653 6.770 15.600 1.00 90.50 377 ASN A O 1
ATOM 2906 N N . LYS A 1 378 ? -3.478 8.057 15.539 1.00 88.81 378 LYS A N 1
ATOM 2907 C CA . LYS A 1 378 ? -3.718 8.018 16.991 1.00 88.81 378 LYS A CA 1
ATOM 2908 C C . LYS A 1 378 ? -4.523 6.779 17.411 1.00 88.81 378 LYS A C 1
ATOM 2910 O O . LYS A 1 378 ? -4.659 6.517 18.600 1.00 88.81 378 LYS A O 1
ATOM 2915 N N . MET A 1 379 ? -5.047 6.029 16.441 1.00 91.69 379 MET A N 1
ATOM 2916 C CA . MET A 1 379 ? -5.998 4.933 16.617 1.00 91.69 379 MET A CA 1
ATOM 2917 C C . MET A 1 379 ? -5.373 3.587 16.236 1.00 91.69 379 MET A C 1
ATOM 2919 O O . MET A 1 379 ? -5.708 3.001 15.211 1.00 91.69 379 MET A O 1
ATOM 2923 N N . ASN A 1 380 ? -4.466 3.087 17.074 1.00 93.19 380 ASN A N 1
ATOM 2924 C CA . ASN A 1 380 ? -3.766 1.820 16.829 1.00 93.19 380 ASN A CA 1
ATOM 2925 C C . ASN A 1 380 ? -4.564 0.611 17.338 1.00 93.19 380 ASN A C 1
ATOM 2927 O O . ASN A 1 380 ? -5.354 0.744 18.269 1.00 93.19 380 ASN A O 1
ATOM 2931 N N . ASN A 1 381 ? -4.315 -0.579 16.795 1.00 93.06 381 ASN A N 1
ATOM 2932 C CA . ASN A 1 381 ? -4.908 -1.855 17.211 1.00 93.06 381 ASN A CA 1
ATOM 2933 C C . ASN A 1 381 ? -6.445 -1.911 17.096 1.00 93.06 381 ASN A C 1
ATOM 2935 O O . ASN A 1 381 ? -7.111 -2.569 17.895 1.00 93.06 381 ASN A O 1
ATOM 2939 N N . ILE A 1 382 ? -7.033 -1.217 16.117 1.00 95.88 382 ILE A N 1
ATOM 2940 C CA . ILE A 1 382 ? -8.452 -1.398 15.771 1.00 95.88 382 ILE A CA 1
ATOM 2941 C C . ILE A 1 382 ? -8.613 -2.691 14.967 1.00 95.88 382 ILE A C 1
ATOM 2943 O O . ILE A 1 382 ? -7.868 -2.925 14.018 1.00 95.88 382 ILE A O 1
ATOM 2947 N N . MET A 1 383 ? -9.619 -3.492 15.308 1.00 95.62 383 MET A N 1
ATOM 2948 C CA . MET A 1 383 ? -10.043 -4.645 14.520 1.00 95.62 383 MET A CA 1
ATOM 2949 C C . MET A 1 383 ? -11.496 -4.466 14.077 1.00 95.62 383 MET A C 1
ATOM 2951 O O . MET A 1 383 ? -12.374 -4.316 14.921 1.00 95.62 383 MET A O 1
ATOM 2955 N N . LEU A 1 384 ? -11.751 -4.498 12.770 1.00 97.50 384 LEU A N 1
ATOM 2956 C CA . LEU A 1 384 ? -13.096 -4.568 12.201 1.00 97.50 384 LEU A CA 1
ATOM 2957 C C . LEU A 1 384 ? -13.417 -6.004 11.793 1.00 97.50 384 LEU A C 1
ATOM 2959 O O . LEU A 1 384 ? -12.640 -6.642 11.083 1.00 97.50 384 LEU A O 1
ATOM 2963 N N . VAL A 1 385 ? -14.581 -6.491 12.209 1.00 96.62 385 VAL A N 1
ATOM 2964 C CA . VAL A 1 385 ? -15.086 -7.822 11.852 1.00 96.62 385 VAL A CA 1
ATOM 2965 C C . VAL A 1 385 ? -16.458 -7.663 11.228 1.00 96.62 385 VAL A C 1
ATOM 2967 O O . VAL A 1 385 ? -17.341 -7.112 11.874 1.00 96.62 385 VAL A O 1
ATOM 2970 N N . GLY A 1 386 ? -16.639 -8.111 9.990 1.00 97.56 386 GLY A N 1
ATOM 2971 C CA . GLY A 1 386 ? -17.951 -8.189 9.353 1.00 97.56 386 GLY A CA 1
ATOM 2972 C C . GLY A 1 386 ? -18.628 -9.551 9.543 1.00 97.56 386 GLY A C 1
ATOM 2973 O O . GLY A 1 386 ? -18.023 -10.493 10.051 1.00 97.56 386 GLY A O 1
ATOM 2974 N N . ASP A 1 387 ? -19.871 -9.675 9.077 1.00 96.62 387 ASP A N 1
ATOM 2975 C CA . ASP A 1 387 ? -20.620 -10.945 9.043 1.00 96.62 387 ASP A CA 1
ATOM 2976 C C . ASP A 1 387 ? -20.280 -11.818 7.814 1.00 96.62 387 ASP A C 1
ATOM 2978 O O . ASP A 1 387 ? -20.884 -12.875 7.598 1.00 96.62 387 ASP A O 1
ATOM 2982 N N . GLY A 1 388 ? -19.342 -11.374 6.971 1.00 95.06 388 GLY A N 1
ATOM 2983 C CA . GLY A 1 388 ? -18.892 -12.068 5.766 1.00 95.06 388 GLY A CA 1
ATOM 2984 C C . GLY A 1 388 ? -18.653 -11.133 4.579 1.00 95.06 388 GLY A C 1
ATOM 2985 O O . GLY A 1 388 ? -19.337 -10.115 4.406 1.00 95.06 388 GLY A O 1
ATOM 2986 N N . MET A 1 389 ? -17.731 -11.531 3.691 1.00 95.75 389 MET A N 1
ATOM 2987 C CA . MET A 1 389 ? -17.594 -10.919 2.362 1.00 95.75 389 MET A CA 1
ATOM 2988 C C . MET A 1 389 ? -18.947 -10.918 1.635 1.00 95.75 389 MET A C 1
ATOM 2990 O O . MET A 1 389 ? -19.675 -11.908 1.660 1.00 95.75 389 MET A O 1
ATOM 2994 N N . GLY A 1 390 ? -19.302 -9.797 1.008 1.00 96.00 390 GLY A N 1
ATOM 2995 C CA . GLY A 1 390 ? -20.596 -9.598 0.353 1.00 96.00 390 GLY A CA 1
ATOM 2996 C C . GLY A 1 390 ? -21.795 -9.385 1.290 1.00 96.00 390 GLY A C 1
ATOM 2997 O O . GLY A 1 390 ? -22.859 -9.023 0.796 1.00 96.00 390 GLY A O 1
ATOM 2998 N N . LYS A 1 391 ? -21.651 -9.559 2.614 1.00 98.12 391 LYS A N 1
ATOM 2999 C CA . LYS A 1 391 ? -22.729 -9.334 3.599 1.00 98.12 391 LYS A CA 1
ATOM 3000 C C . LYS A 1 391 ? -22.580 -8.012 4.342 1.00 98.12 391 LYS A C 1
ATOM 3002 O O . LYS A 1 391 ? -23.547 -7.265 4.454 1.00 98.12 391 LYS A O 1
ATOM 3007 N N . THR A 1 392 ? -21.377 -7.717 4.827 1.00 98.62 392 THR A N 1
ATOM 3008 C CA . THR A 1 392 ? -21.038 -6.416 5.417 1.00 98.62 392 THR A CA 1
ATOM 3009 C C . THR A 1 392 ? -20.237 -5.616 4.400 1.00 98.62 392 THR A C 1
ATOM 3011 O O . THR A 1 392 ? -19.132 -6.014 4.023 1.00 98.62 392 THR A O 1
ATOM 3014 N N . ILE A 1 393 ? -20.795 -4.503 3.924 1.00 98.88 393 ILE A N 1
ATOM 3015 C CA . ILE A 1 393 ? -20.227 -3.716 2.826 1.00 98.88 393 ILE A CA 1
ATOM 3016 C C . ILE A 1 393 ? -20.081 -2.259 3.259 1.00 98.88 393 ILE A C 1
ATOM 3018 O O . ILE A 1 393 ? -21.076 -1.595 3.524 1.00 98.88 393 ILE A O 1
ATOM 3022 N N . ILE A 1 394 ? -18.855 -1.744 3.256 1.00 98.81 394 ILE A N 1
ATOM 3023 C CA . ILE A 1 394 ? -18.551 -0.316 3.391 1.00 98.81 394 ILE A CA 1
ATOM 3024 C C . ILE A 1 394 ? -18.385 0.261 1.990 1.00 98.81 394 ILE A C 1
ATOM 3026 O O . ILE A 1 394 ? -17.601 -0.267 1.196 1.00 98.81 394 ILE A O 1
ATOM 3030 N N . THR A 1 395 ? -19.122 1.324 1.659 1.00 98.81 395 THR A N 1
ATOM 3031 C CA . THR A 1 395 ? -19.138 1.840 0.289 1.00 98.81 395 THR A CA 1
ATOM 3032 C C . THR A 1 395 ? -19.177 3.358 0.156 1.00 98.81 395 THR A C 1
ATOM 3034 O O . THR A 1 395 ? -19.791 4.064 0.951 1.00 98.81 395 THR A O 1
ATOM 3037 N N . GLY A 1 396 ? -18.565 3.851 -0.920 1.00 98.50 396 GLY A N 1
ATOM 3038 C CA . GLY A 1 396 ? -18.685 5.226 -1.395 1.00 98.50 396 GLY A CA 1
ATOM 3039 C C . GLY A 1 396 ? -18.491 5.317 -2.907 1.00 98.50 396 GLY A C 1
ATOM 3040 O O . GLY A 1 396 ? -18.522 4.306 -3.612 1.00 98.50 396 GLY A O 1
ATOM 3041 N N . SER A 1 397 ? -18.343 6.539 -3.412 1.00 98.44 397 SER A N 1
ATOM 3042 C CA . SER A 1 397 ? -18.283 6.819 -4.854 1.00 98.44 397 SER A CA 1
ATOM 3043 C C . SER A 1 397 ? -17.435 8.049 -5.196 1.00 98.44 397 SER A C 1
ATOM 3045 O O . SER A 1 397 ? -17.656 8.667 -6.234 1.00 98.44 397 SER A O 1
ATOM 3047 N N . LYS A 1 398 ? -16.528 8.469 -4.303 1.00 97.94 398 LYS A N 1
ATOM 3048 C CA . LYS A 1 398 ? -15.611 9.576 -4.600 1.00 97.94 398 LYS A CA 1
ATOM 3049 C C . LYS A 1 398 ? -14.596 9.124 -5.648 1.00 97.94 398 LYS A C 1
ATOM 3051 O O . LYS A 1 398 ? -14.192 7.961 -5.655 1.00 97.94 398 LYS A O 1
ATOM 3056 N N . SER A 1 399 ? -14.175 10.049 -6.497 1.00 97.31 399 SER A N 1
ATOM 3057 C CA . SER A 1 399 ? -13.236 9.793 -7.585 1.00 97.31 399 SER A CA 1
ATOM 3058 C C . SER A 1 399 ? -12.553 11.080 -8.034 1.00 97.31 399 SER A C 1
ATOM 3060 O O . SER A 1 399 ? -13.012 12.180 -7.706 1.00 97.31 399 SER A O 1
ATOM 3062 N N . VAL A 1 400 ? -11.501 10.940 -8.836 1.00 94.50 400 VAL A N 1
ATOM 3063 C CA . VAL A 1 400 ? -10.821 12.075 -9.473 1.00 94.50 400 VAL A CA 1
ATOM 3064 C C . VAL A 1 400 ? -11.712 12.775 -10.483 1.00 94.50 400 VAL A C 1
ATOM 3066 O O . VAL A 1 400 ? -11.832 13.997 -10.439 1.00 94.50 400 VAL A O 1
ATOM 3069 N N . GLY A 1 401 ? -12.453 12.022 -11.304 1.00 92.50 401 GLY A N 1
ATOM 3070 C CA . GLY A 1 401 ? -13.459 12.607 -12.199 1.00 92.50 401 GLY A CA 1
ATOM 3071 C C . GLY A 1 401 ? -14.562 13.390 -11.466 1.00 92.50 401 GLY A C 1
ATOM 3072 O O . GLY A 1 401 ? -15.227 14.219 -12.077 1.00 92.50 401 GLY A O 1
ATOM 3073 N N . GLY A 1 402 ? -14.734 13.161 -10.158 1.00 91.25 402 GLY A N 1
ATOM 3074 C CA . GLY A 1 402 ? -15.657 13.885 -9.283 1.00 91.25 402 GLY A CA 1
ATOM 3075 C C . GLY A 1 402 ? -15.016 14.997 -8.440 1.00 91.25 402 GLY A C 1
ATOM 3076 O O . GLY A 1 402 ? -15.665 15.481 -7.515 1.00 91.25 402 GLY A O 1
ATOM 3077 N N . GLY A 1 403 ? -13.759 15.377 -8.701 1.00 88.88 403 GLY A N 1
ATOM 3078 C CA . GLY A 1 403 ? -13.058 16.471 -8.011 1.00 88.88 403 GLY A CA 1
ATOM 3079 C C . GLY A 1 403 ? -12.324 16.090 -6.717 1.00 88.88 403 GLY A C 1
ATOM 3080 O O . GLY A 1 403 ? -11.801 16.968 -6.035 1.00 88.88 403 GLY A O 1
ATOM 3081 N N . SER A 1 404 ? -12.261 14.804 -6.356 1.00 91.94 404 SER A N 1
ATOM 3082 C CA . SER A 1 404 ? -11.397 14.328 -5.265 1.00 91.94 404 SER A CA 1
ATOM 3083 C C . SER A 1 404 ? -9.968 14.126 -5.770 1.00 91.94 404 SER A C 1
ATOM 3085 O O . SER A 1 404 ? -9.763 13.827 -6.936 1.00 91.94 404 SER A O 1
ATOM 3087 N N . THR A 1 405 ? -8.963 14.167 -4.901 1.00 94.38 405 THR A N 1
ATOM 3088 C CA . THR A 1 405 ? -7.688 13.501 -5.224 1.00 94.38 405 THR A CA 1
ATOM 3089 C C . THR A 1 405 ? -7.875 11.983 -5.185 1.00 94.38 405 THR A C 1
ATOM 3091 O O . THR A 1 405 ? -8.789 11.476 -4.513 1.00 94.38 405 THR A O 1
ATOM 3094 N N . THR A 1 406 ? -6.959 11.235 -5.799 1.00 97.38 406 THR A N 1
ATOM 3095 C CA . THR A 1 406 ? -6.880 9.779 -5.626 1.00 97.38 406 THR A CA 1
ATOM 3096 C C . THR A 1 406 ? -6.720 9.412 -4.149 1.00 97.38 406 THR A C 1
ATOM 3098 O O . THR A 1 406 ? -7.416 8.523 -3.653 1.00 97.38 406 THR A O 1
ATOM 3101 N N . PHE A 1 407 ? -5.889 10.146 -3.397 1.00 97.00 407 PHE A N 1
ATOM 3102 C CA . PHE A 1 407 ? -5.660 9.903 -1.967 1.00 97.00 407 PHE A CA 1
ATOM 3103 C C . PHE A 1 407 ? -6.942 10.016 -1.123 1.00 97.00 407 PHE A C 1
ATOM 3105 O O . PHE A 1 407 ? -7.175 9.181 -0.242 1.00 97.00 407 PHE A O 1
ATOM 3112 N N . ASN A 1 408 ? -7.797 11.002 -1.394 1.00 95.88 408 ASN A N 1
ATOM 3113 C CA . ASN A 1 408 ? -9.019 11.251 -0.623 1.00 95.88 408 ASN A CA 1
ATOM 3114 C C . ASN A 1 408 ? -10.283 10.599 -1.222 1.00 95.88 408 ASN A C 1
ATOM 3116 O O . ASN A 1 408 ? -11.384 10.747 -0.683 1.00 95.88 408 ASN A O 1
ATOM 3120 N N . SER A 1 409 ? -10.136 9.846 -2.319 1.00 97.94 409 SER A N 1
ATOM 3121 C CA . SER A 1 409 ? -11.253 9.147 -2.973 1.00 97.94 409 SER A CA 1
ATOM 3122 C C . SER A 1 409 ? -11.712 7.886 -2.224 1.00 97.94 409 SER A C 1
ATOM 3124 O O . SER A 1 409 ? -12.809 7.383 -2.468 1.00 97.94 409 SER A O 1
ATOM 3126 N N . ALA A 1 410 ? -10.901 7.388 -1.285 1.00 98.19 410 ALA A N 1
ATOM 3127 C CA . ALA A 1 410 ? -11.175 6.162 -0.547 1.00 98.19 410 ALA A CA 1
ATOM 3128 C C . ALA A 1 410 ? -12.357 6.317 0.436 1.00 98.19 410 ALA A C 1
ATOM 3130 O O . ALA A 1 410 ? -12.261 7.128 1.361 1.00 98.19 410 ALA A O 1
ATOM 3131 N N . PRO A 1 411 ? -13.429 5.503 0.334 1.00 98.00 411 PRO A N 1
ATOM 3132 C CA . PRO A 1 411 ? -14.469 5.451 1.357 1.00 98.00 411 PRO A CA 1
ATOM 3133 C C . PRO A 1 411 ? -13.976 4.797 2.647 1.00 98.00 411 PRO A C 1
ATOM 3135 O O . PRO A 1 411 ? -14.558 5.015 3.703 1.00 98.00 411 PRO A O 1
ATOM 3138 N N . PHE A 1 412 ? -12.894 4.019 2.600 1.00 98.81 412 PHE A N 1
ATOM 3139 C CA . PHE A 1 412 ? -12.234 3.530 3.802 1.00 98.81 412 PHE A CA 1
ATOM 3140 C C . PHE A 1 412 ? -10.731 3.780 3.738 1.00 98.81 412 PHE A C 1
ATOM 3142 O O . PHE A 1 412 ? -10.041 3.294 2.837 1.00 98.81 412 PHE A O 1
ATOM 3149 N N . ALA A 1 413 ? -10.219 4.516 4.721 1.00 98.62 413 ALA A N 1
ATOM 3150 C CA . ALA A 1 413 ? -8.804 4.818 4.855 1.00 98.62 413 ALA A CA 1
ATOM 3151 C C . ALA A 1 413 ? -8.303 4.540 6.274 1.00 98.62 413 ALA A C 1
ATOM 3153 O O . ALA A 1 413 ? -8.924 4.944 7.257 1.00 98.62 413 ALA A O 1
ATOM 3154 N N . VAL A 1 414 ? -7.139 3.902 6.390 1.00 98.69 414 VAL A N 1
ATOM 3155 C CA . VAL A 1 414 ? -6.544 3.577 7.691 1.00 98.69 414 VAL A CA 1
ATOM 3156 C C . VAL A 1 414 ? -5.043 3.829 7.724 1.00 98.69 414 VAL A C 1
ATOM 3158 O O . VAL A 1 414 ? -4.312 3.421 6.823 1.00 98.69 414 VAL A O 1
ATOM 3161 N N . THR A 1 415 ? -4.579 4.500 8.778 1.00 97.94 415 THR A N 1
ATOM 3162 C CA . THR A 1 415 ? -3.157 4.759 9.048 1.00 97.94 415 THR A CA 1
ATOM 3163 C C . THR A 1 415 ? -2.727 4.408 10.475 1.00 97.94 415 THR A C 1
ATOM 3165 O O . THR A 1 415 ? -1.535 4.318 10.734 1.00 97.94 415 THR A O 1
ATOM 3168 N N . GLY A 1 416 ? -3.663 4.172 11.403 1.00 95.94 416 GLY A N 1
ATOM 3169 C CA . GLY A 1 416 ? -3.341 3.668 12.745 1.00 95.94 416 GLY A CA 1
ATOM 3170 C C . GLY A 1 416 ? -2.772 2.248 12.704 1.00 95.94 416 GLY A C 1
ATOM 3171 O O . GLY A 1 416 ? -3.365 1.381 12.067 1.00 95.94 416 GLY A O 1
ATOM 3172 N N . ASP A 1 417 ? -1.635 2.014 13.360 1.00 94.75 417 ASP A N 1
ATOM 3173 C CA . ASP A 1 417 ? -0.854 0.766 13.296 1.00 94.75 417 ASP A CA 1
ATOM 3174 C C . ASP A 1 417 ? -1.616 -0.443 13.863 1.00 94.75 417 ASP A C 1
ATOM 3176 O O . ASP A 1 417 ? -2.447 -0.304 14.763 1.00 94.75 417 ASP A O 1
ATOM 3180 N N . GLY A 1 418 ? -1.298 -1.647 13.381 1.00 94.25 418 GLY A N 1
ATOM 3181 C CA . GLY A 1 418 ? -1.863 -2.902 13.887 1.00 94.25 418 GLY A CA 1
ATOM 3182 C C . GLY A 1 418 ? -3.339 -3.097 13.537 1.00 94.25 418 GLY A C 1
ATOM 3183 O O . GLY A 1 418 ? -4.056 -3.801 14.254 1.00 94.25 418 GLY A O 1
ATOM 3184 N N . PHE A 1 419 ? -3.812 -2.433 12.478 1.00 97.81 419 PHE A N 1
ATOM 3185 C CA . PHE A 1 419 ? -5.191 -2.547 12.020 1.00 97.81 419 PHE A CA 1
ATOM 3186 C C . PHE A 1 419 ? -5.483 -3.948 11.478 1.00 97.81 419 PHE A C 1
ATOM 3188 O O . PHE A 1 419 ? -4.699 -4.496 10.705 1.00 97.81 419 PHE A O 1
ATOM 3195 N N . ILE A 1 420 ? -6.639 -4.504 11.833 1.00 97.44 420 ILE A N 1
ATOM 3196 C CA . ILE A 1 420 ? -7.122 -5.768 11.274 1.00 97.44 420 ILE A CA 1
ATOM 3197 C C . ILE A 1 420 ? -8.520 -5.559 10.699 1.00 97.44 420 ILE A C 1
ATOM 3199 O O . ILE A 1 420 ? -9.395 -5.034 11.379 1.00 97.44 420 ILE A O 1
ATOM 3203 N N . ALA A 1 421 ? -8.758 -6.017 9.476 1.00 98.12 421 ALA A N 1
ATOM 3204 C CA . ALA A 1 421 ? -10.100 -6.191 8.937 1.00 98.12 421 ALA A CA 1
ATOM 3205 C C . ALA A 1 421 ? -10.329 -7.653 8.566 1.00 98.12 421 ALA A C 1
ATOM 3207 O O . ALA A 1 421 ? -9.453 -8.302 7.989 1.00 98.12 421 ALA A O 1
ATOM 3208 N N . ARG A 1 422 ? -11.518 -8.161 8.887 1.00 95.38 422 ARG A N 1
ATOM 3209 C CA . ARG A 1 422 ? -11.911 -9.531 8.589 1.00 95.38 422 ARG A CA 1
ATOM 3210 C C . ARG A 1 422 ? -13.357 -9.614 8.118 1.00 95.38 422 ARG A C 1
ATOM 3212 O O . ARG A 1 422 ? -14.211 -8.919 8.663 1.00 95.38 422 ARG A O 1
ATOM 3219 N N . ASP A 1 423 ? -13.618 -10.506 7.161 1.00 97.19 423 ASP A N 1
ATOM 3220 C CA . ASP A 1 423 ? -14.972 -10.901 6.750 1.00 97.19 423 ASP A CA 1
ATOM 3221 C C . ASP A 1 423 ? -15.839 -9.694 6.323 1.00 97.19 423 ASP A C 1
ATOM 3223 O O . ASP A 1 423 ? -17.024 -9.606 6.640 1.00 97.19 423 ASP A O 1
ATOM 3227 N N . ILE A 1 424 ? -15.242 -8.732 5.607 1.00 98.38 424 ILE A N 1
ATOM 3228 C CA . ILE A 1 424 ? -15.873 -7.454 5.232 1.00 98.38 424 ILE A CA 1
ATOM 3229 C C . ILE A 1 424 ? -15.543 -7.047 3.790 1.00 98.38 424 ILE A C 1
ATOM 3231 O O . ILE A 1 424 ? -14.533 -7.458 3.220 1.00 98.38 424 ILE A O 1
ATOM 3235 N N . THR A 1 425 ? -16.408 -6.237 3.177 1.00 98.94 425 THR A N 1
ATOM 3236 C CA . THR A 1 425 ? -16.228 -5.703 1.818 1.00 98.94 425 THR A CA 1
ATOM 3237 C C . THR A 1 425 ? -16.000 -4.196 1.836 1.00 98.94 425 THR A C 1
ATOM 3239 O O . THR A 1 425 ? -16.777 -3.468 2.447 1.00 98.94 425 THR A O 1
ATOM 3242 N N . PHE A 1 426 ? -14.983 -3.725 1.117 1.00 98.94 426 PHE A N 1
ATOM 3243 C CA . PHE A 1 426 ? -14.720 -2.312 0.844 1.00 98.94 426 PHE A CA 1
ATOM 3244 C C . PHE A 1 426 ? -14.988 -2.037 -0.635 1.00 98.94 426 PHE A C 1
ATOM 3246 O O . PHE A 1 426 ? -14.404 -2.698 -1.494 1.00 98.94 426 PHE A O 1
ATOM 3253 N N . ARG A 1 427 ? -15.870 -1.084 -0.954 1.00 98.88 427 ARG A N 1
ATOM 3254 C CA . ARG A 1 427 ? -16.324 -0.858 -2.334 1.00 98.88 427 ARG A CA 1
ATOM 3255 C C . ARG A 1 427 ? -16.349 0.611 -2.733 1.00 98.88 427 ARG A C 1
ATOM 3257 O O . ARG A 1 427 ? -17.035 1.411 -2.095 1.00 98.88 427 ARG A O 1
ATOM 3264 N N . ASN A 1 428 ? -15.749 0.933 -3.875 1.00 98.81 428 ASN A N 1
ATOM 3265 C CA . ASN A 1 428 ? -16.005 2.188 -4.576 1.00 98.81 428 ASN A CA 1
ATOM 3266 C C . ASN A 1 428 ? -16.891 1.949 -5.810 1.00 98.81 428 ASN A C 1
ATOM 3268 O O . ASN A 1 428 ? -16.614 1.093 -6.647 1.00 98.81 428 ASN A O 1
ATOM 3272 N N . THR A 1 429 ? -17.986 2.700 -5.900 1.00 98.56 429 THR A N 1
ATOM 3273 C CA . THR A 1 429 ? -19.026 2.561 -6.932 1.00 98.56 429 THR A CA 1
ATOM 3274 C C . THR A 1 429 ? -18.970 3.635 -8.018 1.00 98.56 429 THR A C 1
ATOM 3276 O O . THR A 1 429 ? -19.874 3.686 -8.847 1.00 98.56 429 THR A O 1
ATOM 3279 N N . ALA A 1 430 ? -17.924 4.471 -8.060 1.00 98.31 430 ALA A N 1
ATOM 3280 C CA . ALA A 1 430 ? -17.806 5.543 -9.052 1.00 98.31 430 ALA A CA 1
ATOM 3281 C C . ALA A 1 430 ? -17.880 5.026 -10.504 1.00 98.31 430 ALA A C 1
ATOM 3283 O O . ALA A 1 430 ? -18.489 5.662 -11.361 1.00 98.31 430 ALA A O 1
ATOM 3284 N N . GLY A 1 431 ? -17.326 3.844 -10.780 1.00 97.44 431 GLY A N 1
ATOM 3285 C CA . GLY A 1 431 ? -17.299 3.267 -12.126 1.00 97.44 431 GLY A CA 1
ATOM 3286 C C . GLY A 1 431 ? -16.095 3.733 -12.954 1.00 97.44 431 GLY A C 1
ATOM 3287 O O . GLY A 1 431 ? -15.423 4.696 -12.588 1.00 97.44 431 GLY A O 1
ATOM 3288 N N . PRO A 1 432 ? -15.792 3.049 -14.070 1.00 96.62 432 PRO A N 1
ATOM 3289 C CA . PRO A 1 432 ? -14.556 3.276 -14.815 1.00 96.62 432 PRO A CA 1
ATOM 3290 C C . PRO A 1 432 ? -14.528 4.628 -15.551 1.00 96.62 432 PRO A C 1
ATOM 3292 O O . PRO A 1 432 ? -13.453 5.166 -15.791 1.00 96.62 432 PRO A O 1
ATOM 3295 N N . GLN A 1 433 ? -15.694 5.212 -15.853 1.00 96.81 433 GLN A N 1
ATOM 3296 C CA . GLN A 1 433 ? -15.834 6.536 -16.474 1.00 96.81 433 GLN A CA 1
ATOM 3297 C C . GLN A 1 433 ? -15.402 7.694 -15.569 1.00 96.81 433 GLN A C 1
ATOM 3299 O O . GLN A 1 433 ? -15.227 8.808 -16.044 1.00 96.81 433 GLN A O 1
ATOM 3304 N N . ASN A 1 434 ? -15.260 7.434 -14.269 1.00 96.19 434 ASN A N 1
ATOM 3305 C CA . ASN A 1 434 ? -14.909 8.432 -13.266 1.00 96.19 434 ASN A CA 1
ATOM 3306 C C . ASN A 1 434 ? -13.411 8.430 -12.916 1.00 96.19 434 ASN A C 1
ATOM 3308 O O . ASN A 1 434 ? -13.009 9.109 -11.968 1.00 96.19 434 ASN A O 1
ATOM 3312 N N . HIS A 1 435 ? -12.602 7.705 -13.696 1.00 95.56 435 HIS A N 1
ATOM 3313 C CA . HIS A 1 435 ? -11.158 7.555 -13.515 1.00 95.56 435 HIS A CA 1
ATOM 3314 C C . HIS A 1 435 ? -10.804 6.975 -12.133 1.00 95.56 435 HIS A C 1
ATOM 3316 O O . HIS A 1 435 ? -11.483 6.055 -11.671 1.00 95.56 435 HIS A O 1
ATOM 3322 N N . GLN A 1 436 ? -9.733 7.449 -11.489 1.00 98.19 436 GLN A N 1
ATOM 3323 C CA . GLN A 1 436 ? -9.239 6.913 -10.220 1.00 98.19 436 GLN A CA 1
ATOM 3324 C C . GLN A 1 436 ? -10.300 7.019 -9.119 1.00 98.19 436 GLN A C 1
ATOM 3326 O O . GLN A 1 436 ? -10.838 8.099 -8.850 1.00 98.19 436 GLN A O 1
ATOM 3331 N N . ALA A 1 437 ? -10.597 5.891 -8.473 1.00 98.62 437 ALA A N 1
ATOM 3332 C CA . ALA A 1 437 ? -11.623 5.801 -7.442 1.00 98.62 437 ALA A CA 1
ATOM 3333 C C . ALA A 1 437 ? -11.295 4.674 -6.451 1.00 98.62 437 ALA A C 1
ATOM 3335 O O . ALA A 1 437 ? -11.709 3.523 -6.608 1.00 98.62 437 ALA A O 1
ATOM 3336 N N . VAL A 1 438 ? -10.558 5.024 -5.398 1.00 98.88 438 VAL A N 1
ATOM 3337 C CA . VAL A 1 438 ? -10.050 4.063 -4.415 1.00 98.88 438 VAL A CA 1
ATOM 3338 C C . VAL A 1 438 ? -11.190 3.472 -3.594 1.00 98.88 438 VAL A C 1
ATOM 3340 O O . VAL A 1 438 ? -12.069 4.198 -3.143 1.00 98.88 438 VAL A O 1
ATOM 3343 N N . ALA A 1 439 ? -11.184 2.159 -3.364 1.00 98.94 439 ALA A N 1
ATOM 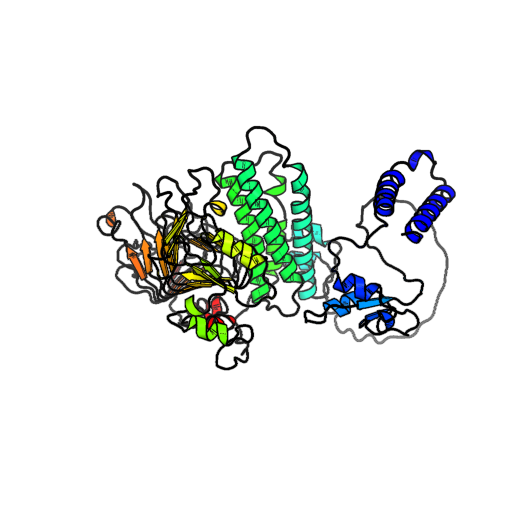3344 C CA . ALA A 1 439 ? -12.107 1.478 -2.451 1.00 98.94 439 ALA A CA 1
ATOM 3345 C C . ALA A 1 439 ? -11.527 1.351 -1.038 1.00 98.94 439 ALA A C 1
ATOM 3347 O O . ALA A 1 439 ? -12.236 1.550 -0.050 1.00 98.94 439 ALA A O 1
ATOM 3348 N N . LEU A 1 440 ? -10.230 1.057 -0.946 1.00 98.94 440 LEU A N 1
ATOM 3349 C CA . LEU A 1 440 ? -9.505 0.905 0.310 1.00 98.94 440 LEU A CA 1
ATOM 3350 C C . LEU A 1 440 ? -8.120 1.550 0.202 1.00 98.94 440 LEU A C 1
ATOM 3352 O O . LEU A 1 440 ? -7.337 1.186 -0.675 1.00 98.94 440 LEU A O 1
ATOM 3356 N N . ARG A 1 441 ? -7.797 2.459 1.131 1.00 98.88 441 ARG A N 1
ATOM 3357 C CA . ARG A 1 441 ? -6.447 3.018 1.293 1.00 98.88 441 ARG A CA 1
ATOM 3358 C C . ARG A 1 441 ? -5.820 2.593 2.615 1.00 98.88 441 ARG A C 1
ATOM 3360 O O . ARG A 1 441 ? -6.377 2.840 3.685 1.00 98.88 441 ARG A O 1
ATOM 3367 N N . VAL A 1 442 ? -4.615 2.034 2.546 1.00 98.94 442 VAL A N 1
ATOM 3368 C CA . VAL A 1 442 ? -3.898 1.503 3.712 1.00 98.94 442 VAL A CA 1
ATOM 3369 C C . VAL A 1 442 ? -2.526 2.155 3.834 1.00 98.94 442 VAL A C 1
ATOM 3371 O O . VAL A 1 442 ? -1.681 2.013 2.957 1.00 98.94 442 VAL A O 1
ATOM 3374 N N . GLY A 1 443 ? -2.303 2.852 4.944 1.00 98.62 443 GLY A N 1
ATOM 3375 C CA . GLY A 1 443 ? -1.007 3.372 5.389 1.00 98.62 443 GLY A CA 1
ATOM 3376 C C . GLY A 1 443 ? -0.692 2.968 6.833 1.00 98.62 443 GLY A C 1
ATOM 3377 O O . GLY A 1 443 ? 0.003 3.700 7.528 1.00 98.62 443 GLY A O 1
ATOM 3378 N N . SER A 1 444 ? -1.272 1.855 7.291 1.00 98.38 444 SER A N 1
ATOM 3379 C CA . SER A 1 444 ? -1.132 1.292 8.639 1.00 98.38 444 SER A CA 1
ATOM 3380 C C . SER A 1 444 ? -0.030 0.237 8.657 1.00 98.38 444 SER A C 1
ATOM 3382 O O . SER A 1 444 ? -0.068 -0.701 7.855 1.00 98.38 444 SER A O 1
ATOM 3384 N N . ASP A 1 445 ? 0.945 0.388 9.556 1.00 97.12 445 ASP A N 1
ATOM 3385 C CA . ASP A 1 445 ? 2.009 -0.601 9.719 1.00 97.12 445 ASP A CA 1
ATOM 3386 C C . ASP A 1 445 ? 1.497 -1.841 10.450 1.00 97.12 445 ASP A C 1
ATOM 3388 O O . ASP A 1 445 ? 0.680 -1.737 11.367 1.00 97.12 445 ASP A O 1
ATOM 3392 N N . LEU A 1 446 ? 2.000 -3.014 10.059 1.00 95.50 446 LEU A N 1
ATOM 3393 C CA . LEU A 1 446 ? 1.595 -4.311 10.613 1.00 95.50 446 LEU A CA 1
ATOM 3394 C C . LEU A 1 446 ? 0.080 -4.563 10.479 1.00 95.50 446 LEU A C 1
ATOM 3396 O O . LEU A 1 446 ? -0.563 -5.081 11.395 1.00 95.50 446 LEU A O 1
ATOM 3400 N N . SER A 1 447 ? -0.501 -4.160 9.346 1.00 98.19 447 SER A N 1
ATOM 3401 C CA . SER A 1 447 ? -1.935 -4.308 9.082 1.00 98.19 447 SER A CA 1
ATOM 3402 C C . SER A 1 447 ? -2.282 -5.627 8.391 1.00 98.19 447 SER A C 1
ATOM 3404 O O . SER A 1 447 ? -1.523 -6.126 7.556 1.00 98.19 447 SER A O 1
ATOM 3406 N N . VAL A 1 448 ? -3.450 -6.188 8.729 1.00 98.25 448 VAL A N 1
ATOM 3407 C CA . VAL A 1 448 ? -3.953 -7.448 8.160 1.00 98.25 448 VAL A CA 1
ATOM 3408 C C . VAL A 1 448 ? -5.360 -7.305 7.603 1.00 98.25 448 VAL A C 1
ATOM 3410 O O . VAL A 1 448 ? -6.256 -6.771 8.252 1.00 98.25 448 VAL A O 1
ATOM 3413 N N . PHE A 1 449 ? -5.570 -7.871 6.420 1.00 98.69 449 PHE A N 1
ATOM 3414 C CA . PHE A 1 449 ? -6.880 -8.031 5.801 1.00 98.69 449 PHE A CA 1
ATOM 3415 C C . PHE A 1 449 ? -7.087 -9.517 5.523 1.00 98.69 449 PHE A C 1
ATOM 3417 O O . PHE A 1 449 ? -6.323 -10.109 4.761 1.00 98.69 449 PHE A O 1
ATOM 3424 N N . TYR A 1 450 ? -8.083 -10.129 6.163 1.00 97.75 450 TYR A N 1
ATOM 3425 C CA . TYR A 1 450 ? -8.323 -11.568 6.085 1.00 97.75 450 TYR A CA 1
ATOM 3426 C C . TYR A 1 450 ? -9.747 -11.872 5.636 1.00 97.75 450 TYR A C 1
ATOM 3428 O O . TYR A 1 450 ? -10.697 -11.492 6.316 1.00 97.75 450 TYR A O 1
ATOM 3436 N N . GLN A 1 451 ? -9.900 -12.580 4.514 1.00 97.75 451 GLN A N 1
ATOM 3437 C CA . GLN A 1 451 ? -11.216 -12.830 3.914 1.00 97.75 451 GLN A CA 1
ATOM 3438 C C . GLN A 1 451 ? -11.987 -11.518 3.703 1.00 97.75 451 GLN A C 1
ATOM 3440 O O . GLN A 1 451 ? -13.117 -11.351 4.157 1.00 97.75 451 GLN A O 1
ATOM 3445 N N . CYS A 1 452 ? -11.340 -10.553 3.049 1.00 98.88 452 CYS A N 1
ATOM 3446 C CA . CYS A 1 452 ? -11.959 -9.286 2.675 1.00 98.88 452 CYS A CA 1
ATOM 3447 C C . CYS A 1 452 ? -12.209 -9.228 1.166 1.00 98.88 452 CYS A C 1
ATOM 3449 O O . CYS A 1 452 ? -11.433 -9.772 0.379 1.00 98.88 452 CYS A O 1
ATOM 3451 N N . SER A 1 453 ? -13.255 -8.514 0.758 1.00 98.94 453 SER A N 1
ATOM 3452 C CA . SER A 1 453 ? -13.490 -8.167 -0.649 1.00 98.94 453 SER A CA 1
ATOM 3453 C C . SER A 1 453 ? -13.158 -6.692 -0.873 1.00 98.94 453 SER A C 1
ATOM 3455 O O . SER A 1 453 ? -13.586 -5.845 -0.091 1.00 98.94 453 SER A O 1
ATOM 3457 N N . ILE A 1 454 ? -12.369 -6.368 -1.896 1.00 98.94 454 ILE A N 1
ATOM 3458 C CA . ILE A 1 454 ? -12.012 -4.992 -2.256 1.00 98.94 454 ILE A CA 1
ATOM 3459 C C . ILE A 1 454 ? -12.422 -4.762 -3.709 1.00 98.94 454 ILE A C 1
ATOM 3461 O O . ILE A 1 454 ? -11.875 -5.372 -4.626 1.00 98.94 454 ILE A O 1
ATOM 3465 N N . GLU A 1 455 ? -13.411 -3.897 -3.911 1.00 98.94 455 GLU A N 1
ATOM 3466 C CA . GLU A 1 455 ? -14.169 -3.813 -5.157 1.00 98.94 455 GLU A CA 1
ATOM 3467 C C . GLU A 1 455 ? -14.147 -2.401 -5.749 1.00 98.94 455 GLU A C 1
ATOM 3469 O O . GLU A 1 455 ? -14.617 -1.444 -5.129 1.00 98.94 455 GLU A O 1
ATOM 3474 N N . GLY A 1 456 ? -13.661 -2.285 -6.983 1.00 98.69 456 GLY A N 1
ATOM 3475 C CA . GLY A 1 456 ? -13.664 -1.039 -7.739 1.00 98.69 456 GLY A CA 1
ATOM 3476 C C . GLY A 1 456 ? -13.408 -1.264 -9.230 1.00 98.69 456 GLY A C 1
ATOM 3477 O O . GLY A 1 456 ? -13.730 -2.322 -9.784 1.00 98.69 456 GLY A O 1
ATOM 3478 N N . TYR A 1 457 ? -12.871 -0.229 -9.877 1.00 98.81 457 TYR A N 1
ATOM 3479 C CA . TYR A 1 457 ? -12.378 -0.257 -11.255 1.00 98.81 457 TYR A CA 1
ATOM 3480 C C . TYR A 1 457 ? -10.923 0.229 -11.263 1.00 98.81 457 TYR A C 1
ATOM 3482 O O . TYR A 1 457 ? -10.034 -0.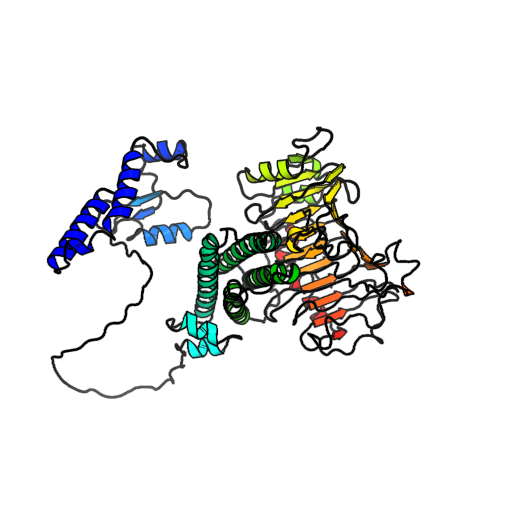535 -10.878 1.00 98.81 457 TYR A O 1
ATOM 3490 N N . GLN A 1 458 ? -10.679 1.485 -11.645 1.00 98.75 458 GLN A N 1
ATOM 3491 C CA . GLN A 1 458 ? -9.350 2.085 -11.619 1.00 98.75 458 GLN A CA 1
ATOM 3492 C C . GLN A 1 458 ? -8.934 2.431 -10.180 1.00 98.75 458 GLN A C 1
ATOM 3494 O O . GLN A 1 458 ? -9.739 2.971 -9.420 1.00 98.75 458 GLN A O 1
ATOM 3499 N N . ASP A 1 459 ? -7.684 2.121 -9.825 1.00 98.75 459 ASP A N 1
ATOM 3500 C CA . ASP A 1 459 ? -7.059 2.457 -8.536 1.00 98.75 459 ASP A CA 1
ATOM 3501 C C . ASP A 1 459 ? -7.789 1.857 -7.314 1.00 98.75 459 ASP A C 1
ATOM 3503 O O . ASP A 1 459 ? -7.898 2.469 -6.257 1.00 98.75 459 ASP A O 1
ATOM 3507 N N . THR A 1 460 ? -8.309 0.633 -7.435 1.00 98.94 460 THR A N 1
ATOM 3508 C CA . THR A 1 460 ? -9.179 0.018 -6.413 1.00 98.94 460 THR A CA 1
ATOM 3509 C C . THR A 1 460 ? -8.534 -0.105 -5.023 1.00 98.94 460 THR A C 1
ATOM 3511 O O . THR A 1 460 ? -9.135 0.298 -4.021 1.00 98.94 460 THR A O 1
ATOM 3514 N N . LEU A 1 461 ? -7.337 -0.689 -4.934 1.00 98.94 461 LEU A N 1
ATOM 3515 C CA . LEU A 1 461 ? -6.626 -0.941 -3.684 1.00 98.94 461 LEU A CA 1
ATOM 3516 C C . LEU A 1 461 ? -5.354 -0.094 -3.622 1.00 98.94 461 LEU A C 1
ATOM 3518 O O . LEU A 1 461 ? -4.357 -0.400 -4.280 1.00 98.94 461 LEU A O 1
ATOM 3522 N N . TYR A 1 462 ? -5.376 0.929 -2.768 1.00 98.94 462 TYR A N 1
ATOM 3523 C CA . TYR A 1 462 ? -4.228 1.794 -2.532 1.00 98.94 462 TYR A CA 1
ATOM 3524 C C . TYR A 1 462 ? -3.411 1.291 -1.332 1.00 98.94 462 TYR A C 1
ATOM 3526 O O . TYR A 1 462 ? -3.627 1.698 -0.183 1.00 98.94 462 TYR A O 1
ATOM 3534 N N . VAL A 1 463 ? -2.437 0.418 -1.602 1.00 98.94 463 VAL A N 1
ATOM 3535 C CA . VAL A 1 463 ? -1.405 -0.029 -0.649 1.00 98.94 463 VAL A CA 1
ATOM 3536 C C . VAL A 1 463 ? -0.361 1.080 -0.463 1.00 98.94 463 VAL A C 1
ATOM 3538 O O . VAL A 1 463 ? 0.782 0.991 -0.910 1.00 98.94 463 VAL A O 1
ATOM 3541 N N . HIS A 1 464 ? -0.791 2.184 0.151 1.00 98.88 464 HIS A N 1
ATOM 3542 C CA . HIS A 1 464 ? -0.067 3.455 0.181 1.00 98.88 464 HIS A CA 1
ATOM 3543 C C . HIS A 1 464 ? 1.352 3.321 0.751 1.00 98.88 464 HIS A C 1
ATOM 3545 O O . HIS A 1 464 ? 2.307 3.661 0.059 1.00 98.88 464 HIS A O 1
ATOM 3551 N N . SER A 1 465 ? 1.505 2.824 1.983 1.00 98.81 465 SER A N 1
ATOM 3552 C CA . SER A 1 465 ? 2.796 2.799 2.695 1.00 98.81 465 SER A CA 1
ATOM 3553 C C . SER A 1 465 ? 2.828 1.780 3.848 1.00 98.81 465 SER A C 1
ATOM 3555 O O . SER A 1 465 ? 1.802 1.179 4.161 1.00 98.81 465 SER A O 1
ATOM 3557 N N . GLN A 1 466 ? 3.973 1.633 4.530 1.00 98.44 466 GLN A N 1
ATOM 3558 C CA . GLN A 1 466 ? 4.198 0.688 5.646 1.00 98.44 466 GLN A CA 1
ATOM 3559 C C . GLN A 1 466 ? 4.093 -0.805 5.258 1.00 98.44 466 GLN A C 1
ATOM 3561 O O . GLN A 1 466 ? 4.052 -1.134 4.072 1.00 98.44 466 GLN A O 1
ATOM 3566 N N . ARG A 1 467 ? 4.102 -1.719 6.246 1.00 98.44 467 ARG A N 1
ATOM 3567 C CA . ARG A 1 467 ? 4.003 -3.175 6.035 1.00 98.44 467 ARG A CA 1
ATOM 3568 C C . ARG A 1 467 ? 2.568 -3.674 6.137 1.00 98.44 467 ARG A C 1
ATOM 3570 O O . ARG A 1 467 ? 1.867 -3.346 7.095 1.00 98.44 467 ARG A O 1
ATOM 3577 N N . GLN A 1 468 ? 2.149 -4.490 5.174 1.00 98.75 468 GLN A N 1
ATOM 3578 C CA . GLN A 1 468 ? 0.755 -4.922 5.038 1.00 98.75 468 GLN A CA 1
ATOM 3579 C C . GLN A 1 468 ? 0.658 -6.390 4.606 1.00 98.75 468 GLN A C 1
ATOM 3581 O O . GLN A 1 468 ? 1.483 -6.873 3.826 1.00 98.75 468 GLN A O 1
ATOM 3586 N N . PHE A 1 469 ? -0.378 -7.090 5.069 1.00 98.75 469 PHE A N 1
ATOM 3587 C CA . PHE A 1 469 ? -0.649 -8.476 4.689 1.00 98.75 469 PHE A CA 1
ATOM 3588 C C . PHE A 1 469 ? -2.118 -8.685 4.311 1.00 98.75 469 PHE A C 1
ATOM 3590 O O . PHE A 1 469 ? -3.023 -8.429 5.104 1.00 98.75 469 PHE A O 1
ATOM 3597 N N . PHE A 1 470 ? -2.356 -9.186 3.100 1.00 98.88 470 PHE A N 1
ATOM 3598 C CA . PHE A 1 470 ? -3.684 -9.557 2.614 1.00 98.88 470 PHE A CA 1
ATOM 3599 C C . PHE A 1 470 ? -3.733 -11.072 2.453 1.00 98.88 470 PHE A C 1
ATOM 3601 O O . PHE A 1 470 ? -2.899 -11.641 1.751 1.00 98.88 470 PHE A O 1
ATOM 3608 N N . LYS A 1 471 ? -4.702 -11.732 3.090 1.00 98.31 471 LYS A N 1
ATOM 3609 C CA . LYS A 1 471 ? -4.835 -13.191 3.087 1.00 98.31 471 LYS A CA 1
ATOM 3610 C C . LYS A 1 471 ? -6.244 -13.603 2.694 1.00 98.31 471 LYS A C 1
ATOM 3612 O O . LYS A 1 471 ? -7.206 -13.204 3.343 1.00 98.31 471 LYS A O 1
ATOM 3617 N N . GLN A 1 472 ? -6.358 -14.461 1.678 1.00 98.44 472 GLN A N 1
ATOM 3618 C CA . GLN A 1 472 ? -7.656 -14.985 1.221 1.00 98.44 472 GLN A CA 1
ATOM 3619 C C . GLN A 1 472 ? -8.658 -13.887 0.842 1.00 98.44 472 GLN A C 1
ATOM 3621 O O . GLN A 1 472 ? -9.858 -14.023 1.061 1.00 98.44 472 GLN A O 1
ATOM 3626 N N . CYS A 1 473 ? -8.162 -12.783 0.286 1.00 98.88 473 CYS A N 1
ATOM 3627 C CA . CYS A 1 473 ? -9.001 -11.678 -0.156 1.00 98.88 473 CYS A CA 1
ATOM 3628 C C . CYS A 1 473 ? -9.425 -11.848 -1.617 1.00 98.88 473 CYS A C 1
ATOM 3630 O O . CYS A 1 473 ? -8.705 -12.450 -2.415 1.00 98.88 473 CYS A O 1
ATOM 3632 N N . ASN A 1 474 ? -10.556 -11.240 -1.970 1.00 98.94 474 ASN A N 1
ATOM 3633 C CA . ASN A 1 474 ? -10.966 -11.032 -3.354 1.00 98.94 474 ASN A CA 1
ATOM 3634 C C . ASN A 1 474 ? -10.722 -9.565 -3.729 1.00 98.94 474 ASN A C 1
ATOM 3636 O O . ASN A 1 474 ? -11.191 -8.671 -3.029 1.00 98.94 474 ASN A O 1
ATOM 3640 N N . ILE A 1 475 ? -9.986 -9.302 -4.807 1.00 98.94 475 ILE A N 1
ATOM 3641 C CA . ILE A 1 475 ? -9.648 -7.939 -5.245 1.00 98.94 475 ILE A CA 1
ATOM 3642 C C . ILE A 1 475 ? -10.067 -7.778 -6.697 1.00 98.94 475 ILE A C 1
ATOM 3644 O O . ILE A 1 475 ? -9.693 -8.602 -7.526 1.00 98.94 475 ILE A O 1
ATOM 3648 N N . TYR A 1 476 ? -10.817 -6.725 -7.007 1.00 98.94 476 TYR A N 1
ATOM 3649 C CA . TYR A 1 476 ? -11.410 -6.525 -8.326 1.00 98.94 476 TYR A CA 1
ATOM 3650 C C . TYR A 1 476 ? -11.058 -5.160 -8.896 1.00 98.94 476 TYR A C 1
ATOM 3652 O O . TYR A 1 476 ? -11.268 -4.160 -8.220 1.00 98.94 476 TYR A O 1
ATOM 3660 N N . GLY A 1 477 ? -10.639 -5.090 -10.157 1.00 98.88 477 GLY A N 1
ATOM 3661 C CA . GLY A 1 477 ? -10.452 -3.795 -10.804 1.00 98.88 477 GLY A CA 1
ATOM 3662 C C . GLY A 1 477 ? -10.004 -3.874 -12.255 1.00 98.88 477 GLY A C 1
ATOM 3663 O O . GLY A 1 477 ? -10.098 -4.925 -12.886 1.00 98.88 477 GLY A O 1
ATOM 3664 N N . THR A 1 478 ? -9.576 -2.735 -12.796 1.00 98.94 478 THR A N 1
ATOM 3665 C CA . THR A 1 478 ? -9.226 -2.579 -14.214 1.00 98.94 478 THR A CA 1
ATOM 3666 C C . THR A 1 478 ? -7.813 -2.036 -14.401 1.00 98.94 478 THR A C 1
ATOM 3668 O O . THR A 1 478 ? -6.874 -2.800 -14.613 1.00 98.94 478 THR A O 1
ATOM 3671 N N . VAL A 1 479 ? -7.657 -0.719 -14.307 1.00 98.88 479 VAL A N 1
ATOM 3672 C CA . VAL A 1 479 ? -6.391 -0.004 -14.474 1.00 98.88 479 VAL A CA 1
ATOM 3673 C C . VAL A 1 479 ? -5.767 0.193 -13.097 1.00 98.88 479 VAL A C 1
ATOM 3675 O O . VAL A 1 479 ? -6.424 0.708 -12.197 1.00 98.88 479 VAL A O 1
ATOM 3678 N N . ASP A 1 480 ? -4.514 -0.223 -12.943 1.00 98.81 480 ASP A N 1
ATOM 3679 C CA . ASP A 1 480 ? -3.657 0.030 -11.777 1.00 98.81 480 ASP A CA 1
ATOM 3680 C C . ASP A 1 480 ? -4.315 -0.346 -10.442 1.00 98.81 480 ASP A C 1
ATOM 3682 O O . ASP A 1 480 ? -4.155 0.313 -9.416 1.00 98.81 480 ASP A O 1
ATOM 3686 N N . PHE A 1 481 ? -5.109 -1.416 -10.438 1.00 98.94 481 PHE A N 1
ATOM 3687 C CA . PHE A 1 481 ? -6.074 -1.619 -9.361 1.00 98.94 481 PHE A CA 1
ATOM 3688 C C . PHE A 1 481 ? -5.468 -2.137 -8.047 1.00 98.94 481 PHE A C 1
ATOM 3690 O O . PHE A 1 481 ? -6.174 -2.188 -7.040 1.00 98.94 481 PHE A O 1
ATOM 3697 N N . ILE A 1 482 ? -4.173 -2.467 -8.030 1.00 99.00 482 ILE A N 1
ATOM 3698 C CA . ILE A 1 482 ? -3.347 -2.623 -6.826 1.00 99.00 482 ILE A CA 1
ATOM 3699 C C . ILE A 1 482 ? -2.114 -1.721 -6.972 1.00 99.00 482 ILE A C 1
ATOM 3701 O O . ILE A 1 482 ? -1.165 -2.044 -7.687 1.00 99.00 482 ILE A O 1
ATOM 3705 N N . PHE A 1 483 ? -2.093 -0.587 -6.282 1.00 98.94 483 PHE A N 1
ATOM 3706 C CA . PHE A 1 483 ? -1.057 0.430 -6.480 1.00 98.94 483 PHE A CA 1
ATOM 3707 C C . PHE A 1 483 ? -0.596 1.054 -5.168 1.00 98.94 483 PHE A C 1
ATOM 3709 O O . PHE A 1 483 ? -1.268 0.964 -4.141 1.00 98.94 483 PHE A O 1
ATOM 3716 N N . GLY A 1 484 ? 0.574 1.689 -5.201 1.00 98.81 484 GLY A N 1
ATOM 3717 C CA . GLY A 1 484 ? 1.171 2.352 -4.044 1.00 98.81 484 GLY A CA 1
ATOM 3718 C C . GLY A 1 484 ? 2.604 1.920 -3.765 1.00 98.81 484 GLY A C 1
ATOM 3719 O O . GLY A 1 484 ? 3.273 1.331 -4.617 1.00 98.81 484 GLY A O 1
ATOM 3720 N N . ASN A 1 485 ? 3.095 2.256 -2.573 1.00 98.94 485 ASN A N 1
ATOM 3721 C CA . ASN A 1 485 ? 4.487 2.057 -2.182 1.00 98.94 485 ASN A CA 1
ATOM 3722 C C . ASN A 1 485 ? 4.629 1.436 -0.780 1.00 98.94 485 ASN A C 1
ATOM 3724 O O . ASN A 1 485 ? 5.590 1.708 -0.068 1.00 98.94 485 ASN A O 1
ATOM 3728 N N . ALA A 1 486 ? 3.682 0.595 -0.365 1.00 98.88 486 ALA A N 1
ATOM 3729 C CA . ALA A 1 486 ? 3.842 -0.266 0.804 1.00 98.88 486 ALA A CA 1
ATOM 3730 C C . ALA A 1 486 ? 4.878 -1.380 0.570 1.00 98.88 486 ALA A C 1
ATOM 3732 O O . ALA A 1 486 ? 5.235 -1.691 -0.568 1.00 98.88 486 ALA A O 1
ATOM 3733 N N . ALA A 1 487 ? 5.325 -2.017 1.651 1.00 98.81 487 ALA A N 1
ATOM 3734 C CA . ALA A 1 487 ? 5.862 -3.373 1.620 1.00 98.81 487 ALA A CA 1
ATOM 3735 C C . ALA A 1 487 ? 4.693 -4.335 1.883 1.00 98.81 487 ALA A C 1
ATOM 3737 O O . ALA A 1 487 ? 4.260 -4.499 3.025 1.00 98.81 487 ALA A O 1
ATOM 3738 N N . VAL A 1 488 ? 4.122 -4.917 0.828 1.00 98.94 488 VAL A N 1
ATOM 3739 C CA . VAL A 1 488 ? 2.885 -5.706 0.933 1.00 98.94 488 VAL A CA 1
ATOM 3740 C C . VAL A 1 488 ? 3.038 -7.102 0.350 1.00 98.94 488 VAL A C 1
ATOM 3742 O O . VAL A 1 488 ? 3.627 -7.279 -0.718 1.00 98.94 488 VAL A O 1
ATOM 3745 N N . VAL A 1 489 ? 2.455 -8.086 1.040 1.00 98.94 489 VAL A N 1
ATOM 3746 C CA . VAL A 1 489 ? 2.262 -9.441 0.511 1.00 98.94 489 VAL A CA 1
ATOM 3747 C C . VAL A 1 489 ? 0.771 -9.757 0.428 1.00 98.94 489 VAL A C 1
ATOM 3749 O O . VAL A 1 489 ? 0.043 -9.651 1.417 1.00 98.94 489 VAL A O 1
ATOM 3752 N N . LEU A 1 490 ? 0.327 -10.166 -0.759 1.00 98.94 490 LEU A N 1
ATOM 3753 C CA . LEU A 1 490 ? -1.006 -10.691 -1.028 1.00 98.94 490 LEU A CA 1
ATOM 3754 C C . LEU A 1 490 ? -0.897 -12.205 -1.185 1.00 98.94 490 LEU A C 1
ATOM 3756 O O . LEU A 1 490 ? -0.331 -12.680 -2.168 1.00 98.94 490 LEU A O 1
ATOM 3760 N N . GLN A 1 491 ? -1.395 -12.956 -0.203 1.00 98.69 491 GLN A N 1
ATOM 3761 C CA . GLN A 1 491 ? -1.239 -14.402 -0.131 1.00 98.69 491 GLN A CA 1
ATOM 3762 C C . GLN A 1 491 ? -2.575 -15.140 -0.244 1.00 98.69 491 GLN A C 1
ATOM 3764 O O . GLN A 1 491 ? -3.518 -14.859 0.496 1.00 98.69 491 GLN A O 1
ATOM 3769 N N . ASN A 1 492 ? -2.647 -16.156 -1.108 1.00 98.69 492 ASN A N 1
ATOM 3770 C CA . ASN A 1 492 ? -3.870 -16.933 -1.354 1.00 98.69 492 ASN A CA 1
ATOM 3771 C C . ASN A 1 492 ? -5.073 -16.060 -1.739 1.00 98.69 492 ASN A C 1
ATOM 3773 O O . ASN A 1 492 ? -6.200 -16.384 -1.373 1.00 98.69 492 ASN A O 1
ATOM 3777 N N . CYS A 1 493 ? -4.845 -14.943 -2.424 1.00 98.88 493 CYS A N 1
ATOM 3778 C CA . CYS A 1 493 ? -5.906 -14.047 -2.865 1.00 98.88 493 CYS A CA 1
ATOM 3779 C C . CYS A 1 493 ? -6.437 -14.463 -4.241 1.00 98.88 493 CYS A C 1
ATOM 3781 O O . CYS A 1 493 ? -5.703 -15.025 -5.056 1.00 98.88 493 CYS A O 1
ATOM 3783 N N . ASN A 1 494 ? -7.692 -14.115 -4.519 1.00 98.94 494 ASN A N 1
ATOM 3784 C CA . ASN A 1 494 ? -8.225 -14.112 -5.875 1.00 98.94 494 ASN A CA 1
ATOM 3785 C C . ASN A 1 494 ? -8.225 -12.674 -6.398 1.00 98.94 494 ASN A C 1
ATOM 3787 O O . ASN A 1 494 ? -8.818 -11.775 -5.801 1.00 98.94 494 ASN A O 1
ATOM 3791 N N . ILE A 1 495 ? -7.538 -12.456 -7.509 1.00 98.94 495 ILE A N 1
ATOM 3792 C CA . ILE A 1 495 ? -7.324 -11.147 -8.113 1.00 98.94 495 ILE A CA 1
ATOM 3793 C C . ILE A 1 495 ? -8.036 -11.155 -9.464 1.00 98.94 495 ILE A C 1
ATOM 3795 O O . ILE A 1 495 ? -7.656 -11.886 -10.375 1.00 98.94 495 ILE A O 1
ATOM 3799 N N . TYR A 1 496 ? -9.095 -10.365 -9.580 1.00 98.94 496 TYR A N 1
ATOM 3800 C CA . TYR A 1 496 ? -10.026 -10.388 -10.697 1.00 98.94 496 TYR A CA 1
ATOM 3801 C C . TYR A 1 496 ? -9.906 -9.124 -11.549 1.00 98.94 496 TYR A C 1
ATOM 3803 O O . TYR A 1 496 ? -10.327 -8.039 -11.142 1.00 98.94 496 TYR A O 1
ATOM 3811 N N . ALA A 1 497 ? -9.390 -9.274 -12.768 1.00 98.88 497 ALA A N 1
ATOM 3812 C CA . ALA A 1 497 ? -9.452 -8.214 -13.765 1.00 98.88 497 ALA A CA 1
ATOM 3813 C C . ALA A 1 497 ? -10.876 -8.116 -14.328 1.00 98.88 497 ALA A C 1
ATOM 3815 O O . ALA A 1 497 ? -11.475 -9.122 -14.715 1.00 98.88 497 ALA A O 1
ATOM 3816 N N . ARG A 1 498 ? -11.420 -6.904 -14.377 1.00 98.62 498 ARG A N 1
ATOM 3817 C CA . ARG A 1 498 ? -12.771 -6.610 -14.863 1.00 98.62 498 ARG A CA 1
ATOM 3818 C C . ARG A 1 498 ? -12.748 -6.009 -16.259 1.00 98.62 498 ARG A C 1
ATOM 3820 O O . ARG A 1 498 ? -11.698 -5.611 -16.760 1.00 98.62 498 ARG A O 1
ATOM 3827 N N . LYS A 1 499 ? -13.914 -5.920 -16.893 1.00 98.50 499 LYS A N 1
ATOM 3828 C CA . LYS A 1 499 ? -14.072 -5.211 -18.168 1.00 98.50 499 LYS A CA 1
ATOM 3829 C C . LYS A 1 499 ? -13.835 -3.698 -17.981 1.00 98.50 499 LYS A C 1
ATOM 3831 O O . LYS A 1 499 ? -14.602 -3.069 -17.245 1.00 98.50 499 LYS A O 1
ATOM 3836 N N . PRO A 1 500 ? -12.817 -3.099 -18.631 1.00 97.88 500 PRO A N 1
ATOM 3837 C CA . PRO A 1 500 ? -12.560 -1.664 -18.555 1.00 97.88 500 PRO A CA 1
ATOM 3838 C C . PRO A 1 500 ? -13.385 -0.888 -19.594 1.00 97.88 500 PRO A C 1
ATOM 3840 O O . PRO A 1 500 ? -14.263 -1.442 -20.262 1.00 97.88 500 PRO A O 1
ATOM 3843 N N . MET A 1 501 ? -13.115 0.412 -19.748 1.00 97.00 501 MET A N 1
ATOM 3844 C CA . MET A 1 501 ? -13.660 1.177 -20.873 1.00 97.00 501 MET A CA 1
ATOM 3845 C C . MET A 1 501 ? -13.026 0.744 -22.198 1.00 97.00 501 MET A C 1
ATOM 3847 O O . MET A 1 501 ? -11.945 0.154 -22.241 1.00 97.00 501 MET A O 1
ATOM 3851 N N . ARG A 1 502 ? -13.690 1.081 -23.309 1.00 95.44 502 ARG A N 1
ATOM 3852 C CA . ARG A 1 502 ? -13.156 0.855 -24.658 1.00 95.44 502 ARG A CA 1
ATOM 3853 C C . ARG A 1 502 ? -11.740 1.435 -24.780 1.00 95.44 502 ARG A C 1
ATOM 3855 O O . ARG A 1 502 ? -11.491 2.547 -24.323 1.00 95.44 502 ARG A O 1
ATOM 3862 N N . SER A 1 503 ? -10.840 0.674 -25.401 1.00 92.88 503 SER A N 1
ATOM 3863 C CA . SER A 1 503 ? -9.431 1.035 -25.640 1.00 92.88 503 SER A CA 1
ATOM 3864 C C . SER A 1 503 ? -8.537 1.142 -24.397 1.00 92.88 503 SER A C 1
ATOM 3866 O O . SER A 1 503 ? -7.343 1.399 -24.541 1.00 92.88 503 SER A O 1
ATOM 3868 N N . GLN A 1 504 ? -9.062 0.919 -23.188 1.00 96.62 504 GLN A N 1
ATOM 3869 C CA . GLN A 1 504 ? -8.227 0.776 -21.998 1.00 96.62 504 GLN A CA 1
ATOM 3870 C C . GLN A 1 504 ? -7.589 -0.614 -21.942 1.00 96.62 504 GLN A C 1
ATOM 3872 O O . GLN A 1 504 ? -8.114 -1.597 -22.469 1.00 96.62 504 GLN A O 1
ATOM 3877 N N . LYS A 1 505 ? -6.450 -0.680 -21.257 1.00 98.19 505 LYS A N 1
ATOM 3878 C CA . LYS A 1 505 ? -5.730 -1.912 -20.939 1.00 98.19 505 LYS A CA 1
ATOM 3879 C C . LYS A 1 505 ? -5.819 -2.126 -19.436 1.00 98.19 505 LYS A C 1
ATOM 3881 O O . LYS A 1 505 ? -5.694 -1.161 -18.686 1.00 98.19 505 LYS A O 1
ATOM 3886 N N . ASN A 1 506 ? -6.009 -3.364 -19.004 1.00 98.88 506 ASN A N 1
ATOM 3887 C CA . ASN A 1 506 ? -5.978 -3.677 -17.582 1.00 98.88 506 ASN A CA 1
ATOM 3888 C C . ASN A 1 506 ? -4.533 -3.843 -17.106 1.00 98.88 506 ASN A C 1
ATOM 3890 O O . ASN A 1 506 ? -3.707 -4.450 -17.792 1.00 98.88 506 ASN A O 1
ATOM 3894 N N . THR A 1 507 ? -4.249 -3.364 -15.903 1.00 98.88 507 THR A N 1
ATOM 3895 C CA . THR A 1 507 ? -2.955 -3.506 -15.228 1.00 98.88 507 THR A CA 1
ATOM 3896 C C . THR A 1 507 ? -3.213 -3.897 -13.783 1.00 98.88 507 THR A C 1
ATOM 3898 O O . THR A 1 507 ? -3.856 -3.162 -13.034 1.00 98.88 507 THR A O 1
ATOM 3901 N N . VAL A 1 508 ? -2.742 -5.085 -13.391 1.00 98.94 508 VAL A N 1
ATOM 3902 C CA . VAL A 1 508 ? -2.966 -5.593 -12.032 1.00 98.94 508 VAL A CA 1
ATOM 3903 C C . VAL A 1 508 ? -2.247 -4.732 -11.006 1.00 98.94 508 VAL A C 1
ATOM 3905 O O . VAL A 1 508 ? -2.856 -4.352 -10.007 1.00 98.94 508 VAL A O 1
ATOM 3908 N N . THR A 1 509 ? -0.982 -4.384 -11.262 1.00 99.00 509 THR A N 1
ATOM 3909 C CA . THR A 1 509 ? -0.206 -3.538 -10.356 1.00 99.00 509 THR A CA 1
ATOM 3910 C C . THR A 1 509 ? 0.317 -2.250 -10.986 1.00 99.00 509 THR A C 1
ATOM 3912 O O . THR A 1 509 ? 0.653 -2.190 -12.169 1.00 99.00 509 THR A O 1
ATOM 3915 N N . ALA A 1 510 ? 0.456 -1.224 -10.148 1.00 98.88 510 ALA A N 1
ATOM 3916 C CA . ALA A 1 510 ? 1.218 -0.016 -10.449 1.00 98.88 510 ALA A CA 1
ATOM 3917 C C . ALA A 1 510 ? 2.052 0.389 -9.229 1.00 98.88 510 ALA A C 1
ATOM 3919 O O . ALA A 1 510 ? 1.648 1.191 -8.384 1.00 98.88 510 ALA A O 1
ATOM 3920 N N . GLN A 1 511 ? 3.219 -0.240 -9.079 1.00 98.88 511 GLN A N 1
ATOM 3921 C CA . GLN A 1 511 ? 4.035 -0.056 -7.880 1.00 98.88 511 GLN A CA 1
ATOM 3922 C C . GLN A 1 511 ? 4.869 1.233 -7.958 1.00 98.88 511 GLN A C 1
ATOM 3924 O O . GLN A 1 511 ? 5.529 1.505 -8.965 1.00 98.88 511 GLN A O 1
ATOM 3929 N N . GLY A 1 512 ? 4.827 2.020 -6.881 1.00 98.56 512 GLY A N 1
ATOM 3930 C CA . GLY A 1 512 ? 5.279 3.408 -6.833 1.00 98.56 512 GLY A CA 1
ATOM 3931 C C . GLY A 1 512 ? 6.587 3.672 -6.083 1.00 98.56 512 GLY A C 1
ATOM 3932 O O . GLY A 1 512 ? 6.710 4.727 -5.467 1.00 98.56 512 GLY A O 1
ATOM 3933 N N . ARG A 1 513 ? 7.563 2.756 -6.096 1.00 98.62 513 ARG A N 1
ATOM 3934 C CA . ARG A 1 513 ? 8.860 2.981 -5.430 1.00 98.62 513 ARG A CA 1
ATOM 3935 C C . ARG A 1 513 ? 9.713 4.022 -6.160 1.00 98.62 513 ARG A C 1
ATOM 3937 O O . ARG A 1 513 ? 10.016 3.860 -7.344 1.00 98.62 513 ARG A O 1
ATOM 3944 N N . THR A 1 514 ? 10.116 5.076 -5.449 1.00 97.44 514 THR A N 1
ATOM 3945 C CA . THR A 1 514 ? 10.844 6.234 -6.005 1.00 97.44 514 THR A CA 1
ATOM 3946 C C . THR A 1 514 ? 12.326 6.266 -5.660 1.00 97.44 514 THR A C 1
ATOM 3948 O O . THR A 1 514 ? 13.077 6.920 -6.377 1.00 97.44 514 THR A O 1
ATOM 3951 N N . ASP A 1 515 ? 12.757 5.539 -4.630 1.00 97.12 515 ASP A N 1
ATOM 3952 C CA . ASP A 1 515 ? 14.161 5.450 -4.222 1.00 97.12 515 ASP A CA 1
ATOM 3953 C C . ASP A 1 515 ? 14.575 3.970 -4.054 1.00 97.12 515 ASP A C 1
ATOM 3955 O O . ASP A 1 515 ? 13.813 3.174 -3.488 1.00 97.12 515 ASP A O 1
ATOM 3959 N N . PRO A 1 516 ? 15.757 3.556 -4.555 1.00 96.06 516 PRO A N 1
ATOM 3960 C CA . PRO A 1 516 ? 16.188 2.158 -4.522 1.00 96.06 516 PRO A CA 1
ATOM 3961 C C . PRO A 1 516 ? 16.425 1.624 -3.102 1.00 96.06 516 PRO A C 1
ATOM 3963 O O . PRO A 1 516 ? 16.331 0.410 -2.898 1.00 96.06 516 PRO A O 1
ATOM 3966 N N . ASN A 1 517 ? 16.685 2.507 -2.133 1.00 95.44 517 ASN A N 1
ATOM 3967 C CA . ASN A 1 517 ? 16.914 2.192 -0.725 1.00 95.44 517 ASN A CA 1
ATOM 3968 C C . ASN A 1 517 ? 15.608 2.042 0.070 1.00 95.44 517 ASN A C 1
ATOM 3970 O O . ASN A 1 517 ? 15.651 1.672 1.243 1.00 95.44 517 ASN A O 1
ATOM 3974 N N . GLN A 1 518 ? 14.440 2.285 -0.539 1.00 97.56 518 GLN A N 1
ATOM 3975 C CA . GLN A 1 518 ? 13.165 1.917 0.075 1.00 97.56 518 GLN A CA 1
ATOM 3976 C C . GLN A 1 518 ? 12.992 0.393 0.091 1.00 97.56 518 GLN A C 1
ATOM 3978 O O . GLN A 1 518 ? 13.193 -0.300 -0.917 1.00 97.56 518 GLN A O 1
ATOM 3983 N N . ASN A 1 519 ? 12.528 -0.136 1.223 1.00 96.75 519 ASN A N 1
ATOM 3984 C CA . ASN A 1 519 ? 12.268 -1.566 1.420 1.00 96.75 519 ASN A CA 1
ATOM 3985 C C . ASN A 1 519 ? 10.871 -2.009 0.936 1.00 96.75 519 ASN A C 1
ATOM 3987 O O . ASN A 1 519 ? 10.350 -3.033 1.361 1.00 96.75 519 ASN A O 1
ATOM 3991 N N . THR A 1 520 ? 10.278 -1.271 -0.000 1.00 98.75 520 THR A N 1
ATOM 3992 C CA . THR A 1 520 ? 8.873 -1.390 -0.413 1.00 98.75 520 THR A CA 1
ATOM 3993 C C . THR A 1 520 ? 8.694 -2.183 -1.711 1.00 98.75 520 THR A C 1
ATOM 3995 O O . THR A 1 520 ? 9.647 -2.427 -2.455 1.00 98.75 520 THR A O 1
ATOM 3998 N N . GLY A 1 521 ?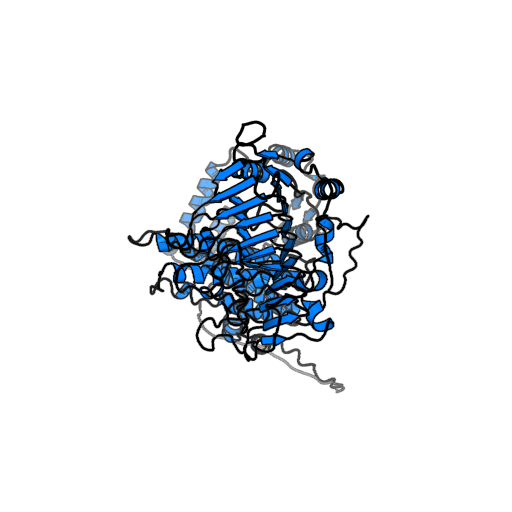 7.479 -2.634 -2.001 1.00 98.81 521 GLY A N 1
ATOM 3999 C CA . GLY A 1 52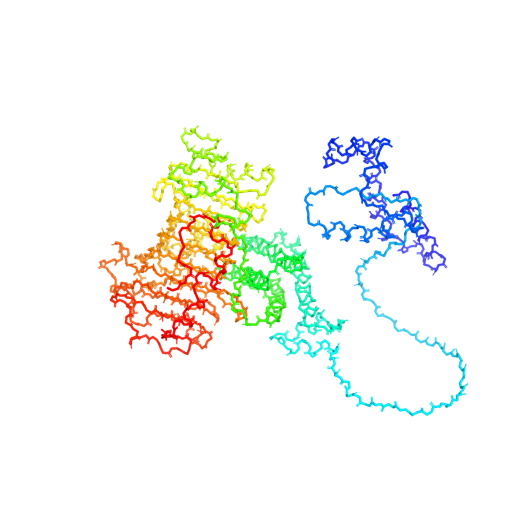1 ? 7.159 -3.443 -3.175 1.00 98.81 521 GLY A CA 1
ATOM 4000 C C . GLY A 1 521 ? 5.854 -4.210 -2.999 1.00 98.81 521 GLY A C 1
ATOM 4001 O O . GLY A 1 521 ? 5.354 -4.358 -1.884 1.00 98.81 521 GLY A O 1
ATOM 4002 N N . ILE A 1 522 ? 5.321 -4.709 -4.111 1.00 99.00 522 ILE A N 1
ATOM 4003 C CA . ILE A 1 522 ? 4.125 -5.556 -4.123 1.00 99.00 522 ILE A CA 1
ATOM 4004 C C . ILE A 1 522 ? 4.550 -6.997 -4.397 1.00 99.00 522 ILE A C 1
ATOM 4006 O O . ILE A 1 522 ? 5.157 -7.275 -5.431 1.00 99.00 522 ILE A O 1
ATOM 4010 N N . VAL A 1 523 ? 4.215 -7.916 -3.494 1.00 98.94 523 VAL A N 1
ATOM 4011 C CA . VAL A 1 523 ? 4.396 -9.355 -3.710 1.00 98.94 523 VAL A CA 1
ATOM 4012 C C . VAL A 1 523 ? 3.036 -10.036 -3.799 1.00 98.94 523 VAL A C 1
ATOM 4014 O O . VAL A 1 523 ? 2.244 -9.982 -2.860 1.00 98.94 523 VAL A O 1
ATOM 4017 N N . ILE A 1 524 ? 2.782 -10.715 -4.914 1.00 98.94 524 ILE A N 1
ATOM 4018 C CA . ILE A 1 524 ? 1.626 -11.597 -5.098 1.00 98.94 524 ILE A CA 1
ATOM 4019 C C . ILE A 1 524 ? 2.130 -13.029 -4.933 1.00 98.94 524 ILE A C 1
ATOM 4021 O O . ILE A 1 524 ? 2.944 -13.496 -5.726 1.00 98.94 524 ILE A O 1
ATOM 4025 N N . HIS A 1 525 ? 1.687 -13.712 -3.879 1.00 98.62 525 HIS A N 1
ATOM 4026 C CA . HIS A 1 525 ? 2.220 -15.010 -3.470 1.00 98.62 525 HIS A CA 1
ATOM 4027 C C . HIS A 1 525 ? 1.114 -16.060 -3.370 1.00 98.62 525 HIS A C 1
ATOM 4029 O O . HIS A 1 525 ? 0.093 -15.831 -2.724 1.00 98.62 525 HIS A O 1
ATOM 4035 N N . ASN A 1 526 ? 1.299 -17.217 -4.006 1.00 98.44 526 ASN A N 1
ATOM 4036 C CA . ASN A 1 526 ? 0.367 -18.348 -3.943 1.00 98.44 526 ASN A CA 1
ATOM 4037 C C . ASN A 1 526 ? -1.099 -17.942 -4.191 1.00 98.44 526 ASN A C 1
ATOM 4039 O O . ASN A 1 526 ? -2.000 -18.350 -3.464 1.00 98.44 526 ASN A O 1
ATOM 4043 N N . SER A 1 527 ? -1.321 -17.041 -5.148 1.00 98.88 527 SER A N 1
ATOM 4044 C CA . SER A 1 527 ? -2.621 -16.420 -5.429 1.00 98.88 527 SER A CA 1
ATOM 4045 C C . SER A 1 527 ? -3.136 -16.840 -6.810 1.00 98.88 527 SER A C 1
ATOM 4047 O O . SER A 1 527 ? -2.514 -17.655 -7.493 1.00 98.88 527 SER A O 1
ATOM 4049 N N . GLN A 1 528 ? -4.267 -16.285 -7.239 1.00 98.94 528 GLN A N 1
ATOM 4050 C CA . GLN A 1 528 ? -4.815 -16.491 -8.581 1.00 98.94 528 GLN A CA 1
ATOM 4051 C C . GLN A 1 528 ? -5.110 -15.142 -9.235 1.00 98.94 528 GLN A C 1
ATOM 4053 O O . GLN A 1 528 ? -5.741 -14.293 -8.607 1.00 98.94 528 GLN A O 1
ATOM 4058 N N . ILE A 1 529 ? -4.688 -14.950 -10.486 1.00 98.94 529 ILE A N 1
ATOM 4059 C CA . ILE A 1 529 ? -5.047 -13.789 -11.310 1.00 98.94 529 ILE A CA 1
ATOM 4060 C C . ILE A 1 529 ? -5.946 -14.271 -12.446 1.00 98.94 529 ILE A C 1
ATOM 4062 O O . ILE A 1 529 ? -5.517 -15.054 -13.293 1.00 98.94 529 ILE A O 1
ATOM 4066 N N . LEU A 1 530 ? -7.199 -13.819 -12.431 1.00 98.81 530 LEU A N 1
ATOM 4067 C CA . LEU A 1 530 ? -8.304 -14.367 -13.215 1.00 98.81 530 LEU A CA 1
ATOM 4068 C C . LEU A 1 530 ? -9.081 -13.251 -13.926 1.00 98.81 530 LEU A C 1
ATOM 4070 O O . LEU A 1 530 ? -9.152 -12.119 -13.444 1.00 98.81 530 LEU A O 1
ATOM 4074 N N . ALA A 1 531 ? -9.749 -13.581 -15.032 1.00 98.62 531 ALA A N 1
ATOM 4075 C CA . ALA A 1 531 ? -10.771 -12.700 -15.600 1.00 98.62 531 ALA A CA 1
ATOM 4076 C C . ALA A 1 531 ? -12.066 -12.787 -14.777 1.00 98.62 531 ALA A C 1
ATOM 4078 O O . ALA A 1 531 ? -12.554 -13.880 -14.472 1.00 98.62 531 ALA A O 1
ATOM 4079 N N . PHE A 1 532 ? -12.662 -11.643 -14.440 1.00 98.50 532 PHE A N 1
ATOM 4080 C CA . PHE A 1 532 ? -14.005 -11.598 -13.869 1.00 98.50 532 PHE A CA 1
ATOM 4081 C C . PHE A 1 532 ? -15.068 -11.919 -14.928 1.00 98.50 532 PHE A C 1
ATOM 4083 O O . PHE A 1 532 ? -14.798 -11.886 -16.129 1.00 98.50 532 PHE A O 1
ATOM 4090 N N . SER A 1 533 ? -16.292 -12.238 -14.499 1.00 97.94 533 SER A N 1
ATOM 4091 C CA . SER A 1 533 ? -17.374 -12.668 -15.397 1.00 97.94 533 SER A CA 1
ATOM 4092 C C . SER A 1 533 ? -17.707 -11.655 -16.498 1.00 97.94 533 SER A C 1
ATOM 4094 O O . SER A 1 533 ? -18.084 -12.069 -17.589 1.00 97.94 533 SER A O 1
ATOM 4096 N N . ASP A 1 534 ? -17.525 -10.356 -16.244 1.00 97.50 534 ASP A N 1
ATOM 4097 C CA . ASP A 1 534 ? -17.748 -9.291 -17.231 1.00 97.50 534 ASP A CA 1
ATOM 4098 C C . ASP A 1 534 ? -16.636 -9.187 -18.295 1.00 97.50 534 ASP A C 1
ATOM 4100 O O . ASP A 1 534 ? -16.900 -8.729 -19.410 1.00 97.50 534 ASP A O 1
ATOM 4104 N N . LEU A 1 535 ? -15.417 -9.635 -17.977 1.00 98.38 535 LEU A N 1
ATOM 4105 C CA . LEU A 1 535 ? -14.255 -9.622 -18.866 1.00 98.38 535 LEU A CA 1
ATOM 4106 C C . LEU A 1 535 ? -14.108 -10.923 -19.657 1.00 98.38 535 LEU A C 1
ATOM 4108 O O . LEU A 1 535 ? -13.733 -10.866 -20.824 1.00 98.38 535 LEU A O 1
ATOM 4112 N N . LYS A 1 536 ? -14.414 -12.080 -19.049 1.00 97.50 536 LYS A N 1
ATOM 4113 C CA . LYS A 1 536 ? -14.230 -13.420 -19.646 1.00 97.50 536 LYS A CA 1
ATOM 4114 C C . LYS A 1 536 ? -14.674 -13.535 -21.117 1.00 97.50 536 LYS A C 1
ATOM 4116 O O . LYS A 1 536 ? -13.904 -14.087 -21.893 1.00 97.50 536 LYS A O 1
ATOM 4121 N N . PRO A 1 537 ? -15.847 -13.016 -21.540 1.00 97.50 537 PRO A N 1
ATOM 4122 C CA . PRO A 1 537 ? -16.313 -13.163 -22.923 1.00 97.50 537 PRO A CA 1
ATOM 4123 C C . PRO A 1 537 ? -15.594 -12.258 -23.934 1.00 97.50 537 PRO A C 1
ATOM 4125 O O . PRO A 1 537 ? -15.863 -12.345 -25.126 1.00 97.50 537 PRO A O 1
ATOM 4128 N N . VAL A 1 538 ? -14.761 -11.323 -23.468 1.00 97.12 538 VAL A N 1
ATOM 4129 C CA . VAL A 1 538 ? -14.185 -10.240 -24.279 1.00 97.12 538 VAL A CA 1
ATOM 4130 C C . VAL A 1 538 ? -12.707 -9.988 -23.964 1.00 97.12 538 VAL A C 1
ATOM 4132 O O . VAL A 1 538 ? -12.202 -8.909 -24.271 1.00 97.12 538 VAL A O 1
ATOM 4135 N N . THR A 1 539 ? -12.001 -10.950 -23.363 1.00 96.00 539 THR A N 1
ATOM 4136 C CA . THR A 1 539 ? -10.578 -10.828 -22.982 1.00 96.00 539 THR A CA 1
ATOM 4137 C C . THR A 1 539 ? -9.685 -10.424 -24.157 1.00 96.00 539 THR A C 1
ATOM 4139 O O . THR A 1 539 ? -8.777 -9.617 -23.981 1.00 96.00 539 THR A O 1
ATOM 4142 N N . GLU A 1 540 ? -9.990 -10.900 -25.366 1.00 94.44 540 GLU A N 1
ATOM 4143 C CA . GLU A 1 540 ? -9.265 -10.569 -26.602 1.00 94.44 540 GLU A CA 1
ATOM 4144 C C . GLU A 1 540 ? -9.294 -9.069 -26.942 1.00 94.44 540 GLU A C 1
ATOM 4146 O O . GLU A 1 540 ? -8.348 -8.541 -27.523 1.00 94.44 540 GLU A O 1
ATOM 4151 N N . ASN A 1 541 ? -10.351 -8.357 -26.537 1.00 96.81 541 ASN A N 1
ATOM 4152 C CA . ASN A 1 541 ? -10.520 -6.926 -26.803 1.00 96.81 541 ASN A CA 1
ATOM 4153 C C . ASN A 1 541 ? -9.874 -6.029 -25.735 1.00 96.81 541 ASN A C 1
ATOM 4155 O O . ASN A 1 541 ? -9.744 -4.822 -25.941 1.00 96.81 541 ASN A O 1
ATOM 4159 N N . PHE A 1 542 ? -9.515 -6.595 -24.580 1.00 98.00 542 PHE A N 1
ATOM 4160 C CA . PHE A 1 542 ? -9.068 -5.855 -23.400 1.00 98.00 542 PHE A CA 1
ATOM 4161 C C . PHE A 1 542 ? -7.828 -6.531 -22.805 1.00 98.00 542 PHE A C 1
ATOM 4163 O O . PHE A 1 542 ? -7.937 -7.315 -21.854 1.00 98.00 542 PHE A O 1
ATOM 4170 N N . PRO A 1 543 ? -6.633 -6.249 -23.356 1.00 98.19 543 PRO A N 1
ATOM 4171 C CA . PRO A 1 543 ? -5.411 -6.891 -22.901 1.00 98.19 543 PRO A CA 1
ATOM 4172 C C . PRO A 1 543 ? -5.161 -6.572 -21.424 1.00 98.19 543 PRO A C 1
ATOM 4174 O O . PRO A 1 543 ? -5.349 -5.439 -20.971 1.00 98.19 543 PRO A O 1
ATOM 4177 N N . THR A 1 544 ? -4.730 -7.589 -20.680 1.00 98.88 544 THR A N 1
ATOM 4178 C CA . THR A 1 544 ? -4.437 -7.496 -19.247 1.00 98.88 544 THR A CA 1
ATOM 4179 C C . THR A 1 544 ? -2.964 -7.795 -18.993 1.00 98.88 544 THR A C 1
ATOM 4181 O O . THR A 1 544 ? -2.427 -8.774 -19.507 1.00 98.88 544 THR A O 1
ATOM 4184 N N . TYR A 1 545 ? -2.314 -6.959 -18.189 1.00 98.94 545 TYR A N 1
ATOM 4185 C CA . TYR A 1 545 ? -0.902 -7.073 -17.824 1.00 98.94 545 TYR A CA 1
ATOM 4186 C C . TYR A 1 545 ? -0.754 -7.217 -16.307 1.00 98.94 545 TYR A C 1
ATOM 4188 O O . TYR A 1 545 ? -1.578 -6.716 -15.538 1.00 98.94 545 TYR A O 1
ATOM 4196 N N . LEU A 1 546 ? 0.323 -7.867 -15.870 1.00 98.94 546 LEU A N 1
ATOM 4197 C CA . LEU A 1 546 ? 0.683 -8.020 -14.459 1.00 98.94 546 LEU A CA 1
ATOM 4198 C C . LEU A 1 546 ? 0.946 -6.667 -13.786 1.00 98.94 546 LEU A C 1
ATOM 4200 O O . LEU A 1 546 ? 0.644 -6.503 -12.609 1.00 98.94 546 LEU A O 1
ATOM 4204 N N . GLY A 1 547 ? 1.439 -5.678 -14.529 1.00 98.88 547 GLY A N 1
ATOM 4205 C CA . GLY A 1 547 ? 1.566 -4.315 -14.033 1.00 98.88 547 GLY A CA 1
ATOM 4206 C C . GLY A 1 547 ? 2.344 -3.384 -14.953 1.00 98.88 547 GLY A C 1
ATOM 4207 O O . GLY A 1 547 ? 2.760 -3.783 -16.045 1.00 98.88 547 GLY A O 1
ATOM 4208 N N . ARG A 1 548 ? 2.533 -2.145 -14.486 1.00 98.81 548 ARG A N 1
ATOM 4209 C CA . ARG A 1 548 ? 3.330 -1.097 -15.143 1.00 98.81 548 ARG A CA 1
ATOM 4210 C C . ARG A 1 548 ? 4.053 -0.180 -14.140 1.00 98.81 548 ARG A C 1
ATOM 4212 O O . ARG A 1 548 ? 3.538 0.047 -13.039 1.00 98.81 548 ARG A O 1
ATOM 4219 N N . PRO A 1 549 ? 5.236 0.370 -14.482 1.00 98.69 549 PRO A N 1
ATOM 4220 C CA . PRO A 1 549 ? 6.101 1.031 -13.508 1.00 98.69 549 PRO A CA 1
ATOM 4221 C C . PRO A 1 549 ? 5.703 2.484 -13.252 1.00 98.69 549 PRO A C 1
ATOM 4223 O O . PRO A 1 549 ? 6.265 3.403 -13.840 1.00 98.69 549 PRO A O 1
ATOM 4226 N N . TRP A 1 550 ? 4.779 2.704 -12.310 1.00 98.56 550 TRP A N 1
ATOM 4227 C CA . TRP A 1 550 ? 4.349 4.056 -11.920 1.00 98.56 550 TRP A CA 1
ATOM 4228 C C . TRP A 1 550 ? 5.517 4.967 -11.507 1.00 98.56 550 TRP A C 1
ATOM 4230 O O . TRP A 1 550 ? 5.473 6.178 -11.727 1.00 98.56 550 TRP A O 1
ATOM 4240 N N . LYS A 1 551 ? 6.577 4.404 -10.912 1.00 98.38 551 LYS A N 1
ATOM 4241 C CA . LYS A 1 551 ? 7.776 5.141 -10.487 1.00 98.38 551 LYS A CA 1
ATOM 4242 C C . LYS A 1 551 ? 9.064 4.417 -10.880 1.00 98.38 551 LYS A C 1
ATOM 4244 O O . LYS A 1 551 ? 9.069 3.218 -11.146 1.00 98.38 551 LYS A O 1
ATOM 4249 N N . GLN A 1 552 ? 10.165 5.170 -10.891 1.00 98.19 552 GLN A N 1
ATOM 4250 C CA . GLN A 1 552 ? 11.453 4.777 -11.473 1.00 98.19 552 GLN A CA 1
ATOM 4251 C C . GLN A 1 552 ? 12.006 3.438 -10.959 1.00 98.19 552 GLN A C 1
ATOM 4253 O O . GLN A 1 552 ? 12.606 2.694 -11.730 1.00 98.19 552 GLN A O 1
ATOM 4258 N N . TYR A 1 553 ? 11.798 3.105 -9.685 1.00 98.56 553 TYR A N 1
ATOM 4259 C CA . TYR A 1 553 ? 12.328 1.884 -9.067 1.00 98.56 553 TYR A CA 1
ATOM 4260 C C . TYR A 1 553 ? 11.232 0.861 -8.765 1.00 98.56 553 TYR A C 1
ATOM 4262 O O . TYR A 1 553 ? 11.376 0.078 -7.817 1.00 98.56 553 TYR A O 1
ATOM 4270 N N . SER A 1 554 ? 10.143 0.888 -9.550 1.00 98.88 554 SER A N 1
ATOM 4271 C CA . SER A 1 554 ? 8.970 0.029 -9.382 1.00 98.88 554 SER A CA 1
ATOM 4272 C C . SER A 1 554 ? 9.366 -1.421 -9.107 1.00 98.88 554 SER A C 1
ATOM 4274 O O . SER A 1 554 ? 10.214 -1.979 -9.803 1.00 98.88 554 SER A O 1
ATOM 4276 N N . ARG A 1 555 ? 8.777 -2.034 -8.077 1.00 98.94 555 ARG A N 1
ATOM 4277 C CA . ARG A 1 555 ? 9.110 -3.398 -7.653 1.00 98.94 555 ARG A CA 1
ATOM 4278 C C . ARG A 1 555 ? 7.863 -4.240 -7.443 1.00 98.94 555 ARG A C 1
ATOM 4280 O O . ARG A 1 555 ? 7.099 -3.999 -6.511 1.00 98.94 555 ARG A O 1
ATOM 4287 N N . THR A 1 556 ? 7.658 -5.236 -8.295 1.00 98.94 556 THR A N 1
ATOM 4288 C CA . THR A 1 556 ? 6.546 -6.190 -8.187 1.00 98.94 556 THR A CA 1
ATOM 4289 C C . THR A 1 556 ? 7.054 -7.600 -8.444 1.00 98.94 556 THR A C 1
ATOM 4291 O O . THR A 1 556 ? 7.786 -7.828 -9.403 1.00 98.94 556 THR A O 1
ATOM 4294 N N . VAL A 1 557 ? 6.667 -8.547 -7.590 1.00 98.94 557 VAL A N 1
ATOM 4295 C CA . VAL A 1 557 ? 7.071 -9.951 -7.719 1.00 98.94 557 VAL A CA 1
ATOM 4296 C C . VAL A 1 557 ? 5.845 -10.855 -7.647 1.00 98.94 557 VAL A C 1
ATOM 4298 O O . VAL A 1 557 ? 5.028 -10.725 -6.738 1.00 98.94 557 VAL A O 1
ATOM 4301 N N . VAL A 1 558 ? 5.717 -11.770 -8.607 1.00 98.94 558 VAL A N 1
ATOM 4302 C CA . VAL A 1 558 ? 4.609 -12.729 -8.710 1.00 98.94 558 VAL A CA 1
ATOM 4303 C C . VAL A 1 558 ? 5.157 -14.145 -8.529 1.00 98.94 558 VAL A C 1
ATOM 4305 O O . VAL A 1 558 ? 5.941 -14.625 -9.347 1.00 98.94 558 VAL A O 1
ATOM 4308 N N . ILE A 1 559 ? 4.776 -14.795 -7.431 1.00 98.50 559 ILE A N 1
ATOM 4309 C CA . ILE A 1 559 ? 5.396 -16.021 -6.918 1.00 98.50 559 ILE A CA 1
ATOM 4310 C C . ILE A 1 559 ? 4.327 -17.095 -6.735 1.00 98.50 559 ILE A C 1
ATOM 4312 O O . ILE A 1 559 ? 3.326 -16.858 -6.054 1.00 98.50 559 ILE A O 1
ATOM 4316 N N . GLN A 1 560 ? 4.548 -18.286 -7.297 1.00 98.62 560 GLN A N 1
ATOM 4317 C CA . GLN A 1 560 ? 3.691 -19.472 -7.130 1.00 98.62 560 GLN A CA 1
ATOM 4318 C C . GLN A 1 560 ? 2.210 -19.196 -7.415 1.00 98.62 560 GLN A C 1
ATOM 4320 O O . GLN A 1 560 ? 1.324 -19.761 -6.788 1.00 98.62 560 GLN A O 1
ATOM 4325 N N . THR A 1 561 ? 1.932 -18.277 -8.332 1.00 98.88 561 THR A N 1
ATOM 4326 C CA . THR A 1 561 ? 0.584 -17.767 -8.575 1.00 98.88 561 THR A CA 1
ATOM 4327 C C . THR A 1 561 ? 0.031 -18.380 -9.856 1.00 98.88 561 THR A C 1
ATOM 4329 O O . THR A 1 561 ? 0.756 -18.549 -10.840 1.00 98.88 561 THR A O 1
ATOM 4332 N N . PHE A 1 562 ? -1.251 -18.738 -9.843 1.00 98.94 562 PHE A N 1
ATOM 4333 C CA . PHE A 1 562 ? -1.960 -19.164 -11.045 1.00 98.94 562 PHE A CA 1
ATOM 4334 C C . PHE A 1 562 ? -2.308 -17.939 -11.898 1.00 98.94 562 PHE A C 1
ATOM 4336 O O . PHE A 1 562 ? -2.971 -17.016 -11.423 1.00 98.94 562 PHE A O 1
ATOM 4343 N N . LEU A 1 563 ? -1.861 -17.935 -13.148 1.00 98.94 563 LEU A N 1
ATOM 4344 C CA . LEU A 1 563 ? -2.093 -16.892 -14.138 1.00 98.94 563 LEU A CA 1
ATOM 4345 C C . LEU A 1 563 ? -2.996 -17.456 -15.237 1.00 98.94 563 LEU A C 1
ATOM 4347 O O . LEU A 1 563 ? -2.590 -18.337 -15.999 1.00 98.94 563 LEU A O 1
ATOM 4351 N N . ASP A 1 564 ? -4.228 -16.960 -15.309 1.00 98.19 564 ASP A N 1
ATOM 4352 C CA . ASP A 1 564 ? -5.191 -17.343 -16.342 1.00 98.19 564 ASP A CA 1
ATOM 4353 C C . ASP A 1 564 ? -4.818 -16.749 -17.720 1.00 98.19 564 ASP A C 1
ATOM 4355 O O . ASP A 1 564 ? -3.919 -15.914 -17.844 1.00 98.19 564 ASP A O 1
ATOM 4359 N N . GLY A 1 565 ? -5.494 -17.190 -18.782 1.00 98.12 565 GLY A N 1
ATOM 4360 C CA . GLY A 1 565 ? -5.132 -16.906 -20.175 1.00 98.12 565 GLY A CA 1
ATOM 4361 C C . GLY A 1 565 ? -5.336 -15.450 -20.602 1.00 98.12 565 GLY A C 1
ATOM 4362 O O . GLY A 1 565 ? -4.945 -15.081 -21.703 1.00 98.12 565 GLY A O 1
ATOM 4363 N N . LEU A 1 566 ? -5.924 -14.610 -19.740 1.00 98.25 566 LEU A N 1
ATOM 4364 C CA . LEU A 1 566 ? -6.075 -13.171 -19.981 1.00 98.25 566 LEU A CA 1
ATOM 4365 C C . LEU A 1 566 ? -4.746 -12.402 -19.963 1.00 98.25 566 LEU A C 1
ATOM 4367 O O . LEU A 1 566 ? -4.691 -11.280 -20.471 1.00 98.25 566 LEU A O 1
ATOM 4371 N N . ILE A 1 567 ? -3.714 -12.951 -19.310 1.00 98.81 567 ILE A N 1
ATOM 4372 C CA . ILE A 1 567 ? -2.428 -12.270 -19.169 1.00 98.81 567 ILE A CA 1
ATOM 4373 C C . ILE A 1 567 ? -1.751 -12.237 -20.531 1.00 98.81 567 ILE A C 1
ATOM 4375 O O . ILE A 1 567 ? -1.431 -13.272 -21.114 1.00 98.81 567 ILE A O 1
ATOM 4379 N N . ASN A 1 568 ? -1.522 -11.026 -21.030 1.00 98.69 568 ASN A N 1
ATOM 4380 C CA . ASN A 1 568 ? -0.839 -10.812 -22.292 1.00 98.69 568 ASN A CA 1
ATOM 4381 C C . ASN A 1 568 ? 0.554 -11.482 -22.261 1.00 98.69 568 ASN A C 1
ATOM 4383 O O . ASN A 1 568 ? 1.243 -11.358 -21.246 1.00 98.69 568 ASN A O 1
ATOM 4387 N N . PRO A 1 569 ? 1.016 -12.138 -23.345 1.00 98.69 569 PRO A N 1
ATOM 4388 C CA . PRO A 1 569 ? 2.321 -12.805 -23.374 1.00 98.69 569 PRO A CA 1
ATOM 4389 C C . PRO A 1 569 ? 3.506 -11.917 -22.969 1.00 98.69 569 PRO A C 1
ATOM 4391 O O . PRO A 1 569 ? 4.411 -12.408 -22.290 1.00 98.69 569 PRO A O 1
ATOM 4394 N N . ALA A 1 570 ? 3.457 -10.614 -23.283 1.00 98.75 570 ALA A N 1
ATOM 4395 C CA . ALA A 1 570 ? 4.458 -9.633 -22.854 1.00 98.75 570 ALA A CA 1
ATOM 4396 C C . ALA A 1 570 ? 4.571 -9.533 -21.318 1.00 98.75 570 ALA A C 1
ATOM 4398 O O . ALA A 1 570 ? 5.637 -9.230 -20.781 1.00 98.75 570 ALA A O 1
ATOM 4399 N N . GLY A 1 571 ? 3.488 -9.839 -20.598 1.00 98.88 571 GLY A N 1
ATOM 4400 C CA . GLY A 1 571 ? 3.386 -9.876 -19.140 1.00 98.88 571 GLY A CA 1
ATOM 4401 C C . GLY A 1 571 ? 3.264 -8.498 -18.504 1.00 98.88 571 GLY A C 1
ATOM 4402 O O . GLY A 1 571 ? 2.359 -8.275 -17.707 1.00 98.88 571 GLY A O 1
ATOM 4403 N N . TRP A 1 572 ? 4.126 -7.560 -18.887 1.00 98.94 572 TRP A N 1
ATOM 4404 C CA . TRP A 1 572 ? 4.249 -6.230 -18.286 1.00 98.94 572 TRP A CA 1
ATOM 4405 C C . TRP A 1 572 ? 4.065 -5.141 -19.344 1.00 98.94 572 TRP A C 1
ATOM 4407 O O . TRP A 1 572 ? 4.338 -5.374 -20.520 1.00 98.94 572 TRP A O 1
ATOM 4417 N N . LEU A 1 573 ? 3.574 -3.973 -18.930 1.00 98.81 573 LEU A N 1
ATOM 4418 C CA . LEU A 1 573 ? 3.284 -2.842 -19.816 1.00 98.81 573 LEU A CA 1
ATOM 4419 C C . LEU A 1 573 ? 4.169 -1.640 -19.466 1.00 98.81 573 LEU A C 1
ATOM 4421 O O . LEU A 1 573 ? 4.388 -1.362 -18.284 1.00 98.81 573 LEU A O 1
ATOM 4425 N N . GLU A 1 574 ? 4.690 -0.935 -20.471 1.00 98.75 574 GLU A N 1
ATOM 4426 C CA . GLU A 1 574 ? 5.446 0.297 -20.246 1.00 98.75 574 GLU A CA 1
ATOM 4427 C C . GLU A 1 574 ? 4.574 1.356 -19.547 1.00 98.75 574 GLU A C 1
ATOM 4429 O O . GLU A 1 574 ? 3.352 1.406 -19.715 1.00 98.75 574 GLU A O 1
ATOM 4434 N N . TRP A 1 575 ? 5.204 2.233 -18.762 1.00 97.94 575 TRP A N 1
ATOM 4435 C CA . TRP A 1 575 ? 4.524 3.427 -18.256 1.00 97.94 575 TRP A CA 1
ATOM 4436 C C . TRP A 1 575 ? 4.506 4.531 -19.316 1.00 97.94 575 TRP A C 1
ATOM 4438 O O . TRP A 1 575 ? 3.435 4.972 -19.724 1.00 97.94 575 TRP A O 1
ATOM 4448 N N . ASP A 1 576 ? 5.696 4.942 -19.765 1.00 96.25 576 ASP A N 1
ATOM 4449 C CA . ASP A 1 576 ? 5.900 5.951 -20.805 1.00 96.25 576 ASP A CA 1
ATOM 4450 C C . ASP A 1 576 ? 7.272 5.750 -21.473 1.00 96.25 576 ASP A C 1
ATOM 4452 O O . ASP A 1 576 ? 8.320 5.929 -20.841 1.00 96.25 576 ASP A O 1
ATOM 4456 N N . GLY A 1 577 ? 7.274 5.312 -22.735 1.00 96.50 577 GLY A N 1
ATOM 4457 C CA . GLY A 1 577 ? 8.490 4.984 -23.482 1.00 96.50 577 GLY A CA 1
ATOM 4458 C C . GLY A 1 577 ? 9.449 4.078 -22.696 1.00 96.50 577 GLY A C 1
ATOM 4459 O O . GLY A 1 577 ? 9.059 3.030 -22.187 1.00 96.50 577 GLY A O 1
ATOM 4460 N N . ASN A 1 578 ? 10.707 4.511 -22.565 1.00 97.25 578 ASN A N 1
ATOM 4461 C CA . ASN A 1 578 ? 11.761 3.769 -21.861 1.00 97.25 578 ASN A CA 1
ATOM 4462 C C . ASN A 1 578 ? 11.874 4.102 -20.360 1.00 97.25 578 ASN A C 1
ATOM 4464 O O . ASN A 1 578 ? 12.846 3.703 -19.710 1.00 97.25 578 ASN A O 1
ATOM 4468 N N . PHE A 1 579 ? 10.922 4.849 -19.790 1.00 98.25 579 PHE A N 1
ATOM 4469 C CA . PHE A 1 579 ? 10.942 5.201 -18.371 1.00 98.25 579 PHE A CA 1
ATOM 4470 C C . PHE A 1 579 ? 10.979 3.948 -17.481 1.00 98.25 579 PHE A C 1
ATOM 4472 O O . PHE A 1 579 ? 10.224 3.001 -17.682 1.00 98.25 579 PHE A O 1
ATOM 4479 N N . ALA A 1 580 ? 11.857 3.962 -16.471 1.00 98.25 580 ALA A N 1
ATOM 4480 C CA . ALA A 1 580 ? 12.039 2.922 -15.450 1.00 98.25 580 ALA A CA 1
ATOM 4481 C C . ALA A 1 580 ? 12.504 1.531 -15.932 1.00 98.25 580 ALA A C 1
ATOM 4483 O O . ALA A 1 580 ? 12.917 0.733 -15.092 1.00 98.25 580 ALA A O 1
ATOM 4484 N N . LEU A 1 581 ? 12.504 1.228 -17.236 1.00 98.50 581 LEU A N 1
ATOM 4485 C CA . LEU A 1 581 ? 12.734 -0.133 -17.757 1.00 98.50 581 LEU A CA 1
ATOM 4486 C C . LEU A 1 581 ? 14.089 -0.741 -17.348 1.00 98.50 581 LEU A C 1
ATOM 4488 O O . LEU A 1 581 ? 14.219 -1.961 -17.251 1.00 98.50 581 LEU A O 1
ATOM 4492 N N . ASN A 1 582 ? 15.086 0.104 -17.064 1.00 97.81 582 ASN A N 1
ATOM 4493 C CA . ASN A 1 582 ? 16.418 -0.315 -16.617 1.00 97.81 582 ASN A CA 1
ATOM 4494 C C . ASN A 1 582 ? 16.576 -0.418 -15.093 1.00 97.81 582 ASN A C 1
ATOM 4496 O O . ASN A 1 582 ? 17.517 -1.059 -14.629 1.00 97.81 582 ASN A O 1
ATOM 4500 N N . THR A 1 583 ? 15.691 0.219 -14.323 1.00 97.81 583 THR A N 1
ATOM 4501 C CA . THR A 1 583 ? 15.821 0.410 -12.867 1.00 97.81 583 THR A CA 1
ATOM 4502 C C . THR A 1 583 ? 14.728 -0.280 -12.050 1.00 97.81 583 THR A C 1
ATOM 4504 O O . THR A 1 583 ? 14.896 -0.466 -10.843 1.00 97.81 583 THR A O 1
ATOM 4507 N N . LEU A 1 584 ? 13.611 -0.655 -12.680 1.00 98.56 584 LEU A N 1
ATOM 4508 C CA . LEU A 1 584 ? 12.554 -1.452 -12.060 1.00 98.56 584 LEU A CA 1
ATOM 4509 C C . LEU A 1 584 ? 13.045 -2.870 -11.711 1.00 98.56 584 LEU A C 1
ATOM 4511 O O . LEU A 1 584 ? 14.054 -3.340 -12.229 1.00 98.56 584 LEU A O 1
ATOM 4515 N N . TYR A 1 585 ? 12.316 -3.560 -10.833 1.00 98.81 585 TYR A N 1
ATOM 4516 C CA . TYR A 1 585 ? 12.498 -4.985 -10.544 1.00 98.81 585 TYR A CA 1
ATOM 4517 C C . TYR A 1 585 ? 11.148 -5.690 -10.659 1.00 98.81 585 TYR A C 1
ATOM 4519 O O . TYR A 1 585 ? 10.357 -5.695 -9.708 1.00 98.81 585 TYR A O 1
ATOM 4527 N N . TYR A 1 586 ? 10.877 -6.261 -11.831 1.00 98.94 586 TYR A N 1
ATOM 4528 C CA . TYR A 1 586 ? 9.697 -7.081 -12.095 1.00 98.94 586 TYR A CA 1
ATOM 4529 C C . TYR A 1 586 ? 10.094 -8.528 -12.252 1.00 98.94 586 TYR A C 1
ATOM 4531 O O . TYR A 1 586 ? 10.952 -8.853 -13.068 1.00 98.94 586 TYR A O 1
ATOM 4539 N N . ALA A 1 587 ? 9.479 -9.395 -11.454 1.00 98.81 587 ALA A N 1
ATOM 4540 C CA . ALA A 1 587 ? 9.923 -10.769 -11.393 1.00 98.81 58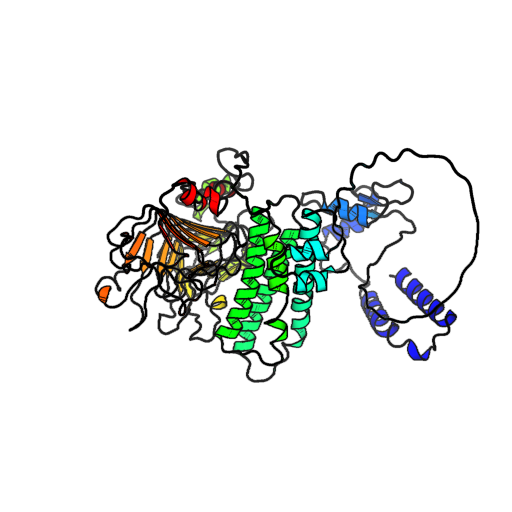7 ALA A CA 1
ATOM 4541 C C . ALA A 1 587 ? 8.802 -11.790 -11.238 1.00 98.81 587 ALA A C 1
ATOM 4543 O O . ALA A 1 587 ? 7.780 -11.546 -10.596 1.00 98.81 587 ALA A O 1
ATOM 4544 N N . GLU A 1 588 ? 9.035 -12.963 -11.818 1.00 98.94 588 GLU A N 1
ATOM 4545 C CA . GLU A 1 588 ? 8.131 -14.109 -11.785 1.00 98.94 588 GLU A CA 1
ATOM 4546 C C . GLU A 1 588 ? 8.874 -15.352 -11.277 1.00 98.94 588 GLU A C 1
ATOM 4548 O O . GLU A 1 588 ? 10.014 -15.602 -11.675 1.00 98.94 588 GLU A O 1
ATOM 4553 N N . TYR A 1 589 ? 8.241 -16.137 -10.397 1.00 98.75 589 TYR A N 1
ATOM 4554 C CA . TYR A 1 589 ? 8.811 -17.373 -9.849 1.00 98.75 589 TYR A CA 1
ATOM 4555 C C . TYR A 1 589 ? 7.765 -18.482 -9.756 1.00 98.75 589 TYR A C 1
ATOM 4557 O O . TYR A 1 589 ? 6.802 -18.361 -9.002 1.00 98.75 589 TYR A O 1
ATOM 4565 N N . LYS A 1 590 ? 7.986 -19.597 -10.465 1.00 98.44 590 LYS A N 1
ATOM 4566 C CA . LYS A 1 590 ? 7.145 -20.813 -10.407 1.00 98.44 590 LYS A CA 1
ATOM 4567 C C . LYS A 1 590 ? 5.633 -20.545 -10.526 1.00 98.44 590 LYS A C 1
ATOM 4569 O O . LYS A 1 590 ? 4.831 -21.188 -9.852 1.00 98.44 590 LYS A O 1
ATOM 4574 N N . ASN A 1 591 ? 5.246 -19.595 -11.374 1.00 98.88 591 ASN A N 1
ATOM 4575 C CA . ASN A 1 591 ? 3.841 -19.372 -11.706 1.00 98.88 591 ASN A CA 1
ATOM 4576 C C . ASN A 1 591 ? 3.303 -20.537 -12.551 1.00 98.88 591 ASN A C 1
ATOM 4578 O O . ASN A 1 591 ? 4.066 -21.234 -13.221 1.00 98.88 591 ASN A O 1
ATOM 4582 N N . SER A 1 592 ? 1.991 -20.746 -12.510 1.00 98.81 592 SER A N 1
ATOM 4583 C CA . SER A 1 592 ? 1.302 -21.818 -13.241 1.00 98.81 592 SER A CA 1
ATOM 4584 C C . SER A 1 592 ? 0.099 -21.271 -14.007 1.00 98.81 592 SER A C 1
ATOM 4586 O O . SER A 1 592 ? -0.296 -20.130 -13.789 1.00 98.81 592 SER A O 1
ATOM 4588 N N . GLY A 1 593 ? -0.498 -22.078 -14.883 1.00 98.69 593 GLY A N 1
ATOM 4589 C CA . GLY A 1 593 ? -1.660 -21.682 -15.680 1.00 98.69 593 GLY A CA 1
ATOM 4590 C C . GLY A 1 593 ? -1.305 -21.172 -17.083 1.00 98.69 593 GLY A C 1
ATOM 4591 O O . GLY A 1 593 ? -0.137 -20.978 -17.413 1.00 98.69 593 GLY A O 1
ATOM 4592 N N . PRO A 1 594 ? -2.308 -20.988 -17.952 1.00 98.38 594 PRO A N 1
ATOM 4593 C CA . PRO A 1 594 ? -2.085 -20.659 -19.361 1.00 98.38 594 PRO A CA 1
ATOM 4594 C C . PRO A 1 594 ? -1.381 -19.308 -19.588 1.00 98.38 594 PRO A C 1
ATOM 4596 O O . PRO A 1 594 ? -0.670 -19.156 -20.578 1.00 98.38 594 PRO A O 1
ATOM 4599 N N . GLY A 1 595 ? -1.512 -18.345 -18.670 1.00 98.50 595 GLY A N 1
ATOM 4600 C CA . GLY A 1 595 ? -0.834 -17.044 -18.732 1.00 98.50 595 GLY A CA 1
ATOM 4601 C C . GLY A 1 595 ? 0.597 -17.030 -18.172 1.00 98.50 595 GLY A C 1
ATOM 4602 O O . GLY A 1 595 ? 1.246 -15.979 -18.163 1.00 98.50 595 GLY A O 1
ATOM 4603 N N . SER A 1 596 ? 1.114 -18.162 -17.674 1.00 98.50 596 SER A N 1
ATOM 4604 C CA . SER A 1 596 ? 2.382 -18.197 -16.928 1.00 98.50 596 SER A CA 1
ATOM 4605 C C . SER A 1 596 ? 3.638 -18.423 -17.767 1.00 98.50 596 SER A C 1
ATOM 4607 O O . SER A 1 596 ? 4.737 -18.379 -17.217 1.00 98.50 596 SER A O 1
ATOM 4609 N N . SER A 1 597 ? 3.510 -18.674 -19.073 1.00 98.44 597 SER A N 1
ATOM 4610 C CA . SER A 1 597 ? 4.673 -18.844 -19.952 1.00 98.44 597 SER A CA 1
ATOM 4611 C C . SER A 1 597 ? 5.498 -17.560 -20.023 1.00 98.44 597 SER A C 1
ATOM 4613 O O . SER A 1 597 ? 4.967 -16.496 -20.337 1.00 98.44 597 SER A O 1
ATOM 4615 N N . THR A 1 598 ? 6.806 -17.665 -19.782 1.00 98.62 598 THR A N 1
ATOM 4616 C CA . THR A 1 598 ? 7.725 -16.519 -19.810 1.00 98.62 598 THR A CA 1
ATOM 4617 C C . THR A 1 598 ? 8.411 -16.312 -21.163 1.00 98.62 598 THR A C 1
ATOM 4619 O O . THR A 1 598 ? 9.128 -15.332 -21.336 1.00 98.62 598 THR A O 1
ATOM 4622 N N . ASN A 1 599 ? 8.193 -17.196 -22.143 1.00 97.69 599 ASN A N 1
ATOM 4623 C CA . ASN A 1 599 ? 8.901 -17.168 -23.433 1.00 97.69 599 ASN A CA 1
ATOM 4624 C C . ASN A 1 599 ? 8.601 -15.917 -24.278 1.00 97.69 599 ASN A C 1
ATOM 4626 O O . ASN A 1 599 ? 9.421 -15.528 -25.100 1.00 97.69 599 ASN A O 1
ATOM 4630 N N . GLY A 1 600 ? 7.426 -15.306 -24.091 1.00 97.94 600 GLY A N 1
ATOM 4631 C CA . GLY A 1 600 ? 6.988 -14.108 -24.819 1.00 97.94 600 GLY A CA 1
ATOM 4632 C C . GLY A 1 600 ? 7.098 -12.809 -24.021 1.00 97.94 600 GLY A C 1
ATOM 4633 O O . GLY A 1 600 ? 6.526 -11.803 -24.435 1.00 97.94 600 GLY A O 1
ATOM 4634 N N . ARG A 1 601 ? 7.762 -12.834 -22.859 1.00 98.75 601 ARG A N 1
ATOM 4635 C CA . ARG A 1 601 ? 7.842 -11.679 -21.958 1.00 98.75 601 ARG A CA 1
ATOM 4636 C C . ARG A 1 601 ? 8.727 -10.578 -22.533 1.00 98.75 601 ARG A C 1
ATOM 4638 O O . ARG A 1 601 ? 9.609 -10.821 -23.361 1.00 98.75 601 ARG A O 1
ATOM 4645 N N . VAL A 1 602 ? 8.491 -9.359 -22.056 1.00 98.62 602 VAL A N 1
ATOM 4646 C CA . VAL A 1 602 ? 9.337 -8.192 -22.332 1.00 98.62 602 VAL A CA 1
ATOM 4647 C C . VAL A 1 602 ? 10.818 -8.470 -22.043 1.00 98.62 602 VAL A C 1
ATOM 4649 O O . VAL A 1 602 ? 11.157 -9.235 -21.144 1.00 98.62 602 VAL A O 1
ATOM 4652 N N . GLN A 1 603 ? 11.707 -7.813 -22.789 1.00 98.44 603 GLN A N 1
ATOM 4653 C CA . GLN A 1 603 ? 13.168 -7.972 -22.681 1.00 98.44 603 GLN A CA 1
ATOM 4654 C C . GLN A 1 603 ? 13.828 -6.809 -21.918 1.00 98.44 603 GLN A C 1
ATOM 4656 O O . GLN A 1 603 ? 14.962 -6.425 -22.197 1.00 98.44 603 GLN A O 1
ATOM 4661 N N . TRP A 1 604 ? 13.099 -6.184 -20.993 1.00 98.62 604 TRP A N 1
ATOM 4662 C CA . TRP A 1 604 ? 13.616 -5.061 -20.211 1.00 98.62 604 TRP A CA 1
ATOM 4663 C C . TRP A 1 604 ? 14.695 -5.530 -19.237 1.00 98.62 604 TRP A C 1
ATOM 4665 O O . TRP A 1 604 ? 14.548 -6.578 -18.614 1.00 98.62 604 TRP A O 1
ATOM 4675 N N . HIS A 1 605 ? 15.729 -4.716 -19.019 1.00 98.25 605 HIS A N 1
ATOM 4676 C CA . HIS A 1 605 ? 16.788 -5.035 -18.055 1.00 98.25 605 HIS A CA 1
ATOM 4677 C C . HIS A 1 605 ? 16.249 -5.247 -16.626 1.00 98.25 605 HIS A C 1
ATOM 4679 O O . HIS A 1 605 ? 16.757 -6.085 -15.887 1.00 98.25 605 HIS A O 1
ATOM 4685 N N . GLY A 1 606 ? 15.193 -4.523 -16.241 1.00 97.69 606 GLY A N 1
ATOM 4686 C CA . GLY A 1 606 ? 14.537 -4.683 -14.944 1.00 97.69 606 GLY A CA 1
ATOM 4687 C C . GLY A 1 606 ? 13.604 -5.898 -14.817 1.00 97.69 606 GLY A C 1
ATOM 4688 O O . GLY A 1 606 ? 13.114 -6.168 -13.718 1.00 97.69 606 GLY A O 1
ATOM 4689 N N . TYR A 1 607 ? 13.322 -6.627 -15.905 1.00 98.81 607 TYR A N 1
ATOM 4690 C CA . TYR A 1 607 ? 12.508 -7.845 -15.863 1.00 98.81 607 TYR A CA 1
ATOM 4691 C C . TYR A 1 607 ? 13.374 -9.085 -15.618 1.00 98.81 607 TYR A C 1
ATOM 4693 O O . TYR A 1 607 ? 14.445 -9.242 -16.204 1.00 98.81 607 TYR A O 1
ATOM 4701 N N . LYS A 1 608 ? 12.899 -10.001 -14.767 1.00 98.06 608 LYS A N 1
ATOM 4702 C CA . LYS A 1 608 ? 13.628 -11.221 -14.421 1.00 98.06 608 LYS A CA 1
ATOM 4703 C C . LYS A 1 608 ? 12.716 -12.422 -14.185 1.00 98.06 608 LYS A C 1
ATOM 4705 O O . LYS A 1 608 ? 11.836 -12.405 -13.328 1.00 98.06 608 LYS A O 1
ATOM 4710 N N . VAL A 1 609 ? 13.021 -13.537 -14.843 1.00 98.62 609 VAL A N 1
ATOM 4711 C CA . VAL A 1 609 ? 12.521 -14.855 -14.425 1.00 98.62 609 VAL A CA 1
ATOM 4712 C C . VAL A 1 609 ? 13.420 -15.365 -13.302 1.00 98.62 609 VAL A C 1
ATOM 4714 O O . VAL A 1 609 ? 14.604 -15.633 -13.518 1.00 98.62 609 VAL A O 1
ATOM 4717 N N . ILE A 1 610 ? 12.890 -15.479 -12.085 1.00 98.06 610 ILE A N 1
ATOM 4718 C CA . ILE A 1 610 ? 13.659 -16.020 -10.963 1.00 98.06 610 ILE A CA 1
ATOM 4719 C C . ILE A 1 610 ? 13.686 -17.544 -11.098 1.00 98.06 610 ILE A C 1
ATOM 4721 O O . ILE A 1 610 ? 12.649 -18.198 -11.182 1.00 98.06 610 ILE A O 1
ATOM 4725 N N . THR A 1 611 ? 14.881 -18.127 -11.067 1.00 95.75 611 THR A N 1
ATOM 4726 C CA . THR A 1 611 ? 15.082 -19.587 -11.090 1.00 95.75 611 THR A CA 1
ATOM 4727 C C . THR A 1 611 ? 15.560 -20.127 -9.740 1.00 95.75 611 THR A C 1
ATOM 4729 O O . THR A 1 611 ? 15.308 -21.283 -9.404 1.00 95.75 611 THR A O 1
ATOM 4732 N N . ASN A 1 612 ? 16.189 -19.282 -8.918 1.00 93.56 612 ASN A N 1
ATOM 4733 C CA . ASN A 1 612 ? 16.747 -19.651 -7.621 1.00 93.56 612 ASN A CA 1
ATOM 4734 C C . ASN A 1 612 ? 15.744 -19.412 -6.474 1.00 93.56 612 ASN A C 1
ATOM 4736 O O . ASN A 1 612 ? 15.282 -18.290 -6.261 1.00 93.56 612 ASN A O 1
ATOM 4740 N N . ALA A 1 613 ? 15.454 -20.454 -5.689 1.00 94.44 613 ALA A N 1
ATOM 4741 C CA . ALA A 1 613 ? 14.567 -20.368 -4.526 1.00 94.44 613 ALA A CA 1
ATOM 4742 C C . ALA A 1 613 ? 15.074 -19.395 -3.443 1.00 94.44 613 ALA A C 1
ATOM 4744 O O . ALA A 1 613 ? 14.269 -18.728 -2.805 1.00 94.44 613 ALA A O 1
ATOM 4745 N N . THR A 1 614 ? 16.390 -19.257 -3.266 1.00 92.75 614 THR A N 1
ATOM 4746 C CA . THR A 1 614 ? 17.002 -18.310 -2.316 1.00 92.75 614 THR A CA 1
ATOM 4747 C C . THR A 1 614 ? 16.781 -16.855 -2.725 1.00 92.75 614 THR A C 1
ATOM 4749 O O . THR A 1 614 ? 16.714 -15.970 -1.878 1.00 92.75 614 THR A O 1
ATOM 4752 N N . GLU A 1 615 ? 16.666 -16.571 -4.025 1.00 92.88 615 GLU A N 1
ATOM 4753 C CA . GLU A 1 615 ? 16.305 -15.229 -4.482 1.00 92.88 615 GLU A CA 1
ATOM 4754 C C . GLU A 1 615 ? 14.813 -14.966 -4.269 1.00 92.88 615 GLU A C 1
ATOM 4756 O O . GLU A 1 615 ? 14.453 -13.938 -3.700 1.00 92.88 615 GLU A O 1
ATOM 4761 N N . ALA A 1 616 ? 13.955 -15.917 -4.652 1.00 94.62 616 ALA A N 1
ATOM 4762 C CA . ALA A 1 616 ? 12.513 -15.806 -4.451 1.00 94.62 616 ALA A CA 1
ATOM 4763 C C . ALA A 1 616 ? 12.132 -15.715 -2.961 1.00 94.62 616 ALA A C 1
ATOM 4765 O O . ALA A 1 616 ? 11.209 -14.984 -2.607 1.00 94.62 616 ALA A O 1
ATOM 4766 N N . SER A 1 617 ? 12.865 -16.388 -2.067 1.00 93.69 617 SER A N 1
ATOM 4767 C CA . SER A 1 617 ? 12.568 -16.391 -0.632 1.00 93.69 617 SER A CA 1
ATOM 4768 C C . SER A 1 617 ? 12.759 -15.023 0.019 1.00 93.69 617 SER A C 1
ATOM 4770 O O . SER A 1 617 ? 12.127 -14.766 1.038 1.00 93.69 617 SER A O 1
ATOM 4772 N N . LYS A 1 618 ? 13.535 -14.102 -0.572 1.00 94.12 618 LYS A N 1
ATOM 4773 C CA . LYS A 1 618 ? 13.636 -12.702 -0.108 1.00 94.12 618 LYS A CA 1
ATOM 4774 C C . LYS A 1 618 ? 12.290 -11.975 -0.143 1.00 94.12 618 LYS A C 1
ATOM 4776 O O . LYS A 1 618 ? 12.084 -11.030 0.610 1.00 94.12 618 LYS A O 1
ATOM 4781 N N . PHE A 1 619 ? 11.385 -12.432 -1.006 1.00 96.69 619 PHE A N 1
ATOM 4782 C CA . PHE A 1 619 ? 10.041 -11.896 -1.181 1.00 96.69 619 PHE A CA 1
ATOM 4783 C C . PHE A 1 619 ? 8.973 -12.711 -0.433 1.00 96.69 619 PHE A C 1
ATOM 4785 O O . PHE A 1 619 ? 7.788 -12.425 -0.566 1.00 96.69 619 PHE A O 1
ATOM 4792 N N . SER A 1 620 ? 9.357 -13.715 0.365 1.00 95.00 620 SER A N 1
ATOM 4793 C CA . SER A 1 620 ? 8.409 -14.444 1.212 1.00 95.00 620 SER A CA 1
ATOM 4794 C C . SER A 1 620 ? 7.840 -13.549 2.314 1.00 95.00 620 SER A C 1
ATOM 4796 O O . SER A 1 620 ? 8.411 -12.513 2.663 1.00 95.00 620 SER A O 1
ATOM 4798 N N . VAL A 1 621 ? 6.741 -13.983 2.932 1.00 93.81 621 VAL A N 1
ATOM 4799 C CA . VAL A 1 621 ? 6.133 -13.267 4.061 1.00 93.81 621 VAL A CA 1
ATOM 4800 C C . VAL A 1 621 ? 7.131 -13.054 5.207 1.00 93.81 621 VAL A C 1
ATOM 4802 O O . VAL A 1 621 ? 7.189 -11.964 5.775 1.00 93.81 621 VAL A O 1
ATOM 4805 N N . ALA A 1 622 ? 7.943 -14.062 5.534 1.00 89.06 622 ALA A N 1
ATOM 4806 C CA . ALA A 1 622 ? 8.933 -13.966 6.604 1.00 89.06 622 ALA A CA 1
ATOM 4807 C C . ALA A 1 622 ? 9.989 -12.888 6.330 1.00 89.06 622 ALA A C 1
ATOM 4809 O O . ALA A 1 622 ? 10.281 -12.095 7.220 1.00 89.06 622 ALA A O 1
ATOM 4810 N N . ASN A 1 623 ? 10.527 -12.838 5.111 1.00 90.25 623 ASN A N 1
ATOM 4811 C CA . ASN A 1 623 ? 11.675 -11.989 4.795 1.00 90.25 623 ASN A CA 1
ATOM 4812 C C . ASN A 1 623 ? 11.274 -10.586 4.335 1.00 90.25 623 ASN A C 1
ATOM 4814 O O . ASN A 1 623 ? 11.917 -9.614 4.717 1.00 90.25 623 ASN A O 1
ATOM 4818 N N . PHE A 1 624 ? 10.209 -10.466 3.541 1.00 95.50 624 PHE A N 1
ATOM 4819 C CA . PHE A 1 624 ? 9.860 -9.201 2.897 1.00 95.50 624 PHE A CA 1
ATOM 4820 C C . PHE A 1 624 ? 9.173 -8.213 3.840 1.00 95.50 624 PHE A C 1
ATOM 4822 O O . PHE A 1 624 ? 9.413 -7.012 3.769 1.00 95.50 624 PHE A O 1
ATOM 4829 N N . ILE A 1 625 ? 8.322 -8.721 4.735 1.00 93.69 625 ILE A N 1
ATOM 4830 C CA . ILE A 1 625 ? 7.549 -7.910 5.691 1.00 93.69 625 ILE A CA 1
ATOM 4831 C C . ILE A 1 625 ? 7.840 -8.281 7.147 1.00 93.69 625 ILE A C 1
ATOM 4833 O O . ILE A 1 625 ? 7.094 -7.884 8.043 1.00 93.69 625 ILE A O 1
ATOM 4837 N N . GLY A 1 626 ? 8.897 -9.063 7.396 1.00 89.44 626 GLY A N 1
ATOM 4838 C CA . GLY A 1 626 ? 9.220 -9.553 8.737 1.00 89.44 626 GLY A CA 1
ATOM 4839 C C . GLY A 1 626 ? 8.097 -10.399 9.339 1.00 89.44 626 GLY A C 1
ATOM 4840 O O . GLY A 1 626 ? 7.927 -10.408 10.551 1.00 89.44 626 GLY A O 1
ATOM 4841 N N . GLY A 1 627 ? 7.272 -11.052 8.513 1.00 85.25 627 GLY A N 1
ATOM 4842 C CA . GLY A 1 627 ? 5.939 -11.525 8.895 1.00 85.25 627 GLY A CA 1
ATOM 4843 C C . GLY A 1 627 ? 5.907 -12.432 10.123 1.00 85.25 627 GLY A C 1
ATOM 4844 O O . GLY A 1 627 ? 4.958 -12.379 10.898 1.00 85.25 627 GLY A O 1
ATOM 4845 N N . GLN A 1 628 ? 6.957 -13.223 10.355 1.00 84.75 628 GLN A N 1
ATOM 4846 C CA . GLN A 1 628 ? 7.027 -14.107 11.519 1.00 84.75 628 GLN A CA 1
ATOM 4847 C C . GLN A 1 628 ? 7.024 -13.358 12.856 1.00 84.75 628 GLN A C 1
ATOM 4849 O O . GLN A 1 628 ? 6.502 -13.906 13.817 1.00 84.75 628 GLN A O 1
ATOM 4854 N N . SER A 1 629 ? 7.534 -12.123 12.927 1.00 81.62 629 SER A N 1
ATOM 4855 C CA . SER A 1 629 ? 7.608 -11.373 14.190 1.00 81.62 629 SER A CA 1
ATOM 4856 C C . SER A 1 629 ? 6.260 -10.817 14.661 1.00 81.62 629 SER A C 1
ATOM 4858 O O . SER A 1 629 ? 6.122 -10.432 15.822 1.00 81.62 629 SER A O 1
ATOM 4860 N N . TRP A 1 630 ? 5.249 -10.762 13.788 1.00 82.81 630 TRP A N 1
ATOM 4861 C CA . TRP A 1 630 ? 3.994 -10.073 14.100 1.00 82.81 630 TRP A CA 1
ATOM 4862 C C . TRP A 1 630 ? 2.726 -10.791 13.624 1.00 82.81 630 TRP A C 1
ATOM 4864 O O . TRP A 1 630 ? 1.710 -10.730 14.318 1.00 82.81 630 TRP A O 1
ATOM 4874 N N . LEU A 1 631 ? 2.762 -11.526 12.507 1.00 84.62 631 LEU A N 1
ATOM 4875 C CA . LEU A 1 631 ? 1.585 -12.218 11.970 1.00 84.62 631 LEU A CA 1
ATOM 4876 C C . LEU A 1 631 ? 1.074 -13.375 12.834 1.00 84.62 631 LEU A C 1
ATOM 4878 O O . LEU A 1 631 ? -0.150 -13.483 12.927 1.00 84.62 631 LEU A O 1
ATOM 4882 N N . PRO A 1 632 ? 1.903 -14.201 13.511 1.00 83.25 632 PRO A N 1
ATOM 4883 C CA . PRO A 1 632 ? 1.379 -15.235 14.409 1.00 83.25 632 PRO A CA 1
ATOM 4884 C C . PRO A 1 632 ? 0.440 -14.652 15.471 1.00 83.25 632 PRO A C 1
ATOM 4886 O O . PRO A 1 632 ? -0.612 -15.212 15.758 1.00 83.25 632 PRO A O 1
ATOM 4889 N N . GLY A 1 633 ? 0.738 -13.436 15.942 1.00 70.56 633 GLY A N 1
ATOM 4890 C CA . GLY A 1 633 ? -0.107 -12.663 16.853 1.00 70.56 633 GLY A CA 1
ATOM 4891 C C . GLY A 1 633 ? -1.501 -12.340 16.320 1.00 70.56 633 GLY A C 1
ATOM 4892 O O . GLY A 1 633 ? -2.444 -12.088 17.064 1.00 70.56 633 GLY A O 1
ATOM 4893 N N . THR A 1 634 ? -1.674 -12.350 15.013 1.00 77.38 634 THR A N 1
ATOM 4894 C CA . THR A 1 634 ? -2.965 -12.058 14.403 1.00 77.38 634 THR A CA 1
ATOM 4895 C C . THR A 1 634 ? -3.838 -13.300 14.284 1.00 77.38 634 THR A C 1
ATOM 4897 O O . THR A 1 634 ? -4.980 -13.175 13.873 1.00 77.38 634 THR A O 1
ATOM 4900 N N . GLY A 1 635 ? -3.343 -14.504 14.600 1.00 74.31 635 GLY A N 1
ATOM 4901 C CA . GLY A 1 635 ? -4.102 -15.752 14.438 1.00 74.31 635 GLY A CA 1
ATOM 4902 C C . GLY A 1 635 ? -4.526 -16.067 12.994 1.00 74.31 635 GLY A C 1
ATOM 4903 O O . GLY A 1 635 ? -5.180 -17.081 12.763 1.00 74.31 635 GLY A O 1
ATOM 4904 N N . VAL A 1 636 ? -4.158 -15.223 12.024 1.00 84.25 636 VAL A N 1
ATOM 4905 C CA . VAL A 1 636 ? -4.445 -15.411 10.604 1.00 84.25 636 VAL A CA 1
ATOM 4906 C C . VAL A 1 636 ? -3.496 -16.472 10.042 1.00 84.25 636 VAL A C 1
ATOM 4908 O O . VAL A 1 636 ? -2.287 -16.393 10.277 1.00 84.25 636 VAL A O 1
ATOM 4911 N N . PRO A 1 637 ? -4.005 -17.461 9.281 1.00 87.12 637 PRO A N 1
ATOM 4912 C CA . PRO A 1 637 ? -3.164 -18.474 8.659 1.00 87.12 637 PRO A CA 1
ATOM 4913 C C . PRO A 1 637 ? -2.097 -17.865 7.743 1.00 87.12 637 PRO A C 1
ATOM 4915 O O . PRO A 1 637 ? -2.372 -16.977 6.934 1.00 87.12 637 PRO A O 1
ATOM 4918 N N . LEU A 1 638 ? -0.885 -18.403 7.823 1.00 87.38 638 LEU A N 1
ATOM 4919 C CA . LEU A 1 638 ? 0.325 -17.823 7.247 1.00 87.38 638 LEU A CA 1
ATOM 4920 C C . LEU A 1 638 ? 1.170 -18.930 6.609 1.00 87.38 638 LEU A C 1
ATOM 4922 O O . LEU A 1 638 ? 1.476 -19.924 7.260 1.00 87.38 638 LEU A O 1
ATOM 4926 N N . ILE A 1 639 ? 1.593 -18.728 5.359 1.00 91.19 639 ILE A N 1
ATOM 4927 C CA . ILE A 1 639 ? 2.722 -19.458 4.768 1.00 91.19 639 ILE A CA 1
ATOM 4928 C C . ILE A 1 639 ? 3.919 -18.508 4.813 1.00 91.19 639 ILE A C 1
ATOM 4930 O O . ILE A 1 639 ? 3.945 -17.506 4.100 1.00 91.19 639 ILE A O 1
ATOM 4934 N N . ALA A 1 640 ? 4.866 -18.766 5.714 1.00 87.31 640 ALA A N 1
ATOM 4935 C CA . ALA A 1 640 ? 5.962 -17.836 5.991 1.00 87.31 640 ALA A CA 1
ATOM 4936 C C . ALA A 1 640 ? 7.056 -17.838 4.906 1.00 87.31 640 ALA A C 1
ATOM 4938 O O . ALA A 1 640 ? 7.649 -16.795 4.635 1.00 87.31 640 ALA A O 1
ATOM 4939 N N . GLY A 1 641 ? 7.321 -19.001 4.305 1.00 90.06 641 GLY A N 1
ATOM 4940 C CA . GLY A 1 641 ? 8.332 -19.220 3.266 1.00 90.06 641 GLY A CA 1
ATOM 4941 C C . GLY A 1 641 ? 7.738 -19.384 1.865 1.00 90.06 641 GLY A C 1
ATOM 4942 O O . GLY A 1 641 ? 6.640 -18.899 1.610 1.00 90.06 641 GLY A O 1
ATOM 4943 N N . LEU A 1 642 ? 8.487 -20.049 0.979 1.00 88.50 642 LEU A N 1
ATOM 4944 C CA . LEU A 1 642 ? 8.033 -20.507 -0.343 1.00 88.50 642 LEU A CA 1
ATOM 4945 C C . LEU A 1 642 ? 7.368 -21.882 -0.263 1.00 88.50 642 LEU A C 1
ATOM 4947 O O . LEU A 1 642 ? 7.779 -22.670 0.616 1.00 88.50 642 LEU A O 1
#